Protein AF-A0A938R0W6-F1 (afdb_monomer)

Secondary structure (DSSP, 8-state):
--------PPPS-S-SS--HHHHHHHHHH---HHHHHHHHHHHHHHHHTT----HHHHHHHHHH---HHHHHHHHHHHHHTT----------TT---PPPHHHHHHHHHHHHHHHHHHHTTTTSTTTTTTTEEEEEEEEEETTEEEEEEEETTTTEEEEEEEE-HHHH--HHHHHHHHHHHHHHHHHHTT---TTBPPEEEEEEETTEEEEEEE--SSEEHHHHHTT-PPPHHHHHHHHHHHHHHHHHHHHTTEE----SGGGEEEES-GGG-EEEE---TT-EETT---PPPPPPPTTTGGG--HHHHH-GGG--HHHHHHHHHHHHHHHHHSSPPPTTSPPPPP--SSHHHHHHHHHHHHHHT-SSGGGS-SSHHHHHHHHHT--

Solvent-accessible surface area (backbone atoms only — not comparable to full-atom values): 22266 Å² total; per-residue (Å²): 142,85,87,79,88,76,85,80,79,82,79,94,82,72,78,96,84,68,67,60,68,60,40,51,49,44,58,71,61,55,85,51,65,70,61,28,34,52,37,28,48,50,53,29,52,41,48,75,73,68,48,90,72,67,63,68,59,49,49,53,53,40,75,72,51,83,52,70,66,36,33,50,30,35,50,53,35,44,55,73,71,63,60,90,69,89,76,81,87,85,90,67,95,79,76,90,75,84,80,52,75,65,58,51,49,52,50,52,50,54,49,52,53,51,46,52,46,53,66,48,27,77,84,58,83,61,66,57,68,72,38,40,45,81,64,46,80,73,48,82,53,100,68,25,42,30,26,38,25,38,33,58,88,80,71,39,70,28,26,37,40,34,47,49,67,88,85,69,48,63,80,86,48,46,62,57,52,52,53,29,52,51,48,26,33,60,52,27,52,73,53,87,52,92,31,37,54,41,34,74,47,62,53,72,55,29,83,36,42,38,34,35,28,64,54,76,80,62,49,36,40,40,66,52,36,75,77,46,45,45,56,71,66,59,45,49,57,43,51,44,47,51,22,53,38,50,32,53,34,45,76,68,43,34,34,51,74,57,52,41,39,76,32,27,36,38,30,72,70,78,91,66,46,38,51,27,43,44,74,43,62,60,44,42,52,76,86,60,84,89,71,78,91,79,82,81,57,92,82,57,61,49,37,54,31,69,57,38,70,74,38,62,82,74,53,51,66,46,38,41,40,19,6,44,23,42,36,52,47,21,43,61,65,49,45,81,59,47,82,91,52,81,91,75,86,58,86,46,100,48,67,71,51,17,56,52,50,42,54,52,39,52,27,24,55,37,80,53,67,86,62,25,50,82,44,32,63,58,46,32,56,56,58,68,70,59,126

Mean predicted aligned error: 16.2 Å

Radius of gyration: 27.04 Å; Cα contacts (8 Å, |Δi|>4): 530; chains: 1; bounding box: 63×45×78 Å

Foldseek 3Di:
DDDDDDDDDDDPPDDDLQPLVVLLCQLVQDPDPVSLLVSLQSLLVCLVVVRDDDLVSLVVSLVPDDDPSSNVSSVSSNVSVPPPDDDDDDPPPDDPDDDDPVRVVVVVVVVVVVVLLVVLQPVDPDPPVLFKAFRAWDDDDPFFTKTWIQGPPVRDIKIKTKGDQVVHDDPVCSVVLVVLLVVQLVVQCPDDDQQAWHWDDWDAGSNITMTITHDADFAFQLVVLVVHADALQVLLLALLSVLVVLLSCVVVQKAQQQDARRQWTWHDDDNNIGIHGHDSSLMDRPVDPDDDFDDDDPPSQQLFAPVCVVGVSPDDSLRSLQSSLQRSLCNQHSDRDGPPHDDDFRDDPDPVLSVQNRVQSCQSNPNDSVSHDVGSVSSSVSSVPRD

pLDDT: mean 76.11, std 20.62, range [27.23, 98.56]

Sequence (387 aa):
MSDHRKTNFIDITVPITSDIVALYEILRSSIDPGVRIKASAHLLKLIENGVDVDREVILDLFGSEKDIKVATELKRALNKLKVIETYPKDPTSKYDKKLSPEEEASIVTEIEKLKRLYDKSSKEDGAFEKKYRIIERIADGGMGRIYKAFKLEDRQVVAIKFLLLEELAKQNDRERIIARFRREGEILKRLSHPNIIRGFEYGEAGGEYFLVMEHVEGETLEDRLKRSPLDFQTFKTMALQLCDAVEYLHKHQIIHRDIKPGNILIFEAEKDMRIKLCDFGLAKDKKDKKLSRFAFSAGTDDYISPQQARDARDADERDDIYSMGKTFYEMLTGRTLRNDEPYVEIELGKSAVSSRINEVMRKCISPDRKDRWQTGDELRNVLRSLG

Structure (mmCIF, N/CA/C/O backbone):
data_AF-A0A938R0W6-F1
#
_entry.id   AF-A0A938R0W6-F1
#
loop_
_atom_site.group_PDB
_atom_site.id
_atom_site.type_symbol
_atom_site.label_atom_id
_atom_site.label_alt_id
_atom_site.label_comp_id
_atom_site.label_asym_id
_atom_site.label_entity_id
_atom_site.label_seq_id
_atom_site.pdbx_PDB_ins_code
_atom_site.Cartn_x
_atom_site.Cartn_y
_atom_site.Cartn_z
_atom_site.occupancy
_atom_site.B_iso_or_equiv
_atom_site.auth_seq_id
_atom_site.auth_comp_id
_atom_site.auth_asym_id
_atom_site.auth_atom_id
_atom_site.pdbx_PDB_model_num
ATOM 1 N N . MET A 1 1 ? -38.953 -21.799 50.618 1.00 35.34 1 MET A N 1
ATOM 2 C CA . MET A 1 1 ? -38.776 -22.043 49.172 1.00 35.34 1 MET A CA 1
ATOM 3 C C . MET A 1 1 ? -38.604 -20.696 48.505 1.00 35.34 1 MET A C 1
ATOM 5 O O . MET A 1 1 ? -39.573 -19.976 48.317 1.00 35.34 1 MET A O 1
ATOM 9 N N . SER A 1 2 ? -37.353 -20.315 48.295 1.00 29.41 2 SER A N 1
ATOM 10 C CA . SER A 1 2 ? -36.934 -19.075 47.652 1.00 29.41 2 SER A CA 1
ATOM 11 C C . SER A 1 2 ? -36.411 -19.414 46.267 1.00 29.41 2 SER A C 1
ATOM 13 O O . SER A 1 2 ? -35.487 -20.216 46.177 1.00 29.41 2 SER A O 1
ATOM 15 N N . ASP A 1 3 ? -36.936 -18.780 45.226 1.00 33.03 3 ASP A N 1
ATOM 16 C CA . ASP A 1 3 ? -36.114 -18.442 44.065 1.00 33.03 3 ASP A CA 1
ATOM 17 C C . ASP A 1 3 ? -36.783 -17.311 43.290 1.00 33.03 3 ASP A C 1
ATOM 19 O O . ASP A 1 3 ? -37.804 -17.541 42.658 1.00 33.03 3 ASP A O 1
ATOM 23 N N . HIS A 1 4 ? -36.244 -16.096 43.389 1.00 32.44 4 HIS A N 1
ATOM 24 C CA . HIS A 1 4 ? -36.425 -15.010 42.424 1.00 32.44 4 HIS A CA 1
ATOM 25 C C . HIS A 1 4 ? -35.104 -14.233 42.405 1.00 32.44 4 HIS A C 1
ATOM 27 O O . HIS A 1 4 ? -34.844 -13.388 43.265 1.00 32.44 4 HIS A O 1
ATOM 33 N N . ARG A 1 5 ? -34.248 -14.551 41.429 1.00 33.91 5 ARG A N 1
ATOM 34 C CA . ARG A 1 5 ? -33.047 -13.774 41.103 1.00 33.91 5 ARG A CA 1
ATOM 35 C C . ARG A 1 5 ? -33.465 -12.363 40.691 1.00 33.91 5 ARG A C 1
ATOM 37 O O . ARG A 1 5 ? -34.108 -12.186 39.660 1.00 33.91 5 ARG A O 1
ATOM 44 N N . LYS A 1 6 ? -33.085 -11.365 41.487 1.00 33.88 6 LYS A N 1
ATOM 45 C CA . LYS A 1 6 ? -33.081 -9.961 41.073 1.00 33.88 6 LYS A CA 1
ATOM 46 C C . LYS A 1 6 ? -31.728 -9.641 40.443 1.00 33.88 6 LYS A C 1
ATOM 48 O O . LYS A 1 6 ? -30.682 -9.870 41.039 1.00 33.88 6 LYS A O 1
ATOM 53 N N . THR A 1 7 ? -31.791 -9.130 39.225 1.00 33.44 7 THR A N 1
ATOM 54 C CA . THR A 1 7 ? -30.731 -8.420 38.509 1.00 33.44 7 THR A CA 1
ATOM 55 C C . THR A 1 7 ? -30.265 -7.211 39.321 1.00 33.44 7 THR A C 1
ATOM 57 O O . THR A 1 7 ? -31.069 -6.322 39.603 1.00 33.44 7 THR A O 1
ATOM 60 N N . ASN A 1 8 ? -28.981 -7.168 39.681 1.00 30.69 8 ASN A N 1
ATOM 61 C CA . ASN A 1 8 ? -28.360 -5.987 40.276 1.00 30.69 8 ASN A CA 1
ATOM 62 C C . ASN A 1 8 ? -27.941 -5.023 39.160 1.00 30.69 8 ASN A C 1
ATOM 64 O O . ASN A 1 8 ? -27.047 -5.324 38.373 1.00 30.69 8 ASN A O 1
ATOM 68 N N . PHE A 1 9 ? -28.605 -3.871 39.107 1.00 28.66 9 PHE A N 1
ATOM 69 C CA . PHE A 1 9 ? -28.105 -2.685 38.421 1.00 28.66 9 PHE A CA 1
ATOM 70 C C . PHE A 1 9 ? -26.923 -2.123 39.219 1.00 28.66 9 PHE A C 1
ATOM 72 O O . PHE A 1 9 ? -26.988 -2.043 40.445 1.00 28.66 9 PHE A O 1
ATOM 79 N N . ILE A 1 10 ? -25.847 -1.763 38.523 1.00 32.31 10 ILE A N 1
ATOM 80 C CA . ILE A 1 10 ? -24.671 -1.115 39.108 1.00 32.31 10 ILE A CA 1
ATOM 81 C C . ILE A 1 10 ? -25.004 0.370 39.307 1.00 32.31 10 ILE A C 1
ATOM 83 O O . ILE A 1 10 ? -25.421 1.050 38.370 1.00 32.31 10 ILE A O 1
ATOM 87 N N . ASP A 1 11 ? -24.861 0.841 40.543 1.00 29.12 11 ASP A N 1
ATOM 88 C CA . ASP A 1 11 ? -25.088 2.224 40.968 1.00 29.12 11 ASP A CA 1
ATOM 89 C C . ASP A 1 11 ? -23.937 3.129 40.477 1.00 29.12 11 ASP A C 1
ATOM 91 O O . ASP A 1 11 ? -22.768 2.890 40.783 1.00 29.12 11 ASP A O 1
ATOM 95 N N . ILE A 1 12 ? -24.256 4.149 39.674 1.00 27.36 12 ILE A N 1
ATOM 96 C CA . ILE A 1 12 ? -23.310 4.950 38.866 1.00 27.36 12 ILE A CA 1
ATOM 97 C C . ILE A 1 12 ? -22.804 6.189 39.637 1.00 27.36 12 ILE A C 1
ATOM 99 O O . ILE A 1 12 ? -22.575 7.254 39.068 1.00 27.36 12 ILE A O 1
ATOM 103 N N . THR A 1 13 ? -22.659 6.091 40.957 1.00 28.61 13 THR A N 1
ATOM 104 C CA . THR A 1 13 ? -22.335 7.245 41.820 1.00 28.61 13 THR A CA 1
ATOM 105 C C . THR A 1 13 ? -20.960 7.181 42.496 1.00 28.61 13 THR A C 1
ATOM 107 O O . THR A 1 13 ? -20.642 8.046 43.312 1.00 28.61 13 THR A O 1
ATOM 110 N N . VAL A 1 14 ? -20.091 6.228 42.131 1.00 27.23 14 VAL A N 1
ATOM 111 C CA . VAL A 1 14 ? -18.758 6.070 42.752 1.00 27.23 14 VAL A CA 1
ATOM 112 C C . VAL A 1 14 ? -17.629 6.622 41.847 1.00 27.23 14 VAL A C 1
ATOM 114 O O . VAL A 1 14 ? -17.604 6.302 40.659 1.00 27.23 14 VAL A O 1
ATOM 117 N N . PRO A 1 15 ? -16.680 7.441 42.357 1.00 29.25 15 PRO A N 1
ATOM 118 C CA . PRO A 1 15 ? -15.613 8.058 41.554 1.00 29.25 15 PRO A CA 1
ATOM 119 C C . PRO A 1 15 ? -14.628 7.058 40.914 1.00 29.25 15 PRO A C 1
ATOM 121 O O . PRO A 1 15 ? -14.238 6.063 41.518 1.00 29.25 15 PRO A O 1
ATOM 124 N N . ILE A 1 16 ? -14.165 7.398 39.704 1.00 38.22 16 ILE A N 1
ATOM 125 C CA . ILE A 1 16 ? -13.435 6.585 38.703 1.00 38.22 16 ILE A CA 1
ATOM 126 C C . ILE A 1 16 ? -11.941 6.360 39.064 1.00 38.22 16 ILE A C 1
ATOM 128 O O . ILE A 1 16 ? -11.036 6.639 38.282 1.00 38.22 16 ILE A O 1
ATOM 132 N N . THR A 1 17 ? -11.644 5.881 40.273 1.00 39.59 17 THR A N 1
ATOM 133 C CA . THR A 1 17 ? -10.284 5.477 40.716 1.00 39.59 17 THR A CA 1
ATOM 134 C C . THR A 1 17 ? -10.222 4.015 41.171 1.00 39.59 17 THR A C 1
ATOM 136 O O . THR A 1 17 ? -9.306 3.625 41.888 1.00 39.59 17 THR A O 1
ATOM 139 N N . SER A 1 18 ? -11.208 3.205 40.781 1.00 46.09 18 SER A N 1
ATOM 140 C CA . SER A 1 18 ? -11.475 1.873 41.339 1.00 46.09 18 SER A CA 1
ATOM 141 C C . SER A 1 18 ? -11.628 0.758 40.297 1.00 46.09 18 SER A C 1
ATOM 143 O O . SER A 1 18 ? -12.002 -0.350 40.672 1.00 46.09 18 SER A O 1
ATOM 145 N N . ASP A 1 19 ? -11.354 1.001 39.010 1.00 64.25 19 ASP A N 1
ATOM 146 C CA . ASP A 1 19 ? -11.671 0.012 37.972 1.00 64.25 19 ASP A CA 1
ATOM 147 C C . ASP A 1 19 ? -10.586 -1.069 37.837 1.00 64.25 19 ASP A C 1
ATOM 149 O O . ASP A 1 19 ? -9.717 -1.063 36.962 1.00 64.25 19 ASP A O 1
ATOM 153 N N . ILE A 1 20 ? -10.621 -1.998 38.786 1.00 67.81 20 ILE A N 1
ATOM 154 C CA . ILE A 1 20 ? -9.733 -3.157 38.911 1.00 67.81 20 ILE A CA 1
ATOM 155 C C . ILE A 1 20 ? -9.717 -4.006 37.634 1.00 67.81 20 ILE A C 1
ATOM 157 O O . ILE A 1 20 ? -8.684 -4.578 37.284 1.00 67.81 20 ILE A O 1
ATOM 161 N N . VAL A 1 21 ? -10.833 -4.035 36.903 1.00 59.16 21 VAL A N 1
ATOM 162 C CA . VAL A 1 21 ? -10.961 -4.771 35.641 1.00 59.16 21 VAL A CA 1
ATOM 163 C C . VAL A 1 21 ? -9.978 -4.233 34.602 1.00 59.16 21 VAL A C 1
ATOM 165 O O . VAL A 1 21 ? -9.292 -5.012 33.941 1.00 59.16 21 VAL A O 1
ATOM 168 N N . ALA A 1 22 ? -9.825 -2.910 34.513 1.00 54.25 22 ALA A N 1
ATOM 169 C CA . ALA A 1 22 ? -8.881 -2.286 33.591 1.00 54.25 22 ALA A CA 1
ATOM 170 C C . ALA A 1 22 ? -7.423 -2.632 33.935 1.00 54.25 22 ALA A C 1
ATOM 172 O O . ALA A 1 22 ? -6.607 -2.857 33.041 1.00 54.25 22 ALA A O 1
ATOM 173 N N . LEU A 1 23 ? -7.087 -2.727 35.226 1.00 71.94 23 LEU A N 1
ATOM 174 C CA . LEU A 1 23 ? -5.743 -3.123 35.655 1.00 71.94 23 LEU A CA 1
ATOM 175 C C . LEU A 1 23 ? -5.435 -4.574 35.295 1.00 71.94 23 LEU A C 1
ATOM 177 O O . LEU A 1 23 ? -4.330 -4.857 34.833 1.00 71.94 23 LEU A O 1
ATOM 181 N N . TYR A 1 24 ? -6.399 -5.480 35.464 1.00 78.31 24 TYR A N 1
ATOM 182 C CA . TYR A 1 24 ? -6.231 -6.876 35.064 1.00 78.31 24 TYR A CA 1
ATOM 183 C C . TYR A 1 24 ? -5.993 -7.019 33.569 1.00 78.31 24 TYR A C 1
ATOM 185 O O . TYR A 1 24 ? -5.084 -7.744 33.169 1.00 78.31 24 TYR A O 1
ATOM 193 N N . GLU A 1 25 ? -6.742 -6.291 32.748 1.00 58.41 25 GLU A N 1
ATOM 194 C CA . GLU A 1 25 ? -6.552 -6.342 31.301 1.00 58.41 25 GLU A CA 1
ATOM 195 C C . GLU A 1 25 ? -5.186 -5.789 30.885 1.00 58.41 25 GLU A C 1
ATOM 197 O O . GLU A 1 25 ? -4.485 -6.441 30.114 1.00 58.41 25 GLU A O 1
ATOM 202 N N . ILE A 1 26 ? -4.723 -4.680 31.478 1.00 62.38 26 ILE A N 1
ATOM 203 C CA . ILE A 1 26 ? -3.364 -4.169 31.223 1.00 62.38 26 ILE A CA 1
ATOM 204 C C . ILE A 1 26 ? -2.303 -5.221 31.571 1.00 62.38 26 ILE A C 1
ATOM 206 O O . ILE A 1 26 ? -1.341 -5.409 30.821 1.00 62.38 26 ILE A O 1
ATOM 210 N N . LEU A 1 27 ? -2.470 -5.916 32.695 1.00 76.12 27 LEU A N 1
ATOM 211 C CA . LEU A 1 27 ? -1.533 -6.944 33.143 1.00 76.12 27 LEU A CA 1
ATOM 212 C C . LEU A 1 27 ? -1.539 -8.182 32.234 1.00 76.12 27 LEU A C 1
ATOM 214 O O . LEU A 1 27 ? -0.471 -8.762 32.019 1.00 76.12 27 LEU A O 1
ATOM 218 N N . ARG A 1 28 ? -2.692 -8.544 31.655 1.00 74.56 28 ARG A N 1
ATOM 219 C CA . ARG A 1 28 ? -2.839 -9.677 30.723 1.00 74.56 28 ARG A CA 1
ATOM 220 C C . ARG A 1 28 ? -2.344 -9.384 29.311 1.00 74.56 28 ARG A C 1
ATOM 222 O O . ARG A 1 28 ? -1.729 -10.254 28.701 1.00 74.56 28 ARG A O 1
ATOM 229 N N . SER A 1 29 ? -2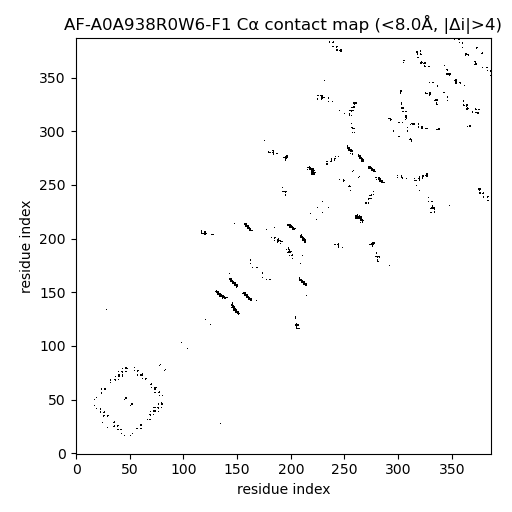.679 -8.220 28.758 1.00 58.38 29 SER A N 1
ATOM 230 C CA . SER A 1 29 ? -2.614 -7.993 27.308 1.00 58.38 29 SER A CA 1
ATOM 231 C C . SER A 1 29 ? -1.467 -7.093 26.863 1.00 58.38 29 SER A C 1
ATOM 233 O O . SER A 1 29 ? -1.093 -7.125 25.692 1.00 58.38 29 SER A O 1
ATOM 235 N N . SER A 1 30 ? -0.912 -6.271 27.757 1.00 63.84 30 SER A N 1
ATOM 236 C CA . SER A 1 30 ? 0.227 -5.426 27.406 1.00 63.84 30 SER A CA 1
ATOM 237 C C . SER A 1 30 ? 1.484 -6.278 27.224 1.00 63.84 30 SER A C 1
ATOM 239 O O . SER A 1 30 ? 1.738 -7.193 28.002 1.00 63.84 30 SER A O 1
ATOM 241 N N . ILE A 1 31 ? 2.297 -5.953 26.217 1.00 62.59 31 ILE A N 1
ATOM 242 C CA . ILE A 1 31 ? 3.633 -6.537 26.006 1.00 62.59 31 ILE A CA 1
ATOM 243 C C . ILE A 1 31 ? 4.757 -5.627 26.513 1.00 62.59 31 ILE A C 1
ATOM 245 O O . ILE A 1 31 ? 5.907 -6.052 26.552 1.00 62.59 31 ILE A O 1
ATOM 249 N N . ASP A 1 32 ? 4.436 -4.390 26.910 1.00 66.31 32 ASP A N 1
ATOM 250 C CA . ASP A 1 32 ? 5.399 -3.439 27.465 1.00 66.31 32 ASP A CA 1
ATOM 251 C C . ASP A 1 32 ? 5.589 -3.712 28.968 1.00 66.31 32 ASP A C 1
ATOM 253 O O . ASP A 1 32 ? 4.666 -3.470 29.761 1.00 66.31 32 ASP A O 1
ATOM 257 N N . PRO A 1 33 ? 6.780 -4.171 29.400 1.00 60.00 33 PRO A N 1
ATOM 258 C CA . PRO A 1 33 ? 7.046 -4.432 30.807 1.00 60.00 33 PRO A CA 1
ATOM 259 C C . PRO A 1 33 ? 6.880 -3.191 31.688 1.00 60.00 33 PRO A C 1
ATOM 261 O O . PRO A 1 33 ? 6.392 -3.300 32.807 1.00 60.00 33 PRO A O 1
ATOM 264 N N . GLY A 1 34 ? 7.227 -1.996 31.203 1.00 62.16 34 GLY A N 1
ATOM 265 C CA . GLY A 1 34 ? 7.113 -0.748 31.958 1.00 62.16 34 GLY A CA 1
ATOM 266 C C . GLY A 1 34 ? 5.665 -0.381 32.277 1.00 62.16 34 GLY A C 1
ATOM 267 O O . GLY A 1 34 ? 5.362 0.024 33.402 1.00 62.16 34 GLY A O 1
ATOM 268 N N . VAL A 1 35 ? 4.759 -0.572 31.317 1.00 62.59 35 VAL A N 1
ATOM 269 C CA . VAL A 1 35 ? 3.313 -0.362 31.510 1.00 62.59 35 VAL A CA 1
ATOM 270 C C . VAL A 1 35 ? 2.751 -1.371 32.508 1.00 62.59 35 VAL A C 1
ATOM 272 O O . VAL A 1 35 ? 2.009 -1.002 33.420 1.00 62.59 35 VAL A O 1
ATOM 275 N N . ARG A 1 36 ? 3.151 -2.637 32.384 1.00 78.88 36 ARG A N 1
ATOM 276 C CA . ARG A 1 36 ? 2.688 -3.714 33.267 1.00 78.88 36 ARG A CA 1
ATOM 277 C C . ARG A 1 36 ? 3.200 -3.548 34.694 1.00 78.88 36 ARG A C 1
ATOM 279 O O . ARG A 1 36 ? 2.418 -3.719 35.618 1.00 78.88 36 ARG A O 1
ATOM 286 N N . ILE A 1 37 ? 4.451 -3.112 34.877 1.00 77.62 37 ILE A N 1
ATOM 287 C CA . ILE A 1 37 ? 5.031 -2.795 36.194 1.00 77.62 37 ILE A CA 1
ATOM 288 C C . ILE A 1 37 ? 4.215 -1.697 36.885 1.00 77.62 37 ILE A C 1
ATOM 290 O O . ILE A 1 37 ? 3.882 -1.809 38.066 1.00 77.62 37 ILE A O 1
ATOM 294 N N . LYS A 1 38 ? 3.865 -0.636 36.147 1.00 72.44 38 LYS A N 1
ATOM 295 C CA . LYS A 1 38 ? 3.039 0.460 36.674 1.00 72.44 38 LYS A CA 1
ATOM 296 C C . LYS A 1 38 ? 1.637 -0.028 37.048 1.00 72.44 38 LYS A C 1
ATOM 298 O O . LYS A 1 38 ? 1.138 0.337 38.111 1.00 72.44 38 LYS A O 1
ATOM 303 N N . ALA A 1 39 ? 1.029 -0.879 36.222 1.00 76.62 39 ALA A N 1
ATOM 304 C CA . ALA A 1 39 ? -0.284 -1.458 36.498 1.00 76.62 39 ALA A CA 1
ATOM 305 C C . ALA A 1 39 ? -0.275 -2.373 37.732 1.00 76.62 39 ALA A C 1
ATOM 307 O O . ALA A 1 39 ? -1.145 -2.241 38.592 1.00 76.62 39 ALA A O 1
ATOM 308 N N . SER A 1 40 ? 0.733 -3.239 37.881 1.00 80.12 40 SER A N 1
ATOM 309 C CA . SER A 1 40 ? 0.861 -4.124 39.046 1.00 80.12 40 SER A CA 1
ATOM 310 C C . SER A 1 40 ? 1.106 -3.341 40.337 1.00 80.12 40 SER A C 1
ATOM 312 O O . SER A 1 40 ? 0.516 -3.663 41.365 1.00 80.12 40 SER A O 1
ATOM 314 N N . ALA A 1 41 ? 1.904 -2.269 40.281 1.00 79.62 41 ALA A N 1
ATOM 315 C CA . ALA A 1 41 ? 2.131 -1.392 41.430 1.00 79.62 41 ALA A CA 1
ATOM 316 C C . ALA A 1 41 ? 0.858 -0.620 41.827 1.00 79.62 41 ALA A C 1
ATOM 318 O O . ALA A 1 41 ? 0.579 -0.421 43.011 1.00 79.62 41 ALA A O 1
ATOM 319 N N . HIS A 1 42 ? 0.052 -0.200 40.848 1.00 79.94 42 HIS A N 1
ATOM 320 C CA . HIS A 1 42 ? -1.223 0.461 41.120 1.00 79.94 42 HIS A CA 1
ATOM 321 C C . HIS A 1 42 ? -2.248 -0.503 41.729 1.00 79.94 42 HIS A C 1
ATOM 323 O O . HIS A 1 42 ? -2.913 -0.154 42.703 1.00 79.94 42 HIS A O 1
ATOM 329 N N . LEU A 1 43 ? -2.316 -1.736 41.220 1.00 83.50 43 LEU A N 1
ATOM 330 C CA . LEU A 1 43 ? -3.139 -2.804 41.785 1.00 83.50 43 LEU A CA 1
ATOM 331 C C . LEU A 1 43 ? -2.766 -3.091 43.248 1.00 83.50 43 LEU A C 1
ATOM 333 O O . LEU A 1 43 ? -3.647 -3.151 44.103 1.00 83.50 43 LEU A O 1
ATOM 337 N N . LEU A 1 44 ? -1.468 -3.188 43.558 1.00 81.50 44 LEU A N 1
ATOM 338 C CA . LEU A 1 44 ? -0.983 -3.316 44.934 1.00 81.50 44 LEU A CA 1
ATOM 339 C C . LEU A 1 44 ? -1.460 -2.152 45.815 1.00 81.50 44 LEU A C 1
ATOM 341 O O . LEU A 1 44 ? -1.965 -2.380 46.912 1.00 81.50 44 LEU A O 1
ATOM 345 N N . LYS A 1 45 ? -1.357 -0.912 45.331 1.00 78.62 45 LYS A N 1
ATOM 346 C CA . LYS A 1 45 ? -1.799 0.274 46.077 1.00 78.62 45 LYS A CA 1
ATOM 347 C C . LYS A 1 45 ? -3.308 0.265 46.353 1.00 78.62 45 LYS A C 1
ATOM 349 O O . LYS A 1 45 ? -3.726 0.685 47.428 1.00 78.62 45 LYS A O 1
ATOM 354 N N . LEU A 1 46 ? -4.131 -0.214 45.417 1.00 78.31 46 LEU A N 1
ATOM 355 C CA . LEU A 1 46 ? -5.574 -0.374 45.642 1.00 78.31 46 LEU A CA 1
ATOM 356 C C . LEU A 1 46 ? -5.857 -1.388 46.755 1.00 78.31 46 LEU A C 1
ATOM 358 O O . LEU A 1 46 ? -6.648 -1.101 47.652 1.00 78.31 46 LEU A O 1
ATOM 362 N N . ILE A 1 47 ? -5.144 -2.514 46.758 1.00 79.38 47 ILE A N 1
ATOM 363 C CA . ILE A 1 47 ? -5.234 -3.522 47.823 1.00 79.38 47 ILE A CA 1
ATOM 364 C C . ILE A 1 47 ? -4.823 -2.928 49.175 1.00 79.38 47 ILE A C 1
ATOM 366 O O . ILE A 1 47 ? -5.494 -3.146 50.181 1.00 79.38 47 ILE A O 1
ATOM 370 N N . GLU A 1 48 ? -3.736 -2.154 49.221 1.00 78.31 48 GLU A N 1
ATOM 371 C CA . GLU A 1 48 ? -3.283 -1.485 50.449 1.00 78.31 48 GLU A CA 1
ATOM 372 C C . GLU A 1 48 ? -4.290 -0.462 50.977 1.00 78.31 48 GLU A C 1
ATOM 374 O O . GLU A 1 48 ? -4.410 -0.288 52.189 1.00 78.31 48 GLU A O 1
ATOM 379 N N . ASN A 1 49 ? -5.051 0.161 50.079 1.00 77.38 49 ASN A N 1
ATOM 380 C CA . ASN A 1 49 ? -6.142 1.070 50.417 1.00 77.38 49 ASN A CA 1
ATOM 381 C C . ASN A 1 49 ? -7.456 0.339 50.755 1.00 77.38 49 ASN A C 1
ATOM 383 O O . ASN A 1 49 ? -8.480 0.994 50.945 1.00 77.38 49 ASN A O 1
ATOM 387 N N . GLY A 1 50 ? -7.440 -0.995 50.845 1.00 72.50 50 GLY A N 1
ATOM 388 C CA . GLY A 1 50 ? -8.589 -1.805 51.247 1.00 72.50 50 GLY A CA 1
ATOM 389 C C . GLY A 1 50 ? -9.636 -2.010 50.153 1.00 72.50 50 GLY A C 1
ATOM 390 O O . GLY A 1 50 ? -10.769 -2.362 50.473 1.00 72.50 50 GLY A O 1
ATOM 391 N N . VAL A 1 51 ? -9.287 -1.782 48.884 1.00 75.75 51 VAL A N 1
ATOM 392 C CA . VAL A 1 51 ? -10.180 -2.079 47.759 1.00 75.75 51 VAL A CA 1
ATOM 393 C C . VAL A 1 51 ? -10.229 -3.592 47.549 1.00 75.75 51 VAL A C 1
ATOM 395 O O . VAL A 1 51 ? -9.188 -4.248 47.475 1.00 75.75 51 VAL A O 1
ATOM 398 N N . ASP A 1 52 ? -11.443 -4.134 47.464 1.00 72.50 52 ASP A N 1
ATOM 399 C CA . ASP A 1 52 ? -11.674 -5.557 47.225 1.00 72.50 52 ASP A CA 1
ATOM 400 C C . ASP A 1 52 ? -11.308 -5.928 45.786 1.00 72.50 52 ASP A C 1
ATOM 402 O O . ASP A 1 52 ? -11.741 -5.270 44.841 1.00 72.50 52 ASP A O 1
ATOM 406 N N . VAL A 1 53 ? -10.491 -6.964 45.623 1.00 78.75 53 VAL A N 1
ATOM 407 C CA . VAL A 1 53 ? -9.952 -7.416 44.336 1.00 78.75 53 VAL A CA 1
ATOM 408 C C . VAL A 1 53 ? -10.078 -8.931 44.238 1.00 78.75 53 VAL A C 1
ATOM 410 O O . VAL A 1 53 ? -10.001 -9.646 45.238 1.00 78.75 53 VAL A O 1
ATOM 413 N N . ASP A 1 54 ? -10.198 -9.445 43.019 1.00 77.81 54 ASP A N 1
ATOM 414 C CA . ASP A 1 54 ? -10.256 -10.881 42.781 1.00 77.81 54 ASP A CA 1
ATOM 415 C C . ASP A 1 54 ? -8.864 -11.518 42.939 1.00 77.81 54 ASP A C 1
ATOM 417 O O . ASP A 1 54 ? -7.959 -11.358 42.113 1.00 77.81 54 ASP A O 1
ATOM 421 N N . ARG A 1 55 ? -8.689 -12.255 44.036 1.00 75.69 55 ARG A N 1
ATOM 422 C CA . ARG A 1 55 ? -7.455 -12.977 44.359 1.00 75.69 55 ARG A CA 1
ATOM 423 C C . ARG A 1 55 ? -7.102 -14.044 43.319 1.00 75.69 55 ARG A C 1
ATOM 425 O O . ARG A 1 55 ? -5.915 -14.213 43.042 1.00 75.69 55 ARG A O 1
ATOM 432 N N . GLU A 1 56 ? -8.081 -14.756 42.765 1.00 73.25 56 GLU A N 1
ATOM 433 C CA . GLU A 1 56 ? -7.835 -15.830 41.792 1.00 73.25 56 GLU A CA 1
ATOM 434 C C . GLU A 1 56 ? -7.309 -15.253 40.476 1.00 73.25 56 GLU A C 1
ATOM 436 O O . GLU A 1 56 ? -6.375 -15.792 39.884 1.00 73.25 56 GLU A O 1
ATOM 441 N N . VAL A 1 57 ? -7.813 -14.084 40.072 1.00 75.69 57 VAL A N 1
ATOM 442 C CA . VAL A 1 57 ? -7.286 -13.363 38.905 1.00 75.69 57 VAL A CA 1
ATOM 443 C C . VAL A 1 57 ? -5.828 -12.948 39.107 1.00 75.69 57 VAL A C 1
ATOM 445 O O . VAL A 1 57 ? -5.018 -13.064 38.190 1.00 75.69 57 VAL A O 1
ATOM 448 N N . ILE A 1 58 ? -5.465 -12.487 40.304 1.00 79.69 58 ILE A N 1
ATOM 449 C CA . ILE A 1 58 ? -4.082 -12.086 40.605 1.00 79.69 58 ILE A CA 1
ATOM 450 C C . ILE A 1 58 ? -3.157 -13.312 40.660 1.00 79.69 58 ILE A C 1
ATOM 452 O O . ILE A 1 58 ? -2.006 -13.223 40.231 1.00 79.69 58 ILE A O 1
ATOM 456 N N . LEU A 1 59 ? -3.652 -14.460 41.138 1.00 72.88 59 LEU A N 1
ATOM 457 C CA . LEU A 1 59 ? -2.921 -15.732 41.107 1.00 72.88 59 LEU A CA 1
ATOM 458 C C . LEU A 1 59 ? -2.647 -16.195 39.668 1.00 72.88 59 LEU A C 1
ATOM 460 O O . LEU A 1 59 ? -1.513 -16.567 39.367 1.00 72.88 59 LEU A O 1
ATOM 464 N N . ASP A 1 60 ? -3.640 -16.121 38.780 1.00 73.31 60 ASP A N 1
ATOM 465 C CA . ASP A 1 60 ? -3.508 -16.463 37.354 1.00 73.31 60 ASP A CA 1
ATOM 466 C C . ASP A 1 60 ? -2.522 -15.532 36.623 1.00 73.31 60 ASP A C 1
ATOM 468 O O . ASP A 1 60 ? -1.608 -15.978 35.919 1.00 73.31 60 ASP A O 1
ATOM 472 N N . LEU A 1 61 ? -2.639 -14.225 36.872 1.00 80.00 61 LEU A N 1
ATOM 473 C CA . LEU A 1 61 ? -1.710 -13.212 36.370 1.00 80.00 61 LEU A CA 1
ATOM 474 C C . LEU A 1 61 ? -0.274 -13.479 36.826 1.00 80.00 61 LEU A C 1
ATOM 476 O O . LEU A 1 61 ? 0.651 -13.403 36.025 1.00 80.00 61 LEU A O 1
ATOM 480 N N . PHE A 1 62 ? -0.078 -13.817 38.101 1.00 77.75 62 PHE A N 1
ATOM 481 C CA . PHE A 1 62 ? 1.243 -14.138 38.633 1.00 77.75 62 PHE A CA 1
ATOM 482 C C . PHE A 1 62 ? 1.808 -15.435 38.034 1.00 77.75 62 PHE A C 1
ATOM 484 O O . PHE A 1 62 ? 2.979 -15.473 37.665 1.00 77.75 62 PHE A O 1
ATOM 491 N N . GLY A 1 63 ? 0.992 -16.487 37.906 1.00 62.53 63 GLY A N 1
ATOM 492 C CA . GLY A 1 63 ? 1.425 -17.791 37.392 1.00 62.53 63 GLY A CA 1
ATOM 493 C C . GLY A 1 63 ? 1.803 -17.791 35.907 1.00 62.53 63 GLY A C 1
ATOM 494 O O . GLY A 1 63 ? 2.605 -18.621 35.479 1.00 62.53 63 GLY A O 1
ATOM 495 N N . SER A 1 64 ? 1.257 -16.856 35.127 1.00 72.81 64 SER A N 1
ATOM 496 C CA . SER A 1 64 ? 1.543 -16.696 33.695 1.00 72.81 64 SER A CA 1
ATOM 497 C C . SER A 1 64 ? 2.620 -15.645 33.385 1.00 72.81 64 SER A C 1
ATOM 499 O O . SER A 1 64 ? 3.042 -15.518 32.230 1.00 72.81 64 SER A O 1
ATOM 501 N N . GLU A 1 65 ? 3.104 -14.918 34.397 1.00 78.38 65 GLU A N 1
ATOM 502 C CA . GLU A 1 65 ? 4.031 -13.803 34.225 1.00 78.38 65 GLU A CA 1
ATOM 503 C C . GLU A 1 65 ? 5.470 -14.253 33.927 1.00 78.38 65 GLU A C 1
ATOM 505 O O . GLU A 1 65 ? 6.052 -15.083 34.625 1.00 78.38 65 GLU A O 1
ATOM 510 N N . LYS A 1 66 ? 6.080 -13.641 32.906 1.00 70.06 66 LYS A N 1
ATOM 511 C CA . LYS A 1 66 ? 7.470 -13.887 32.487 1.00 70.06 66 LYS A CA 1
ATOM 512 C C . LYS A 1 66 ? 8.415 -12.744 32.856 1.00 70.06 66 LYS A C 1
ATOM 514 O O . LYS A 1 66 ? 9.624 -12.961 32.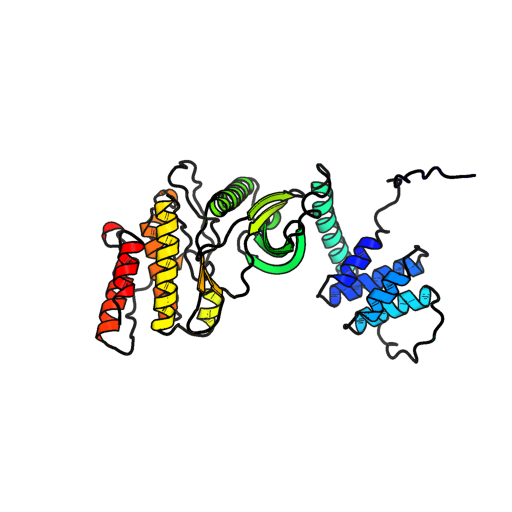921 1.00 70.06 66 LYS A O 1
ATOM 519 N N . ASP A 1 67 ? 7.893 -11.539 33.090 1.00 76.31 67 ASP A N 1
ATOM 520 C CA . ASP A 1 67 ? 8.693 -10.398 33.525 1.00 76.31 67 ASP A CA 1
ATOM 521 C C . ASP A 1 67 ? 8.887 -10.401 35.047 1.00 76.31 67 ASP A C 1
ATOM 523 O O . ASP A 1 67 ? 7.938 -10.317 35.829 1.00 76.31 67 ASP A O 1
ATOM 527 N N . ILE A 1 68 ? 10.148 -10.453 35.480 1.00 56.16 68 ILE A N 1
ATOM 528 C CA . ILE A 1 68 ? 10.510 -10.579 36.896 1.00 56.16 68 ILE A CA 1
ATOM 529 C C . ILE A 1 68 ? 10.034 -9.396 37.754 1.00 56.16 68 ILE A C 1
ATOM 531 O O . ILE A 1 68 ? 9.762 -9.572 38.944 1.00 56.16 68 ILE A O 1
ATOM 535 N N . LYS A 1 69 ? 9.916 -8.192 37.182 1.00 65.81 69 LYS A N 1
ATOM 536 C CA . LYS A 1 69 ? 9.510 -6.986 37.918 1.00 65.81 69 LYS A CA 1
ATOM 537 C C . LYS A 1 69 ? 7.995 -6.941 38.091 1.00 65.81 69 LYS A C 1
ATOM 539 O O . LYS A 1 69 ? 7.533 -6.648 39.190 1.00 65.81 69 LYS A O 1
ATOM 544 N N . VAL A 1 70 ? 7.235 -7.301 37.056 1.00 74.25 70 VAL A N 1
ATOM 545 C CA . VAL A 1 70 ? 5.769 -7.426 37.154 1.00 74.25 70 VAL A CA 1
ATOM 546 C C . VAL A 1 70 ? 5.394 -8.552 38.121 1.00 74.25 70 VAL A C 1
ATOM 548 O O . VAL A 1 70 ? 4.580 -8.352 39.024 1.00 74.25 70 VAL A O 1
ATOM 551 N N . ALA A 1 71 ? 6.065 -9.706 38.017 1.00 66.12 71 ALA A N 1
ATOM 552 C CA . ALA A 1 71 ? 5.847 -10.843 38.912 1.00 66.12 71 ALA A CA 1
ATOM 553 C C . ALA A 1 71 ? 6.108 -10.477 40.382 1.00 66.12 71 ALA A C 1
ATOM 555 O O . ALA A 1 71 ? 5.395 -10.927 41.278 1.00 66.12 71 ALA A O 1
ATOM 556 N N . THR A 1 72 ? 7.104 -9.624 40.642 1.00 66.94 72 THR A N 1
ATOM 557 C CA . THR A 1 72 ? 7.428 -9.146 41.995 1.00 66.94 72 THR A CA 1
ATOM 558 C C . THR A 1 72 ? 6.287 -8.318 42.596 1.00 66.94 72 THR A C 1
ATOM 560 O O . THR A 1 72 ? 5.904 -8.544 43.746 1.00 66.94 72 THR A O 1
ATOM 563 N N . GLU A 1 73 ? 5.696 -7.404 41.829 1.00 78.38 73 GLU A N 1
ATOM 564 C CA . GLU A 1 73 ? 4.583 -6.568 42.297 1.00 78.38 73 GLU A CA 1
ATOM 565 C C . GLU A 1 73 ? 3.282 -7.373 42.466 1.00 78.38 73 GLU A C 1
ATOM 567 O O . GLU A 1 73 ? 2.586 -7.224 43.472 1.00 78.38 73 GLU A O 1
ATOM 572 N N . LEU A 1 74 ? 2.997 -8.319 41.565 1.00 78.25 74 LEU A N 1
ATOM 573 C CA . LEU A 1 74 ? 1.869 -9.249 41.721 1.00 78.25 74 LEU A CA 1
ATOM 574 C C . LEU A 1 74 ? 2.035 -10.158 42.949 1.00 78.25 74 LEU A C 1
ATOM 576 O O . LEU A 1 74 ? 1.082 -10.376 43.697 1.00 78.25 74 LEU A O 1
ATOM 580 N N . LYS A 1 75 ? 3.258 -10.622 43.237 1.00 70.88 75 LYS A N 1
ATOM 581 C CA . LYS A 1 75 ? 3.568 -11.363 44.470 1.00 70.88 75 LYS A CA 1
ATOM 582 C C . LYS A 1 75 ? 3.316 -10.519 45.723 1.00 70.88 75 LYS A C 1
ATOM 584 O O . LYS A 1 75 ? 2.774 -11.026 46.705 1.00 70.88 75 LYS A O 1
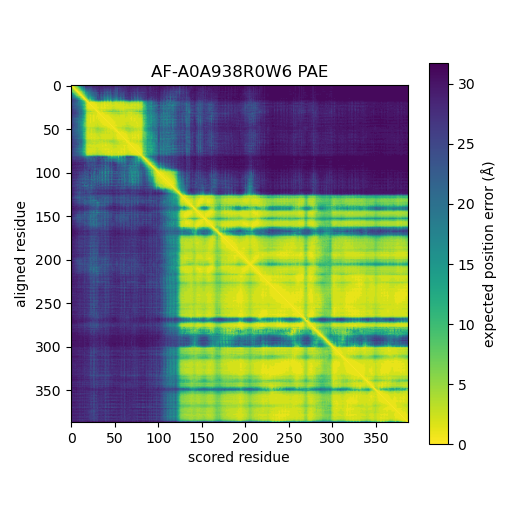ATOM 589 N N . ARG A 1 76 ? 3.682 -9.231 45.713 1.00 74.81 76 ARG A N 1
ATOM 590 C CA . ARG A 1 76 ? 3.382 -8.297 46.816 1.00 74.81 76 ARG A CA 1
ATOM 591 C C . ARG A 1 76 ? 1.873 -8.125 47.006 1.00 74.81 76 ARG A C 1
ATOM 593 O O . ARG A 1 76 ? 1.412 -8.171 48.147 1.00 74.81 76 ARG A O 1
ATOM 600 N N . ALA A 1 77 ? 1.115 -8.006 45.914 1.00 81.25 77 ALA A N 1
ATOM 601 C CA . ALA A 1 77 ? -0.346 -7.944 45.943 1.00 81.25 77 ALA A CA 1
ATOM 602 C C . ALA A 1 77 ? -0.953 -9.205 46.587 1.00 81.25 77 ALA A C 1
ATOM 604 O O . ALA A 1 77 ? -1.741 -9.100 47.528 1.00 81.25 77 ALA A O 1
ATOM 605 N N . LEU A 1 78 ? -0.505 -10.399 46.184 1.00 73.06 78 LEU A N 1
ATOM 606 C CA . LEU A 1 78 ? -0.937 -11.678 46.769 1.00 73.06 78 LEU A CA 1
ATOM 607 C C . LEU A 1 78 ? -0.599 -11.808 48.262 1.00 73.06 78 LEU A C 1
ATOM 609 O O . LEU A 1 78 ? -1.426 -12.273 49.050 1.00 73.06 78 LEU A O 1
ATOM 613 N N . ASN A 1 79 ? 0.589 -11.355 48.672 1.00 72.38 79 ASN A N 1
ATOM 614 C CA . ASN A 1 79 ? 0.995 -11.351 50.080 1.00 72.38 79 ASN A CA 1
ATOM 615 C C . ASN A 1 79 ? 0.094 -10.441 50.932 1.00 72.38 79 ASN A C 1
ATOM 617 O O . ASN A 1 79 ? -0.260 -10.800 52.057 1.00 72.38 79 ASN A O 1
ATOM 621 N N . LYS A 1 80 ? -0.305 -9.274 50.406 1.00 79.00 80 LYS A N 1
ATOM 622 C CA . LYS A 1 80 ? -1.237 -8.359 51.089 1.00 79.00 80 LYS A CA 1
ATOM 623 C C . LYS A 1 80 ? -2.642 -8.941 51.216 1.00 79.00 80 LYS A C 1
ATOM 625 O O . LYS A 1 80 ? -3.273 -8.755 52.253 1.00 79.00 80 LYS A O 1
ATOM 630 N N . LEU A 1 81 ? -3.078 -9.720 50.229 1.00 73.00 81 LEU A N 1
ATOM 631 C CA . LEU A 1 81 ? -4.346 -10.458 50.244 1.00 73.00 81 LEU A CA 1
ATOM 632 C C . LEU A 1 81 ? -4.318 -11.722 51.133 1.00 73.00 81 LEU A C 1
ATOM 634 O O . LEU A 1 81 ? -5.287 -12.480 51.155 1.00 73.00 81 LEU A O 1
ATOM 638 N N . LYS A 1 82 ? -3.233 -11.942 51.897 1.00 68.31 82 LYS A N 1
ATOM 639 C CA . LYS A 1 82 ? -3.034 -13.058 52.842 1.00 68.31 82 LYS A CA 1
ATOM 640 C C . LYS A 1 82 ? -3.256 -14.442 52.216 1.00 68.31 82 LYS A C 1
ATOM 642 O O . LYS A 1 82 ? -3.915 -15.309 52.793 1.00 68.31 82 LYS A O 1
ATOM 647 N N . VAL A 1 83 ? -2.653 -14.685 51.053 1.00 55.34 83 VAL A N 1
ATOM 648 C CA . VAL A 1 83 ? -2.423 -16.052 50.560 1.00 55.34 83 VAL A CA 1
ATOM 649 C C . VAL A 1 83 ? -1.362 -16.708 51.447 1.00 55.34 83 VAL A C 1
ATOM 651 O O . VAL A 1 83 ? -0.185 -16.364 51.386 1.00 55.34 83 VAL A O 1
ATOM 654 N N . ILE A 1 84 ? -1.783 -17.633 52.310 1.00 40.47 84 ILE A N 1
ATOM 655 C CA . ILE A 1 84 ? -0.880 -18.508 53.061 1.00 40.47 84 ILE A CA 1
ATOM 656 C C . ILE A 1 84 ? -0.322 -19.546 52.083 1.00 40.47 84 ILE A C 1
ATOM 658 O O . ILE A 1 84 ? -1.001 -20.510 51.764 1.00 40.47 84 ILE A O 1
ATOM 662 N N . GLU A 1 85 ? 0.891 -19.304 51.594 1.00 44.56 85 GLU A N 1
ATOM 663 C CA . GLU A 1 85 ? 2.007 -20.257 51.595 1.00 44.56 85 GLU A CA 1
ATOM 664 C C . GLU A 1 85 ? 3.288 -19.494 51.225 1.00 44.56 85 GLU A C 1
ATOM 666 O O . GLU A 1 85 ? 3.377 -18.783 50.224 1.00 44.56 85 GLU A O 1
ATOM 671 N N . THR A 1 86 ? 4.275 -19.556 52.113 1.00 39.84 86 THR A N 1
ATOM 672 C CA . THR A 1 86 ? 5.549 -18.841 52.013 1.00 39.84 86 THR A CA 1
ATOM 673 C C . THR A 1 86 ? 6.335 -19.252 50.768 1.00 39.84 86 THR A C 1
ATOM 675 O O . THR A 1 86 ? 6.917 -20.333 50.735 1.00 39.84 86 THR A O 1
ATOM 678 N N . TYR A 1 87 ? 6.459 -18.354 49.790 1.00 42.94 87 TYR A N 1
ATOM 679 C CA . TYR A 1 87 ? 7.506 -18.453 48.771 1.00 42.94 87 TYR A CA 1
ATOM 680 C C . TYR A 1 87 ? 8.854 -18.028 49.387 1.00 42.94 87 TYR A C 1
ATOM 682 O O . TYR A 1 87 ? 8.926 -16.930 49.951 1.00 42.94 87 TYR A O 1
ATOM 690 N N . PRO A 1 88 ? 9.928 -18.838 49.299 1.00 39.94 88 PRO A N 1
ATOM 691 C CA . PRO A 1 88 ? 11.204 -18.532 49.944 1.00 39.94 88 PRO A CA 1
ATOM 692 C C . PRO A 1 88 ? 11.859 -17.226 49.440 1.00 39.94 88 PRO A C 1
ATOM 694 O O . PRO A 1 88 ? 11.525 -16.704 48.375 1.00 39.94 88 PRO A O 1
ATOM 697 N N . LYS A 1 89 ? 12.749 -16.697 50.298 1.00 39.19 89 LYS A N 1
ATOM 698 C CA . LYS A 1 89 ? 13.264 -15.315 50.431 1.00 39.19 89 LYS A CA 1
ATOM 699 C C . LYS A 1 89 ? 13.400 -14.458 49.155 1.00 39.19 89 LYS A C 1
ATOM 701 O O . LYS A 1 89 ? 13.992 -14.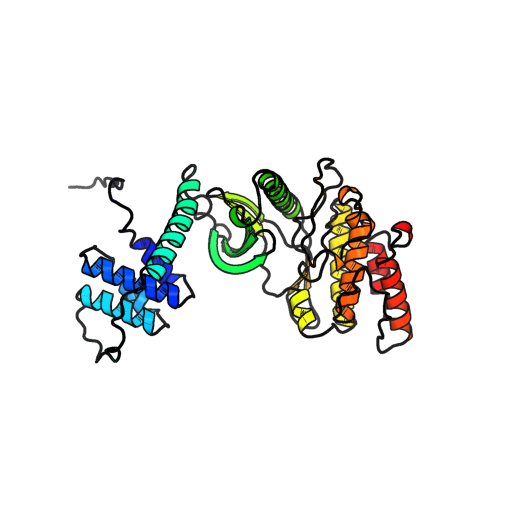850 48.158 1.00 39.19 89 LYS A O 1
ATOM 706 N N . ASP A 1 90 ? 12.910 -13.228 49.309 1.00 39.94 90 ASP A N 1
ATOM 707 C CA . ASP A 1 90 ? 12.889 -12.074 48.403 1.00 39.94 90 ASP A CA 1
ATOM 708 C C . ASP A 1 90 ? 14.290 -11.446 48.160 1.00 39.94 90 ASP A C 1
ATOM 710 O O . ASP A 1 90 ? 14.955 -11.088 49.136 1.00 39.94 90 ASP A O 1
ATOM 714 N N . PRO A 1 91 ? 14.754 -11.283 46.900 1.00 39.34 91 PRO A N 1
ATOM 715 C CA . PRO A 1 91 ? 16.011 -10.605 46.571 1.00 39.34 91 PRO A CA 1
ATOM 716 C C . PRO A 1 91 ? 15.889 -9.083 46.328 1.00 39.34 91 PRO A C 1
ATOM 718 O O . PRO A 1 91 ? 16.865 -8.458 45.912 1.00 39.34 91 PRO A O 1
ATOM 721 N N . THR A 1 92 ? 14.734 -8.447 46.555 1.00 42.47 92 THR A N 1
ATOM 722 C CA . THR A 1 92 ? 14.439 -7.107 46.002 1.00 42.47 92 THR A CA 1
ATOM 723 C C . THR A 1 92 ? 14.437 -5.942 46.997 1.00 42.47 92 THR A C 1
ATOM 725 O O . THR A 1 92 ? 13.796 -4.923 46.753 1.00 42.47 92 THR A O 1
ATOM 728 N N . SER A 1 93 ? 15.265 -5.978 48.050 1.00 37.69 93 SER A N 1
ATOM 729 C CA . SER A 1 93 ? 15.431 -4.866 49.016 1.00 37.69 93 SER A CA 1
ATOM 730 C C . SER A 1 93 ? 15.981 -3.536 48.434 1.00 37.69 93 SER A C 1
ATOM 732 O O . SER A 1 93 ? 16.530 -2.721 49.176 1.00 37.69 93 SER A O 1
ATOM 734 N N . LYS A 1 94 ? 15.924 -3.313 47.115 1.00 37.91 94 LYS A N 1
ATOM 735 C CA . LYS A 1 94 ? 16.573 -2.196 46.411 1.00 37.91 94 LYS A CA 1
ATOM 736 C C . LYS A 1 94 ? 15.649 -1.242 45.649 1.00 37.91 94 LYS A C 1
ATOM 738 O O . LYS A 1 94 ? 16.170 -0.283 45.086 1.00 37.91 94 LYS A O 1
ATOM 743 N N . TYR A 1 95 ? 14.329 -1.431 45.634 1.00 40.50 95 TYR A N 1
ATOM 744 C CA . TYR A 1 95 ? 13.445 -0.588 44.812 1.00 40.50 95 TYR A CA 1
ATOM 745 C C . TYR A 1 95 ? 12.213 -0.058 45.563 1.00 40.50 95 TYR A C 1
ATOM 747 O O . TYR A 1 95 ? 11.081 -0.346 45.200 1.00 40.50 95 TYR A O 1
ATOM 755 N N . ASP A 1 96 ? 12.456 0.786 46.569 1.00 37.06 96 ASP A N 1
ATOM 756 C CA . ASP A 1 96 ? 11.485 1.753 47.105 1.00 37.06 96 ASP A CA 1
ATOM 757 C C . ASP A 1 96 ? 11.799 3.147 46.532 1.00 37.06 96 ASP A C 1
ATOM 759 O O . ASP A 1 96 ? 12.500 3.946 47.158 1.00 37.06 96 ASP A O 1
ATOM 763 N N . LYS A 1 97 ? 11.323 3.473 45.323 1.00 41.00 97 LYS A N 1
ATOM 764 C CA . LYS A 1 97 ? 11.416 4.854 44.816 1.00 41.00 97 LYS A CA 1
ATOM 765 C C . LYS A 1 97 ? 10.054 5.363 44.348 1.00 41.00 97 LYS A C 1
ATOM 767 O O . LYS A 1 97 ? 9.437 4.768 43.472 1.00 41.00 97 LYS A O 1
ATOM 772 N N . LYS A 1 98 ? 9.596 6.464 44.959 1.00 43.75 98 LYS A N 1
ATOM 773 C CA . LYS A 1 98 ? 8.403 7.228 44.554 1.00 43.75 98 LYS A CA 1
ATOM 774 C C . LYS A 1 98 ? 8.603 7.831 43.158 1.00 43.75 98 LYS A C 1
ATOM 776 O O . LYS A 1 98 ? 9.697 8.314 42.866 1.00 43.75 98 LYS A O 1
ATOM 781 N N . LEU A 1 99 ? 7.536 7.819 42.356 1.00 40.47 99 LEU A N 1
ATOM 782 C CA . LEU A 1 99 ? 7.456 8.484 41.051 1.00 40.47 99 LEU A CA 1
ATOM 783 C C . LEU A 1 99 ? 7.598 10.004 41.205 1.00 40.47 99 LEU A C 1
ATOM 785 O O . LEU A 1 99 ? 7.196 10.572 42.226 1.00 40.47 99 LEU A O 1
ATOM 789 N N . SER A 1 100 ? 8.185 10.652 40.203 1.00 47.53 100 SER A N 1
ATOM 790 C CA . SER A 1 100 ? 8.283 12.108 40.142 1.00 47.53 100 SER A CA 1
ATOM 791 C C . SER A 1 100 ? 6.937 12.739 39.739 1.00 47.53 100 SER A C 1
ATOM 793 O O . SER A 1 100 ? 6.122 12.094 39.074 1.00 47.53 100 SER A O 1
ATOM 795 N N . PRO A 1 101 ? 6.698 14.021 40.070 1.00 44.62 101 PRO A N 1
ATOM 796 C CA . PRO A 1 101 ? 5.501 14.746 39.629 1.00 44.62 101 PRO A CA 1
ATOM 797 C C . PRO A 1 101 ? 5.316 14.783 38.100 1.00 44.62 101 PRO A C 1
ATOM 799 O O . PRO A 1 101 ? 4.194 14.864 37.612 1.00 44.62 101 PRO A O 1
ATOM 802 N N . GLU A 1 102 ? 6.407 14.702 37.333 1.00 44.88 102 GLU A N 1
ATOM 803 C CA . GLU A 1 102 ? 6.388 14.666 35.863 1.00 44.88 102 GLU A CA 1
ATOM 804 C C . GLU A 1 102 ? 5.915 13.304 35.340 1.00 44.88 102 GLU A C 1
ATOM 806 O O . GLU A 1 102 ? 5.143 13.228 34.382 1.00 44.88 102 GLU A O 1
ATOM 811 N N . GLU A 1 103 ? 6.329 12.222 36.005 1.00 41.16 103 GLU A N 1
ATOM 812 C CA . GLU A 1 103 ? 5.867 10.866 35.706 1.00 41.16 103 GLU A CA 1
ATOM 813 C C . GLU A 1 103 ? 4.384 10.702 36.063 1.00 41.16 103 GLU A C 1
ATOM 815 O O . GLU A 1 103 ? 3.636 10.084 35.304 1.00 41.16 103 GLU A O 1
ATOM 820 N N . GLU A 1 104 ? 3.936 11.306 37.169 1.00 38.88 104 GLU A N 1
ATOM 821 C CA . GLU A 1 104 ? 2.517 11.374 37.535 1.00 38.88 104 GLU A CA 1
ATOM 822 C C . GLU A 1 104 ? 1.706 12.195 36.518 1.00 38.88 104 GLU A C 1
ATOM 824 O O . GLU A 1 104 ? 0.660 11.734 36.061 1.00 38.88 104 GLU A O 1
ATOM 829 N N . ALA A 1 105 ? 2.200 13.359 36.087 1.00 43.41 105 ALA A N 1
ATOM 830 C CA . ALA A 1 105 ? 1.529 14.199 35.091 1.00 43.41 105 ALA A CA 1
ATOM 831 C C . ALA A 1 105 ? 1.410 13.514 33.715 1.00 43.41 105 ALA A C 1
ATOM 833 O O . ALA A 1 105 ? 0.374 13.621 33.052 1.00 43.41 105 ALA A O 1
ATOM 834 N N . SER A 1 106 ? 2.436 12.765 33.298 1.00 40.75 106 SER A N 1
ATOM 835 C CA . SER A 1 106 ? 2.405 11.964 32.067 1.00 40.75 106 SER A CA 1
ATOM 836 C C . SER A 1 106 ? 1.339 10.866 32.127 1.00 40.75 106 SER A C 1
ATOM 838 O O . SER A 1 106 ? 0.613 10.661 31.155 1.00 40.75 106 SER A O 1
ATOM 840 N N . ILE A 1 107 ? 1.189 10.209 33.281 1.00 38.06 107 ILE A N 1
ATOM 841 C CA . ILE A 1 107 ? 0.159 9.186 33.501 1.00 38.06 107 ILE A CA 1
ATOM 842 C C . ILE A 1 107 ? -1.241 9.811 33.498 1.00 38.06 107 ILE A C 1
ATOM 844 O O . ILE A 1 107 ? -2.139 9.277 32.853 1.00 38.06 107 ILE A O 1
ATOM 848 N N . VAL A 1 108 ? -1.431 10.955 34.161 1.00 42.31 108 VAL A N 1
ATOM 849 C CA . VAL A 1 108 ? -2.713 11.684 34.162 1.00 42.31 108 VAL A CA 1
ATOM 850 C C . VAL A 1 108 ? -3.108 12.100 32.745 1.00 42.31 108 VAL A C 1
ATOM 852 O O . VAL A 1 108 ? -4.257 11.910 32.355 1.00 42.31 108 VAL A O 1
ATOM 855 N N . THR A 1 109 ? -2.151 12.576 31.948 1.00 44.19 109 THR A N 1
ATOM 856 C CA . THR A 1 109 ? -2.383 12.961 30.547 1.00 44.19 109 THR A CA 1
ATOM 857 C C . THR A 1 109 ? -2.831 11.767 29.701 1.00 44.19 109 THR A C 1
ATOM 859 O O . THR A 1 109 ? -3.793 11.869 28.939 1.00 44.19 109 THR A O 1
ATOM 862 N N . GLU A 1 110 ? -2.183 10.611 29.860 1.00 40.69 110 GLU A N 1
ATOM 863 C CA . GLU A 1 110 ? -2.544 9.405 29.108 1.00 40.69 110 GLU A CA 1
ATOM 864 C C . GLU A 1 110 ? -3.897 8.832 29.571 1.00 40.69 110 GLU A C 1
ATOM 866 O O . GLU A 1 110 ? -4.690 8.367 28.753 1.00 40.69 110 GLU A O 1
ATOM 871 N N . ILE A 1 111 ? -4.229 8.956 30.862 1.00 39.25 111 ILE A N 1
ATOM 872 C CA . ILE A 1 111 ? -5.551 8.609 31.408 1.00 39.25 111 ILE A CA 1
ATOM 873 C C . ILE A 1 111 ? -6.638 9.538 30.859 1.00 39.25 111 ILE A C 1
ATOM 875 O O . ILE A 1 111 ? -7.710 9.066 30.493 1.00 39.25 111 ILE A O 1
ATOM 879 N N . GLU A 1 112 ? -6.398 10.846 30.771 1.00 42.62 112 GLU A N 1
ATOM 880 C CA . GLU A 1 112 ? -7.358 11.796 30.194 1.00 42.62 112 GLU A CA 1
ATOM 881 C C . GLU A 1 112 ? -7.568 11.569 28.693 1.00 42.62 112 GLU A C 1
ATOM 883 O O . GLU A 1 112 ? -8.688 11.698 28.191 1.00 42.62 112 GLU A O 1
ATOM 888 N N . LYS A 1 113 ? -6.517 11.160 27.979 1.00 45.81 113 LYS A N 1
ATOM 889 C CA . LYS A 1 113 ? -6.580 10.752 26.572 1.00 45.81 113 LYS A CA 1
ATOM 890 C C . LYS A 1 113 ? -7.417 9.485 26.389 1.00 45.81 113 LYS A C 1
ATOM 892 O O . LYS A 1 113 ? -8.295 9.454 25.529 1.00 45.81 113 LYS A O 1
ATOM 897 N N . LEU A 1 114 ? -7.220 8.481 27.243 1.00 40.00 114 LEU A N 1
ATOM 898 C CA . LEU A 1 114 ? -8.048 7.272 27.273 1.00 40.00 114 LEU A CA 1
ATOM 899 C C . LEU A 1 114 ? -9.499 7.588 27.667 1.00 40.00 114 LEU A C 1
ATOM 901 O O . LEU A 1 114 ? -10.421 7.083 27.036 1.00 40.00 114 LEU A O 1
ATOM 905 N N . LYS A 1 115 ? -9.732 8.497 28.621 1.00 36.75 115 LYS A N 1
ATOM 906 C CA . LYS A 1 115 ? -11.082 8.967 28.982 1.00 36.75 115 LYS A CA 1
ATOM 907 C C . LYS A 1 115 ? -11.795 9.639 27.817 1.00 36.75 115 LYS A C 1
ATOM 909 O O . LYS A 1 115 ? -12.969 9.378 27.614 1.00 36.75 115 LYS A O 1
ATOM 914 N N . ARG A 1 116 ? -11.106 10.442 27.001 1.00 45.25 116 ARG A N 1
ATOM 915 C CA . ARG A 1 116 ? -11.705 11.022 25.784 1.00 45.25 116 ARG A CA 1
ATOM 916 C C . ARG A 1 116 ? -12.066 9.967 24.740 1.00 45.25 116 ARG A C 1
ATOM 918 O O . ARG A 1 116 ? -13.058 10.155 24.038 1.00 45.25 116 ARG A O 1
ATOM 925 N N . LEU A 1 117 ? -11.289 8.886 24.654 1.00 39.94 117 LEU A N 1
ATOM 926 C CA . LEU A 1 117 ? -11.595 7.736 23.797 1.00 39.94 117 LEU A CA 1
ATOM 927 C C . LEU A 1 117 ? -12.836 6.971 24.301 1.00 39.94 117 LEU A C 1
ATOM 929 O O . LEU A 1 117 ? -13.653 6.544 23.489 1.00 39.94 117 LEU A O 1
ATOM 933 N N . TYR A 1 118 ? -13.028 6.879 25.621 1.00 33.44 118 TYR A N 1
ATOM 934 C CA . TYR A 1 118 ? -14.209 6.265 26.245 1.00 33.44 118 TYR A CA 1
ATOM 935 C C . TYR A 1 118 ? -15.461 7.172 26.236 1.00 33.44 118 TYR A C 1
ATOM 937 O O . TYR A 1 118 ? -16.550 6.715 25.909 1.00 33.44 118 TYR A O 1
ATOM 945 N N . ASP A 1 119 ? -15.342 8.470 26.524 1.00 34.25 119 ASP A N 1
ATOM 946 C CA . ASP A 1 119 ? -16.488 9.390 26.659 1.00 34.25 119 ASP A CA 1
ATOM 947 C C . ASP A 1 119 ? -17.093 9.831 25.318 1.00 34.25 119 ASP A C 1
ATOM 949 O O . ASP A 1 119 ? -18.234 10.288 25.265 1.00 34.25 119 ASP A O 1
ATOM 953 N N . LYS A 1 120 ? -16.370 9.694 24.202 1.00 37.53 120 LYS A N 1
ATOM 954 C CA . LYS A 1 120 ? -16.943 9.916 22.863 1.00 37.53 120 LYS A CA 1
ATOM 955 C C . LYS A 1 120 ? -17.645 8.675 22.295 1.00 37.53 120 LYS A C 1
ATOM 957 O O . LYS A 1 120 ? -18.253 8.783 21.230 1.00 37.53 120 LYS A O 1
ATOM 962 N N . SER A 1 121 ? -17.575 7.513 22.957 1.00 36.69 121 SER A N 1
ATOM 963 C CA . SER A 1 121 ? -18.233 6.273 22.501 1.00 36.69 121 SER A CA 1
ATOM 964 C C . SER A 1 121 ? -19.624 6.077 23.115 1.00 36.69 121 SER A C 1
ATOM 966 O O . SER A 1 121 ? -20.438 5.322 22.589 1.00 36.69 121 SER A O 1
ATOM 968 N N . SER A 1 122 ? -19.962 6.834 24.160 1.00 33.47 122 SER A N 1
ATOM 969 C CA . SER A 1 122 ? -21.189 6.696 24.952 1.00 33.47 122 SER A CA 1
ATOM 970 C C . SER A 1 122 ? -22.432 7.360 24.338 1.00 33.47 122 SER A C 1
ATOM 972 O O . SER A 1 122 ? -23.302 7.869 25.047 1.00 33.47 122 SER A O 1
ATOM 974 N N . LYS A 1 123 ? -22.566 7.308 23.006 1.00 37.47 123 LYS A N 1
ATOM 975 C CA . LYS A 1 123 ? -23.882 7.455 22.359 1.00 37.47 123 LYS A CA 1
ATOM 976 C C . LYS A 1 123 ? -24.445 6.169 21.762 1.00 37.47 123 LYS A C 1
ATOM 978 O O . LYS A 1 123 ? -25.651 6.148 21.555 1.00 37.47 123 LYS A O 1
ATOM 983 N N . GLU A 1 124 ? -23.661 5.097 21.615 1.00 35.94 124 GLU A N 1
ATOM 984 C CA . GLU A 1 124 ? -24.176 3.743 21.354 1.00 35.94 124 GLU A CA 1
ATOM 985 C C . GLU A 1 124 ? -23.220 2.684 21.947 1.00 35.94 124 GLU A C 1
ATOM 987 O O . GLU A 1 124 ? -22.047 2.623 21.594 1.00 35.94 124 GLU A O 1
ATOM 992 N N . ASP A 1 125 ? -23.720 1.846 22.858 1.00 38.19 125 ASP A N 1
ATOM 993 C CA . ASP A 1 125 ? -22.996 0.787 23.580 1.00 38.19 125 ASP A CA 1
ATOM 994 C C . ASP A 1 125 ? -21.993 -0.045 22.746 1.00 38.19 125 ASP A C 1
ATOM 996 O O . ASP A 1 125 ? -22.393 -0.981 22.042 1.00 38.19 125 ASP A O 1
ATOM 1000 N N . GLY A 1 126 ? -20.685 0.162 22.949 1.00 51.16 126 GLY A N 1
ATOM 1001 C CA . GLY A 1 126 ? -19.627 -0.858 22.806 1.00 51.16 126 GLY A CA 1
ATOM 1002 C C . GLY A 1 126 ? -19.616 -1.675 21.507 1.00 51.16 126 GLY A C 1
ATOM 1003 O O . GLY A 1 126 ? -19.277 -2.860 21.518 1.00 51.16 126 GLY A O 1
ATOM 1004 N N . ALA A 1 127 ? -20.073 -1.104 20.390 1.00 63.34 127 ALA A N 1
ATOM 1005 C CA . ALA A 1 127 ? -20.235 -1.840 19.137 1.00 63.34 127 ALA A CA 1
ATOM 1006 C C . ALA A 1 127 ? -18.891 -2.284 18.539 1.00 63.34 127 ALA A C 1
ATOM 1008 O O . ALA A 1 127 ? -18.832 -3.302 17.847 1.00 63.34 127 ALA A O 1
ATOM 1009 N N . PHE A 1 128 ? -17.817 -1.541 18.815 1.00 72.44 128 PHE A N 1
ATOM 1010 C CA . PHE A 1 128 ? -16.476 -1.864 18.343 1.00 72.44 128 PHE A CA 1
ATOM 1011 C C . PHE A 1 128 ? -15.857 -3.000 19.161 1.00 72.44 128 PHE A C 1
ATOM 1013 O O . PHE A 1 128 ? -15.433 -4.002 18.590 1.00 72.44 128 PHE A O 1
ATOM 1020 N N . GLU A 1 129 ? -15.885 -2.902 20.488 1.00 71.31 129 GLU A N 1
ATOM 1021 C CA . GLU A 1 129 ? -15.301 -3.872 21.422 1.00 71.31 129 GLU A CA 1
ATOM 1022 C C . GLU A 1 129 ? -16.032 -5.222 21.384 1.00 71.31 129 GLU A C 1
ATOM 1024 O O . GLU A 1 129 ? -15.425 -6.272 21.587 1.00 71.31 129 GLU A O 1
ATOM 1029 N N . LYS A 1 130 ? -17.329 -5.221 21.043 1.00 79.19 130 LYS A N 1
ATOM 1030 C CA . LYS A 1 130 ? -18.101 -6.447 20.767 1.00 79.19 130 LYS A CA 1
ATOM 1031 C C . LYS A 1 130 ? -17.670 -7.158 19.480 1.00 79.19 130 LYS A C 1
ATOM 1033 O O . LYS A 1 130 ? -17.941 -8.348 19.331 1.00 79.19 130 LYS A O 1
ATOM 1038 N N . LYS A 1 131 ? -17.036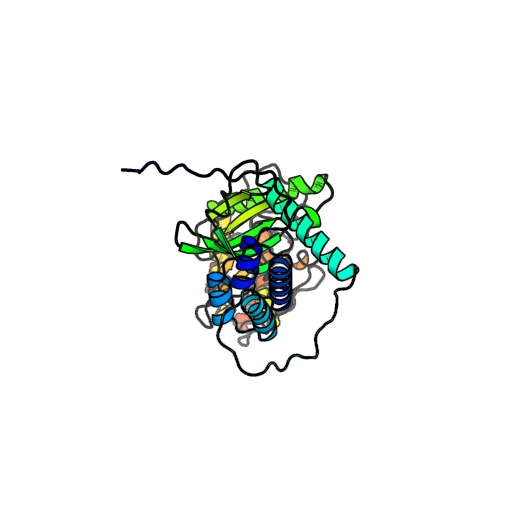 -6.451 18.538 1.00 81.06 131 LYS A N 1
ATOM 1039 C CA . LYS A 1 131 ? -16.624 -6.984 17.229 1.00 81.06 131 LYS A CA 1
ATOM 1040 C C . LYS A 1 131 ? -15.125 -7.255 17.135 1.00 81.06 131 LYS A C 1
ATOM 1042 O O . LYS A 1 131 ? -14.732 -8.191 16.442 1.00 81.06 131 LYS A O 1
ATOM 1047 N N . TYR A 1 132 ? -14.297 -6.458 17.803 1.00 83.88 132 TYR A N 1
ATOM 1048 C CA . TYR A 1 132 ? -12.852 -6.430 17.610 1.00 83.88 132 TYR A CA 1
ATOM 1049 C C . TYR A 1 132 ? -12.111 -6.398 18.942 1.00 83.88 132 TYR A C 1
ATOM 1051 O O . TYR A 1 132 ? -12.375 -5.558 19.798 1.00 83.88 132 TYR A O 1
ATOM 1059 N N . ARG A 1 133 ? -11.112 -7.271 19.079 1.00 81.81 133 ARG A N 1
ATOM 1060 C CA . ARG A 1 133 ? -10.143 -7.240 20.177 1.00 81.81 133 ARG A CA 1
ATOM 1061 C C . ARG A 1 133 ? -8.773 -6.854 19.637 1.00 81.81 133 ARG A C 1
ATOM 1063 O O . ARG A 1 133 ? -8.182 -7.622 18.881 1.00 81.81 133 ARG A O 1
ATOM 1070 N N . ILE A 1 134 ? -8.267 -5.685 20.018 1.00 83.25 134 ILE A N 1
ATOM 1071 C CA . ILE A 1 134 ? -6.919 -5.241 19.638 1.00 83.25 134 ILE A CA 1
ATOM 1072 C C . ILE A 1 134 ? -5.872 -6.182 20.253 1.00 83.25 134 ILE A C 1
ATOM 1074 O O . ILE A 1 134 ? -5.992 -6.565 21.414 1.00 83.25 134 ILE A O 1
ATOM 1078 N N . ILE A 1 135 ? -4.874 -6.573 19.460 1.00 79.06 135 ILE A N 1
ATOM 1079 C CA . ILE A 1 135 ? -3.758 -7.431 19.878 1.00 79.06 135 ILE A CA 1
ATOM 1080 C C . ILE A 1 135 ? -2.516 -6.570 20.102 1.00 79.06 135 ILE A C 1
ATOM 1082 O O . ILE A 1 135 ? -1.990 -6.514 21.206 1.00 79.06 135 ILE A O 1
ATOM 1086 N N . GLU A 1 136 ? -2.057 -5.876 19.061 1.00 75.44 136 GLU A N 1
ATOM 1087 C CA . GLU A 1 136 ? -0.831 -5.075 19.098 1.00 75.44 136 GLU A CA 1
ATOM 1088 C C . GLU A 1 136 ? -0.861 -3.980 18.026 1.00 75.44 136 GLU A C 1
ATOM 1090 O O . GLU A 1 136 ? -1.598 -4.071 17.042 1.00 75.44 136 GLU A O 1
ATOM 1095 N N . ARG A 1 137 ? -0.053 -2.933 18.201 1.00 81.31 137 ARG A N 1
ATOM 1096 C CA . ARG A 1 137 ? 0.194 -1.920 17.166 1.00 81.31 137 ARG A CA 1
ATOM 1097 C C . ARG A 1 137 ? 1.271 -2.450 16.225 1.00 81.31 137 ARG A C 1
ATOM 1099 O O . ARG A 1 137 ? 2.326 -2.851 16.700 1.00 81.31 137 ARG A O 1
ATOM 1106 N N . ILE A 1 138 ? 1.012 -2.429 14.919 1.00 79.81 138 ILE A N 1
ATOM 1107 C CA . ILE A 1 138 ? 1.929 -2.984 13.910 1.00 79.81 138 ILE A CA 1
ATOM 1108 C C . ILE A 1 138 ? 2.637 -1.916 13.079 1.00 79.81 138 ILE A C 1
ATOM 1110 O O . ILE A 1 138 ? 3.735 -2.167 12.600 1.00 79.81 138 ILE A O 1
ATOM 1114 N N . ALA A 1 139 ? 2.040 -0.734 12.900 1.00 75.75 139 ALA A N 1
ATOM 1115 C CA . ALA A 1 139 ? 2.657 0.334 12.119 1.00 75.75 139 ALA A CA 1
ATOM 1116 C C . ALA A 1 139 ? 2.079 1.716 12.438 1.00 75.75 139 ALA A C 1
ATOM 1118 O O . ALA A 1 139 ? 0.929 1.849 12.871 1.00 75.75 139 ALA A O 1
ATOM 1119 N N . ASP A 1 140 ? 2.876 2.735 12.125 1.00 69.88 140 ASP A N 1
ATOM 1120 C CA . ASP A 1 140 ? 2.482 4.137 12.102 1.00 69.88 140 ASP A CA 1
ATOM 1121 C C . ASP A 1 140 ? 2.518 4.653 10.674 1.00 69.88 140 ASP A C 1
ATOM 1123 O O . ASP A 1 140 ? 3.573 4.725 10.052 1.00 69.88 140 ASP A O 1
ATOM 1127 N N . GLY A 1 141 ? 1.345 4.971 10.137 1.00 62.41 141 GLY A N 1
ATOM 1128 C CA . GLY A 1 141 ? 1.188 5.550 8.812 1.00 62.41 141 GLY A CA 1
ATOM 1129 C C . GLY A 1 141 ? 0.993 7.062 8.875 1.00 62.41 141 GLY A C 1
ATOM 1130 O O . GLY A 1 141 ? 0.587 7.623 9.891 1.00 62.41 141 GLY A O 1
ATOM 1131 N N . GLY A 1 142 ? 1.194 7.732 7.739 1.00 60.78 142 GLY A N 1
ATOM 1132 C CA . GLY A 1 142 ? 1.076 9.193 7.643 1.00 60.78 142 GLY A CA 1
ATOM 1133 C C . GLY A 1 142 ? -0.317 9.761 7.953 1.00 60.78 142 GLY A C 1
ATOM 1134 O O . GLY A 1 142 ? -0.432 10.944 8.250 1.00 60.78 142 GLY A O 1
ATOM 1135 N N . MET A 1 143 ? -1.376 8.944 7.893 1.00 64.94 143 MET A N 1
ATOM 1136 C CA . MET A 1 143 ? -2.750 9.356 8.227 1.00 64.94 143 MET A CA 1
ATOM 1137 C C . MET A 1 143 ? -3.323 8.637 9.459 1.00 64.94 143 MET A C 1
ATOM 1139 O O . MET A 1 143 ? -4.477 8.875 9.817 1.00 64.94 143 MET A O 1
ATOM 1143 N N . GLY A 1 144 ? -2.574 7.740 10.108 1.00 72.44 144 GLY A N 1
ATOM 1144 C CA . GLY A 1 144 ? -3.165 6.898 11.141 1.00 72.44 144 GLY A CA 1
ATOM 1145 C C . GLY A 1 144 ? -2.264 5.824 11.732 1.00 72.44 144 GLY A C 1
ATOM 1146 O O . GLY A 1 144 ? -1.157 5.587 11.263 1.00 72.44 144 GLY A O 1
ATOM 1147 N N . ARG A 1 145 ? -2.775 5.128 12.747 1.00 81.06 145 ARG A N 1
ATOM 1148 C CA . ARG A 1 145 ? -2.111 3.982 13.392 1.00 81.06 145 ARG A CA 1
ATOM 1149 C C . ARG A 1 145 ? -2.739 2.689 12.920 1.00 81.06 145 ARG A C 1
ATOM 1151 O O . ARG A 1 145 ? -3.962 2.611 12.831 1.00 81.06 145 ARG A O 1
ATOM 1158 N N . ILE A 1 146 ? -1.927 1.675 12.659 1.00 85.06 146 ILE A N 1
ATOM 1159 C CA . ILE A 1 146 ? -2.406 0.356 12.254 1.00 85.06 146 ILE A CA 1
ATOM 1160 C C . ILE A 1 146 ? -2.185 -0.625 13.402 1.00 85.06 146 ILE A C 1
ATOM 1162 O O . ILE A 1 146 ? -1.081 -0.740 13.937 1.00 85.06 146 ILE A O 1
ATOM 1166 N N . TYR A 1 147 ? -3.238 -1.355 13.756 1.00 84.88 147 TYR A N 1
ATOM 1167 C CA . TYR A 1 147 ? -3.234 -2.371 14.801 1.00 84.88 147 TYR A CA 1
ATOM 1168 C C . TYR A 1 147 ? -3.596 -3.735 14.230 1.00 84.88 147 TYR A C 1
ATOM 1170 O O . TYR A 1 147 ? -4.499 -3.845 13.404 1.00 84.88 147 TYR A O 1
ATOM 1178 N N . LYS A 1 148 ? -2.937 -4.785 14.712 1.00 86.31 148 LYS A N 1
ATOM 1179 C CA . LYS A 1 148 ? -3.408 -6.162 14.575 1.00 86.31 148 LYS A CA 1
ATOM 1180 C C . LYS A 1 148 ? -4.540 -6.370 15.574 1.00 86.31 148 LYS A C 1
ATOM 1182 O O . LYS A 1 148 ? -4.420 -6.003 16.744 1.00 86.31 148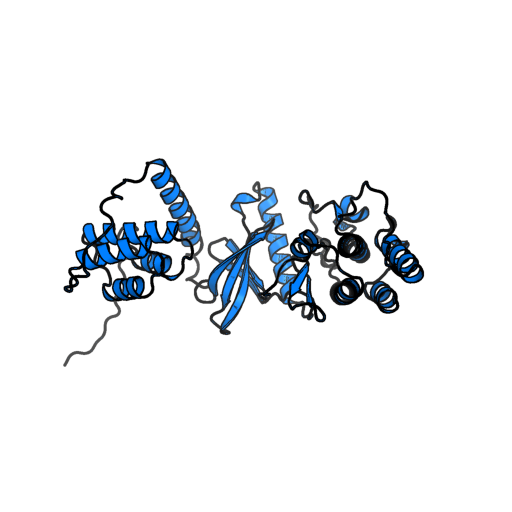 LYS A O 1
ATOM 1187 N N . ALA A 1 149 ? -5.638 -6.957 15.127 1.00 84.75 149 ALA A N 1
ATOM 1188 C CA . ALA A 1 149 ? -6.803 -7.226 15.951 1.00 84.75 149 ALA A CA 1
ATOM 1189 C C . ALA A 1 149 ? -7.395 -8.597 15.624 1.00 84.75 149 ALA A C 1
ATOM 1191 O O . ALA A 1 149 ? -7.205 -9.143 14.539 1.00 84.75 149 ALA A O 1
ATOM 1192 N N . PHE A 1 150 ? -8.138 -9.151 16.570 1.00 82.69 150 PHE A N 1
ATOM 1193 C CA . PHE A 1 150 ? -8.946 -10.341 16.383 1.00 82.69 150 PHE A CA 1
ATOM 1194 C C . PHE A 1 150 ? -10.402 -9.924 16.186 1.00 82.69 150 PHE A C 1
ATOM 1196 O O . PHE A 1 150 ? -11.002 -9.332 17.087 1.00 82.69 150 PHE A O 1
ATOM 1203 N N . LYS A 1 151 ? -10.969 -10.216 15.017 1.00 88.12 151 LYS A N 1
ATOM 1204 C CA . LYS A 1 151 ? -12.390 -10.034 14.734 1.00 88.12 151 LYS A CA 1
ATOM 1205 C C . LYS A 1 151 ? -13.164 -11.213 15.330 1.00 88.12 151 LYS A C 1
ATOM 1207 O O . LYS A 1 151 ? -12.889 -12.373 15.031 1.00 88.12 151 LYS A O 1
ATOM 1212 N N . LEU A 1 152 ? -14.081 -10.911 16.244 1.00 81.94 152 LEU A N 1
ATOM 1213 C CA . LEU A 1 152 ? -14.738 -11.890 17.114 1.00 81.94 152 LEU A CA 1
ATOM 1214 C C . LEU A 1 152 ? -15.793 -12.722 16.376 1.00 81.94 152 LEU A C 1
ATOM 1216 O O . LEU A 1 152 ? -15.914 -13.915 16.638 1.00 81.94 152 LEU A O 1
ATOM 1220 N N . GLU A 1 153 ? -16.521 -12.102 15.446 1.00 83.44 153 GLU A N 1
ATOM 1221 C CA . GLU A 1 153 ? -17.636 -12.716 14.711 1.00 83.44 153 GLU A CA 1
ATOM 1222 C C . GLU A 1 153 ? -17.198 -13.911 13.849 1.00 83.44 153 GLU A C 1
ATOM 1224 O O . GLU A 1 153 ? -17.810 -14.975 13.887 1.00 83.44 153 GLU A O 1
ATOM 1229 N N . ASP A 1 154 ? -16.113 -13.748 13.097 1.00 82.94 154 ASP A N 1
ATOM 1230 C CA . ASP A 1 154 ? -15.569 -14.714 12.135 1.00 82.94 154 ASP A CA 1
ATOM 1231 C C . ASP A 1 154 ? -14.230 -15.318 12.586 1.00 82.94 154 ASP A C 1
ATOM 1233 O O . ASP A 1 154 ? -13.628 -16.113 11.864 1.00 82.94 154 ASP A O 1
ATOM 1237 N N . ARG A 1 155 ? -13.788 -15.000 13.811 1.00 85.38 155 ARG A N 1
ATOM 1238 C CA . ARG A 1 155 ? -12.568 -15.531 14.444 1.00 85.38 155 ARG A CA 1
ATOM 1239 C C . ARG A 1 155 ? -11.314 -15.326 13.589 1.00 85.38 155 ARG A C 1
ATOM 1241 O O . ARG A 1 155 ? -10.415 -16.169 13.581 1.00 85.38 155 ARG A O 1
ATOM 1248 N N . GLN A 1 156 ? -11.259 -14.202 12.881 1.00 88.19 156 GLN A N 1
ATOM 1249 C CA . GLN A 1 156 ? -10.196 -13.873 11.940 1.00 88.19 156 GLN A CA 1
ATOM 1250 C C . GLN A 1 156 ? -9.248 -12.811 12.511 1.00 88.19 156 GLN A C 1
ATOM 1252 O O . GLN A 1 156 ? -9.666 -11.860 13.168 1.00 88.19 156 GLN A O 1
ATOM 1257 N N . VAL A 1 157 ? -7.953 -12.938 12.215 1.00 89.81 157 VAL A N 1
ATOM 1258 C CA . VAL A 1 157 ? -6.978 -11.866 12.454 1.00 89.81 157 VAL A CA 1
ATOM 1259 C C . VAL A 1 157 ? -7.080 -10.819 11.342 1.00 89.81 157 VAL A C 1
ATOM 1261 O O . VAL A 1 157 ? -7.016 -11.145 10.157 1.00 89.81 157 VAL A O 1
ATOM 1264 N N . VAL A 1 158 ? -7.227 -9.557 11.733 1.00 92.75 158 VAL A N 1
ATOM 1265 C CA . VAL A 1 158 ? -7.421 -8.405 10.844 1.00 92.75 158 VAL A CA 1
ATOM 1266 C C . VAL A 1 158 ? -6.464 -7.274 11.211 1.00 92.75 158 VAL A C 1
ATOM 1268 O O . VAL A 1 158 ? -5.933 -7.228 12.322 1.00 92.75 158 VAL A O 1
ATOM 1271 N N . ALA A 1 159 ? -6.238 -6.357 10.276 1.00 92.31 159 ALA A N 1
ATOM 1272 C CA . ALA A 1 159 ? -5.566 -5.094 10.542 1.00 92.31 159 ALA A CA 1
ATOM 1273 C C . ALA A 1 159 ? -6.611 -3.973 10.634 1.00 92.31 159 ALA A C 1
ATOM 1275 O O . ALA A 1 159 ? -7.542 -3.920 9.832 1.00 92.31 159 ALA A O 1
ATOM 1276 N N . ILE A 1 160 ? -6.476 -3.079 11.610 1.00 91.75 160 ILE A N 1
ATOM 1277 C CA . ILE A 1 160 ? -7.371 -1.938 11.819 1.00 91.75 160 ILE A CA 1
ATOM 1278 C C . ILE A 1 160 ? -6.545 -0.658 11.769 1.00 91.75 160 ILE A C 1
ATOM 1280 O O . ILE A 1 160 ? -5.690 -0.433 12.626 1.00 91.75 160 ILE A O 1
ATOM 1284 N N . LYS A 1 161 ? -6.796 0.175 10.758 1.00 90.25 161 LYS A N 1
ATOM 1285 C CA . LYS A 1 161 ? -6.223 1.521 10.626 1.00 90.25 161 LYS A CA 1
ATOM 1286 C C . LYS A 1 161 ? -7.148 2.501 11.344 1.00 90.25 161 LYS A C 1
ATOM 1288 O O . LYS A 1 161 ? -8.319 2.580 10.986 1.00 90.25 161 LYS A O 1
ATOM 1293 N N . PHE A 1 162 ? -6.641 3.231 12.331 1.00 87.31 162 PHE A N 1
ATOM 1294 C CA . PHE A 1 162 ? -7.338 4.326 13.011 1.00 87.31 162 PHE A CA 1
ATOM 1295 C C . PHE A 1 162 ? -6.812 5.670 12.525 1.00 87.31 162 PHE A C 1
ATOM 1297 O O . PHE A 1 162 ? -5.598 5.869 12.449 1.00 87.31 162 PHE A O 1
ATOM 1304 N N . LEU A 1 163 ? -7.718 6.592 12.218 1.00 82.62 163 LEU A N 1
ATOM 1305 C CA . LEU A 1 163 ? -7.397 7.927 11.722 1.00 82.62 163 LEU A CA 1
ATOM 1306 C C . LEU A 1 163 ? -7.037 8.876 12.873 1.00 82.62 163 LEU A C 1
ATOM 1308 O O . LEU A 1 163 ? -7.881 9.176 13.706 1.00 82.62 163 LEU A O 1
ATOM 1312 N N . LEU A 1 164 ? -5.821 9.423 12.881 1.00 73.62 164 LEU A 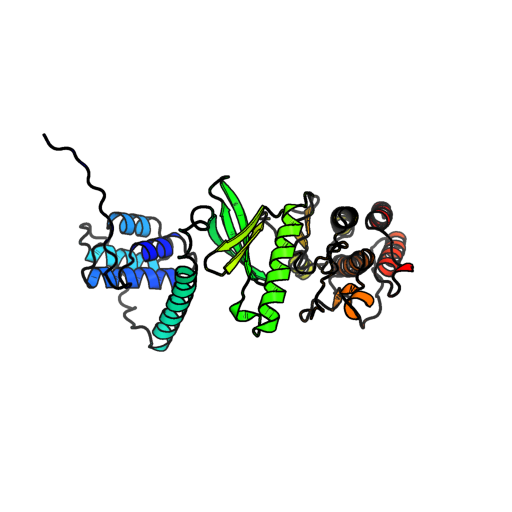N 1
ATOM 1313 C CA . LEU A 1 164 ? -5.360 10.313 13.954 1.00 73.62 164 LEU A CA 1
ATOM 1314 C C . LEU A 1 164 ? -5.777 11.771 13.717 1.00 73.62 164 LEU A C 1
ATOM 1316 O O . LEU A 1 164 ? -5.032 12.562 13.147 1.00 73.62 164 LEU A O 1
ATOM 1320 N N . LEU A 1 165 ? -6.967 12.167 14.164 1.00 69.00 165 LEU A N 1
ATOM 1321 C CA . LEU A 1 165 ? -7.483 13.516 13.887 1.00 69.00 165 LEU A CA 1
ATOM 1322 C C . LEU A 1 165 ? -6.791 14.641 14.672 1.00 69.00 165 LEU A C 1
ATOM 1324 O O . LEU A 1 165 ? -6.739 15.768 14.180 1.00 69.00 165 LEU A O 1
ATOM 1328 N N . GLU A 1 166 ? -6.280 14.357 15.872 1.00 60.06 166 GLU A N 1
ATOM 1329 C CA . GLU A 1 166 ? -5.688 15.369 16.763 1.00 60.06 166 GLU A CA 1
ATOM 1330 C C . GLU A 1 166 ? -4.269 15.788 16.340 1.00 60.06 166 GLU A C 1
ATOM 1332 O O . GLU A 1 166 ? -3.873 16.929 16.566 1.00 60.06 166 GLU A O 1
ATOM 1337 N N . GLU A 1 167 ? -3.527 14.900 15.671 1.00 54.75 167 GLU A N 1
ATOM 1338 C CA . GLU A 1 167 ? -2.141 15.138 15.236 1.00 54.75 167 GLU A CA 1
ATOM 1339 C C . GLU A 1 167 ? -2.056 15.777 13.831 1.00 54.75 167 GLU A C 1
ATOM 1341 O O . GLU A 1 167 ? -1.008 16.300 13.456 1.00 54.75 167 GLU A O 1
ATOM 1346 N N . LEU A 1 168 ? -3.149 15.766 13.049 1.00 54.28 168 LEU A N 1
ATOM 1347 C CA . LEU A 1 168 ? -3.089 15.983 11.595 1.00 54.28 168 LEU A CA 1
ATOM 1348 C C . LEU A 1 168 ? -3.657 17.311 11.056 1.00 54.28 168 LEU A C 1
ATOM 1350 O O . LEU A 1 168 ? -3.454 17.575 9.870 1.00 54.28 168 LEU A O 1
ATOM 1354 N N . ALA A 1 169 ? -4.377 18.155 11.817 1.00 51.62 169 ALA A N 1
ATOM 1355 C CA . ALA A 1 169 ? -5.087 19.272 11.164 1.00 51.62 169 ALA A CA 1
ATOM 1356 C C . ALA A 1 169 ? -5.560 20.460 12.030 1.00 51.62 169 ALA A C 1
ATOM 1358 O O . ALA A 1 169 ? -6.162 20.300 13.090 1.00 51.62 169 ALA A O 1
ATOM 1359 N N . LYS A 1 170 ? -5.454 21.674 11.456 1.00 58.12 170 LYS A N 1
ATOM 1360 C CA . LYS A 1 170 ? -6.349 22.817 11.752 1.00 58.12 170 LYS A CA 1
ATOM 1361 C C . LYS A 1 170 ? -7.775 22.468 11.283 1.00 58.12 170 LYS A C 1
ATOM 1363 O O . LYS A 1 170 ? -7.928 21.702 10.337 1.00 58.12 170 LYS A O 1
ATOM 1368 N N . GLN A 1 171 ? -8.825 23.052 11.873 1.00 54.81 171 GLN A N 1
ATOM 1369 C CA . GLN A 1 171 ? -10.235 22.655 11.643 1.00 54.81 171 GLN A CA 1
ATOM 1370 C C . GLN A 1 171 ? -10.633 22.411 10.165 1.00 54.81 171 GLN A C 1
ATOM 1372 O O . GLN A 1 171 ? -11.322 21.435 9.885 1.00 54.81 171 GLN A O 1
ATOM 1377 N N . ASN A 1 172 ? -10.148 23.223 9.216 1.00 57.28 172 ASN A N 1
ATOM 1378 C CA . ASN A 1 172 ? -10.490 23.112 7.787 1.00 57.28 172 ASN A CA 1
ATOM 1379 C C . ASN A 1 172 ? -9.879 21.894 7.056 1.00 57.28 172 ASN A C 1
ATOM 1381 O O . ASN A 1 172 ? -10.377 21.511 5.995 1.00 57.28 172 ASN A O 1
ATOM 1385 N N . ASP A 1 173 ? -8.821 21.276 7.589 1.00 67.81 173 ASP A N 1
ATOM 1386 C CA . ASP A 1 173 ? -8.194 20.087 6.988 1.00 67.81 173 ASP A CA 1
ATOM 1387 C C . ASP A 1 173 ? -8.804 18.780 7.519 1.00 67.81 173 ASP A C 1
ATOM 1389 O O . ASP A 1 173 ? -8.760 17.749 6.844 1.00 67.81 173 ASP A O 1
ATOM 1393 N N . ARG A 1 174 ? -9.481 18.838 8.673 1.00 75.12 174 ARG A N 1
ATOM 1394 C CA . ARG A 1 174 ? -10.084 17.680 9.343 1.00 75.12 174 ARG A CA 1
ATOM 1395 C C . ARG A 1 174 ? -11.139 16.988 8.478 1.00 75.12 174 ARG A C 1
ATOM 1397 O O . ARG A 1 174 ? -11.046 15.788 8.234 1.00 75.12 174 ARG A O 1
ATOM 1404 N N . GLU A 1 175 ? -12.114 17.738 7.966 1.00 77.81 175 GLU A N 1
ATOM 1405 C CA . GLU A 1 175 ? -13.186 17.183 7.123 1.00 77.81 175 GLU A CA 1
ATOM 1406 C C . GLU A 1 175 ? -12.640 16.555 5.836 1.00 77.81 175 GLU A C 1
ATOM 1408 O O . GLU A 1 175 ? -13.133 15.526 5.374 1.00 77.81 175 GLU A O 1
ATOM 1413 N N . ARG A 1 176 ? -11.579 17.144 5.269 1.00 75.12 176 ARG A N 1
ATOM 1414 C CA . ARG A 1 176 ? -10.928 16.627 4.060 1.00 75.12 176 ARG A CA 1
ATOM 1415 C C . ARG A 1 176 ? -10.240 15.292 4.323 1.00 75.12 176 ARG A C 1
ATOM 1417 O O . ARG A 1 176 ? -10.331 14.407 3.476 1.00 75.12 176 ARG A O 1
ATOM 1424 N N . ILE A 1 177 ? -9.569 15.148 5.465 1.00 77.56 177 ILE A N 1
ATOM 1425 C CA . ILE A 1 177 ? -8.900 13.904 5.868 1.00 77.56 177 ILE A CA 1
ATOM 1426 C C . ILE A 1 177 ? -9.939 12.811 6.148 1.00 77.56 177 ILE A C 1
ATOM 1428 O O . ILE A 1 177 ? -9.817 11.711 5.612 1.00 77.56 177 ILE A O 1
ATOM 1432 N N . ILE A 1 178 ? -11.014 13.128 6.879 1.00 83.00 178 ILE A N 1
ATOM 1433 C CA . ILE A 1 178 ? -12.117 12.185 7.136 1.00 83.00 178 ILE A CA 1
ATOM 1434 C C . ILE A 1 178 ? -12.751 11.721 5.820 1.00 83.00 178 ILE A C 1
ATOM 1436 O O . ILE A 1 178 ? -12.959 10.525 5.622 1.00 83.00 178 ILE A O 1
ATOM 1440 N N . ALA A 1 179 ? -13.025 12.642 4.892 1.00 81.69 179 ALA A N 1
ATOM 1441 C CA . ALA A 1 179 ? -13.604 12.300 3.595 1.00 81.69 179 ALA A CA 1
ATOM 1442 C C . ALA A 1 179 ? -12.691 11.380 2.764 1.00 81.69 179 ALA A C 1
ATOM 1444 O O . ALA A 1 179 ? -13.190 10.483 2.084 1.00 81.69 179 ALA A O 1
ATOM 1445 N N . ARG A 1 180 ? -11.364 11.566 2.828 1.00 78.81 180 ARG A N 1
ATOM 1446 C CA . ARG A 1 180 ? -10.391 10.672 2.174 1.00 78.81 180 ARG A CA 1
ATOM 1447 C C . ARG A 1 180 ? -10.406 9.286 2.794 1.00 78.81 180 ARG A C 1
ATOM 1449 O O . ARG A 1 180 ? -10.506 8.307 2.069 1.00 78.81 180 ARG A O 1
ATOM 1456 N N . PHE A 1 181 ? -10.373 9.220 4.117 1.00 84.62 181 PHE A N 1
ATOM 1457 C CA . PHE A 1 181 ? -10.361 7.959 4.841 1.00 84.62 181 PHE A CA 1
ATOM 1458 C C . PHE A 1 181 ? -11.663 7.162 4.643 1.00 84.62 181 PHE A C 1
ATOM 1460 O O . PHE A 1 181 ? -11.639 5.956 4.403 1.00 84.62 181 PHE A O 1
ATOM 1467 N N . ARG A 1 182 ? -12.815 7.848 4.617 1.00 86.12 182 ARG A N 1
ATOM 1468 C CA . ARG A 1 182 ? -14.098 7.242 4.228 1.00 86.12 182 ARG A CA 1
ATOM 1469 C C . ARG A 1 182 ? -14.053 6.694 2.804 1.00 86.12 182 ARG A C 1
ATOM 1471 O O . ARG A 1 182 ? -14.471 5.563 2.576 1.00 86.12 182 ARG A O 1
ATOM 1478 N N . ARG A 1 183 ? -13.537 7.479 1.854 1.00 84.38 183 ARG A N 1
ATOM 1479 C CA . ARG A 1 183 ? -13.408 7.063 0.451 1.00 84.38 183 ARG A CA 1
ATOM 1480 C C . ARG A 1 183 ? -12.487 5.849 0.303 1.00 84.38 183 ARG A C 1
ATOM 1482 O O . ARG A 1 183 ? -12.832 4.938 -0.439 1.00 84.38 183 ARG A O 1
ATOM 1489 N N . GLU A 1 184 ? -11.363 5.819 1.017 1.00 88.25 184 GLU A N 1
ATOM 1490 C CA . GLU A 1 184 ? -10.453 4.668 1.081 1.00 88.25 184 GLU A CA 1
ATOM 1491 C C . GLU A 1 184 ? -11.220 3.403 1.501 1.00 88.25 184 GLU A C 1
ATOM 1493 O O . GLU A 1 184 ? -11.196 2.399 0.787 1.00 88.25 184 GLU A O 1
ATOM 1498 N N . GLY A 1 185 ? -11.989 3.480 2.591 1.00 89.38 185 GLY A N 1
ATOM 1499 C CA . GLY A 1 185 ? -12.825 2.370 3.049 1.00 89.38 185 GLY A CA 1
ATOM 1500 C C . GLY A 1 185 ? -13.909 1.953 2.048 1.00 89.38 185 GLY A C 1
ATOM 1501 O O . GLY A 1 185 ? -14.099 0.762 1.800 1.00 89.38 185 GLY A O 1
ATOM 1502 N N . GLU A 1 186 ? -14.607 2.910 1.432 1.00 89.62 186 GLU A N 1
ATOM 1503 C CA . GLU A 1 186 ? -15.638 2.632 0.421 1.00 89.62 186 GLU A CA 1
ATOM 1504 C C . GLU A 1 186 ? -15.077 1.963 -0.838 1.00 89.62 186 GLU A C 1
ATOM 1506 O O . GLU A 1 186 ? -15.727 1.068 -1.387 1.00 89.62 186 GLU A O 1
ATOM 1511 N N . ILE A 1 187 ? -13.889 2.378 -1.286 1.00 90.31 187 ILE A N 1
ATOM 1512 C CA . ILE A 1 187 ? -13.184 1.772 -2.417 1.00 90.31 187 ILE A CA 1
ATOM 1513 C C . ILE A 1 187 ? -12.787 0.342 -2.056 1.00 90.31 187 ILE A C 1
ATOM 1515 O O . ILE A 1 187 ? -13.208 -0.597 -2.730 1.00 90.31 187 ILE A O 1
ATOM 1519 N N . LEU A 1 188 ? -12.047 0.156 -0.962 1.00 91.75 188 LEU A N 1
ATOM 1520 C CA . LEU A 1 188 ? -11.489 -1.144 -0.584 1.00 91.75 188 LEU A CA 1
ATOM 1521 C C . LEU A 1 188 ? -12.553 -2.218 -0.334 1.00 91.75 188 LEU A C 1
ATOM 1523 O O . LEU A 1 188 ? -12.329 -3.381 -0.661 1.00 91.75 188 LEU A O 1
ATOM 1527 N N . LYS A 1 189 ? -13.733 -1.846 0.176 1.00 91.75 189 LYS A N 1
ATOM 1528 C CA . LYS A 1 189 ? -14.858 -2.782 0.367 1.00 91.75 189 LYS A CA 1
ATOM 1529 C C . LYS A 1 189 ? -15.415 -3.361 -0.938 1.00 91.75 189 LYS A C 1
ATOM 1531 O O . LYS A 1 189 ? -16.081 -4.393 -0.903 1.00 91.75 189 LYS A O 1
ATOM 1536 N N . ARG A 1 190 ? -15.213 -2.685 -2.073 1.00 91.44 190 ARG A N 1
ATOM 1537 C CA . ARG A 1 190 ? -15.750 -3.085 -3.387 1.00 91.44 190 ARG A CA 1
ATOM 1538 C C . ARG A 1 190 ? -14.739 -3.858 -4.231 1.00 91.44 190 ARG A C 1
ATOM 1540 O O . ARG A 1 190 ? -15.113 -4.400 -5.267 1.00 91.44 190 ARG A O 1
ATOM 1547 N N . LEU A 1 191 ? -13.473 -3.890 -3.822 1.00 93.94 191 LEU A N 1
ATOM 1548 C CA . LEU A 1 191 ? -12.405 -4.537 -4.574 1.00 93.94 191 LEU A CA 1
ATOM 1549 C C . LEU A 1 191 ? -12.199 -5.972 -4.092 1.00 93.94 191 LEU A C 1
ATOM 1551 O O . LEU A 1 191 ? -12.205 -6.260 -2.896 1.00 93.94 191 LEU A O 1
ATOM 1555 N N . SER A 1 192 ? -11.989 -6.879 -5.042 1.00 94.25 192 SER A N 1
ATOM 1556 C CA . SER A 1 192 ? -11.634 -8.266 -4.769 1.00 94.25 192 SER A CA 1
ATOM 1557 C C . SER A 1 192 ? -10.592 -8.713 -5.784 1.00 94.25 192 SER A C 1
ATOM 1559 O O . SER A 1 192 ? -10.906 -9.037 -6.926 1.00 94.25 192 SER A O 1
ATOM 1561 N N . HIS A 1 193 ? -9.328 -8.677 -5.372 1.00 96.88 193 HIS A N 1
ATOM 1562 C CA . HIS A 1 193 ? -8.201 -9.067 -6.208 1.00 96.88 193 HIS A CA 1
ATOM 1563 C C . HIS A 1 193 ? -7.101 -9.667 -5.323 1.00 96.88 193 HIS A C 1
ATOM 1565 O O . HIS A 1 193 ? -6.841 -9.119 -4.251 1.00 96.88 193 HIS A O 1
ATOM 1571 N N . PRO A 1 194 ? -6.423 -10.758 -5.730 1.00 95.25 194 PRO A N 1
ATOM 1572 C CA . PRO A 1 194 ? -5.395 -11.401 -4.905 1.00 95.25 194 PRO A CA 1
ATOM 1573 C C . PRO A 1 194 ? -4.252 -10.456 -4.504 1.00 95.25 194 PRO A C 1
ATOM 1575 O O . PRO A 1 194 ? -3.707 -10.595 -3.411 1.00 95.25 194 PRO A O 1
ATOM 1578 N N . ASN A 1 195 ? -3.932 -9.482 -5.364 1.00 96.88 195 ASN A N 1
ATOM 1579 C CA . ASN A 1 195 ? -2.839 -8.524 -5.174 1.00 96.88 195 ASN A CA 1
ATOM 1580 C C . ASN A 1 195 ? -3.268 -7.138 -4.672 1.00 96.88 195 ASN A C 1
ATOM 1582 O O . ASN A 1 195 ? -2.496 -6.188 -4.771 1.00 96.88 195 ASN A O 1
ATOM 1586 N N . ILE A 1 196 ? -4.487 -6.999 -4.151 1.00 97.31 196 ILE A N 1
ATOM 1587 C CA . ILE A 1 196 ? -4.966 -5.769 -3.507 1.00 97.31 196 ILE A CA 1
ATOM 1588 C C . ILE A 1 196 ? -5.397 -6.128 -2.089 1.00 97.31 196 ILE A C 1
ATOM 1590 O O . ILE A 1 196 ? -6.022 -7.170 -1.880 1.00 97.31 196 ILE A O 1
ATOM 1594 N N . ILE A 1 197 ? -5.050 -5.289 -1.114 1.00 95.38 197 ILE A N 1
ATOM 1595 C CA . ILE A 1 197 ? -5.485 -5.487 0.269 1.00 95.38 197 ILE A CA 1
ATOM 1596 C C . ILE A 1 197 ? -7.015 -5.478 0.341 1.00 95.38 197 ILE A C 1
ATOM 1598 O O . ILE A 1 197 ? -7.671 -4.610 -0.235 1.00 95.38 197 ILE A O 1
ATOM 1602 N N . ARG A 1 198 ? -7.617 -6.450 1.026 1.00 93.88 198 ARG A N 1
ATOM 1603 C CA . ARG A 1 198 ? -9.078 -6.493 1.142 1.00 93.88 198 ARG A CA 1
ATOM 1604 C C . ARG A 1 198 ? -9.563 -5.582 2.268 1.00 93.88 198 ARG A C 1
ATOM 1606 O O . ARG A 1 198 ? -9.114 -5.721 3.402 1.00 93.88 198 ARG A O 1
ATOM 1613 N N . GLY A 1 199 ? -10.523 -4.705 1.977 1.00 93.75 199 GLY A N 1
ATOM 1614 C CA . GLY A 1 199 ? -11.277 -3.972 2.997 1.00 93.75 199 GLY A CA 1
ATOM 1615 C C . GLY A 1 199 ? -12.504 -4.756 3.458 1.00 93.75 199 GLY A C 1
ATOM 1616 O O . GLY A 1 199 ? -13.225 -5.327 2.638 1.00 93.75 199 GLY A O 1
ATOM 1617 N N . PHE A 1 200 ? -12.765 -4.767 4.762 1.00 91.06 200 PHE A N 1
ATOM 1618 C CA . PHE A 1 200 ? -13.935 -5.420 5.353 1.00 91.06 200 PHE A CA 1
ATOM 1619 C C . PHE A 1 200 ? -14.981 -4.402 5.808 1.00 91.06 200 PHE A C 1
ATOM 1621 O O . PHE A 1 200 ? -16.140 -4.456 5.391 1.00 91.06 200 PHE A O 1
ATOM 1628 N N . GLU A 1 201 ? -14.574 -3.447 6.641 1.00 88.94 201 GLU A N 1
ATOM 1629 C CA . GLU A 1 201 ? -15.483 -2.506 7.293 1.00 88.94 201 GLU A CA 1
ATOM 1630 C C . GLU A 1 201 ? -14.821 -1.140 7.444 1.00 88.94 201 GLU A C 1
ATOM 1632 O O . GLU A 1 201 ? -13.641 -1.045 7.747 1.00 88.94 201 GLU A O 1
ATOM 1637 N N . TYR A 1 202 ? -15.603 -0.083 7.258 1.00 88.75 202 TYR A N 1
ATOM 1638 C CA . TYR A 1 202 ? -15.255 1.268 7.675 1.00 88.75 202 TYR A CA 1
ATOM 1639 C C . TYR A 1 202 ? -16.320 1.714 8.670 1.00 88.75 202 TYR A C 1
ATOM 1641 O O . TYR A 1 202 ? -17.507 1.471 8.425 1.00 88.75 202 TYR A O 1
ATOM 1649 N N . GLY A 1 203 ? -15.904 2.356 9.755 1.00 87.81 203 GLY A N 1
ATOM 1650 C CA . GLY A 1 203 ? -16.807 2.795 10.808 1.00 87.81 203 GLY A CA 1
ATOM 1651 C C . GLY A 1 203 ? -16.260 3.956 11.626 1.00 87.81 203 GLY A C 1
ATOM 1652 O O . GLY A 1 203 ? -15.148 4.443 11.412 1.00 87.81 203 GLY A O 1
ATOM 1653 N N . GLU A 1 204 ? -17.087 4.398 12.563 1.00 84.81 204 GLU A N 1
ATOM 1654 C CA . GLU A 1 204 ? -16.761 5.397 13.571 1.00 84.81 204 GLU A CA 1
ATOM 1655 C C . GLU A 1 204 ? -17.109 4.802 14.938 1.00 84.81 204 GLU A C 1
ATOM 1657 O O . GLU A 1 204 ? -18.197 4.254 15.113 1.00 84.81 204 GLU A O 1
ATOM 1662 N N . ALA A 1 205 ? -16.178 4.862 15.885 1.00 73.69 205 ALA A N 1
ATOM 1663 C CA . ALA A 1 205 ? -16.382 4.419 17.260 1.00 73.69 205 ALA A CA 1
ATOM 1664 C C . ALA A 1 205 ? -15.597 5.340 18.189 1.00 73.69 205 ALA A C 1
ATOM 1666 O O . ALA A 1 205 ? -14.443 5.656 17.915 1.00 73.69 205 ALA A O 1
ATOM 1667 N N . GLY A 1 206 ? -16.217 5.823 19.266 1.00 67.19 206 GLY A N 1
ATOM 1668 C CA . GLY A 1 206 ? -15.514 6.735 20.176 1.00 67.19 206 GLY A CA 1
ATOM 1669 C C . GLY A 1 206 ? -15.121 8.074 19.548 1.00 67.19 206 GLY A C 1
ATOM 1670 O O . GLY A 1 206 ? -14.179 8.712 20.004 1.00 67.19 206 GLY A O 1
ATOM 1671 N N . GLY A 1 207 ? -15.796 8.500 18.473 1.00 73.06 207 GLY A N 1
ATOM 1672 C CA . GLY A 1 207 ? -15.405 9.676 17.686 1.00 73.06 207 GLY A CA 1
ATOM 1673 C C . GLY A 1 207 ? -14.091 9.516 16.906 1.00 73.06 207 GLY A C 1
ATOM 1674 O O . GLY A 1 207 ? -13.597 10.501 16.349 1.00 73.06 207 GLY A O 1
ATOM 1675 N N . GLU A 1 208 ? -13.546 8.300 16.859 1.00 78.75 208 GLU A N 1
ATOM 1676 C CA . GLU A 1 208 ? -12.416 7.895 16.031 1.00 78.75 208 GLU A CA 1
ATOM 1677 C C . GLU A 1 208 ? -12.930 7.147 14.799 1.00 78.75 208 GLU A C 1
ATOM 1679 O O . GLU A 1 208 ? -13.867 6.346 14.871 1.00 78.75 208 GLU A O 1
ATOM 1684 N N . TYR A 1 209 ? -12.299 7.387 13.653 1.00 85.62 209 TYR A N 1
ATOM 1685 C CA . TYR A 1 209 ? -12.615 6.661 12.427 1.00 85.62 209 TYR A CA 1
ATOM 1686 C C . TYR A 1 209 ? -11.680 5.474 12.272 1.00 85.62 209 TYR A C 1
ATOM 1688 O O . TYR A 1 209 ? -10.465 5.620 12.429 1.00 85.62 209 TYR A O 1
ATOM 1696 N N . PHE A 1 210 ? -12.230 4.325 11.887 1.00 90.00 210 PHE A N 1
ATOM 1697 C CA . PHE A 1 210 ? -11.447 3.118 11.655 1.00 90.00 210 PHE A CA 1
ATOM 1698 C C . PHE A 1 210 ? -11.787 2.434 10.328 1.00 90.00 210 PHE A C 1
ATOM 1700 O O . PHE A 1 210 ? -12.901 2.531 9.808 1.00 90.00 210 PHE A O 1
ATOM 1707 N N . LEU A 1 211 ? -10.801 1.719 9.794 1.00 91.19 211 LEU A N 1
ATOM 1708 C CA . LEU A 1 211 ? -10.905 0.868 8.615 1.00 91.19 211 LEU A CA 1
ATOM 1709 C C . LEU A 1 211 ? -10.323 -0.503 8.952 1.00 91.19 211 LEU A C 1
ATOM 1711 O O . LEU A 1 211 ? -9.142 -0.622 9.277 1.00 91.19 211 LEU A O 1
ATOM 1715 N N . VAL A 1 212 ? -11.163 -1.525 8.860 1.00 93.06 212 VAL A N 1
ATOM 1716 C CA . VAL A 1 212 ? -10.818 -2.930 9.059 1.00 93.06 212 VAL A CA 1
ATOM 1717 C C . VAL A 1 212 ? -10.469 -3.538 7.712 1.00 93.06 212 VAL A C 1
ATOM 1719 O O . VAL A 1 212 ? -11.263 -3.489 6.768 1.00 93.06 212 VAL A O 1
ATOM 1722 N N . MET A 1 213 ? -9.291 -4.134 7.634 1.00 94.50 213 MET A N 1
ATOM 1723 C CA . MET A 1 213 ? -8.722 -4.715 6.429 1.00 94.50 213 MET A CA 1
ATOM 1724 C C . MET A 1 213 ? -8.048 -6.053 6.730 1.00 94.50 213 MET A C 1
ATOM 1726 O O . MET A 1 213 ? -7.841 -6.440 7.882 1.00 94.50 213 MET A O 1
ATOM 1730 N N . GLU A 1 214 ? -7.737 -6.786 5.672 1.00 93.62 214 GLU A N 1
ATOM 1731 C CA . GLU A 1 214 ? -6.936 -8.002 5.731 1.00 93.62 214 GLU A CA 1
ATOM 1732 C C . GLU A 1 214 ? -5.618 -7.752 6.477 1.00 93.62 214 GLU A C 1
ATOM 1734 O O . GLU A 1 214 ? -4.931 -6.760 6.237 1.00 93.62 214 GLU A O 1
ATOM 1739 N N . HIS A 1 215 ? -5.269 -8.652 7.397 1.00 92.94 215 HIS A N 1
ATOM 1740 C CA . HIS A 1 215 ? -3.930 -8.680 7.970 1.00 92.94 215 HIS A CA 1
ATOM 1741 C C . HIS A 1 215 ? -3.024 -9.517 7.071 1.00 92.94 215 HIS A C 1
ATOM 1743 O O . HIS A 1 215 ? -3.355 -10.657 6.752 1.00 92.94 215 HIS A O 1
ATOM 1749 N N . VAL A 1 216 ? -1.886 -8.949 6.684 1.00 91.25 216 VAL A N 1
ATOM 1750 C CA . VAL A 1 216 ? -0.850 -9.635 5.912 1.00 91.25 216 VAL A CA 1
ATOM 1751 C C . VAL A 1 216 ? 0.369 -9.779 6.807 1.00 91.25 216 VAL A C 1
ATOM 1753 O O . VAL A 1 216 ? 0.901 -8.778 7.286 1.00 91.25 216 VAL A O 1
ATOM 1756 N N . GLU A 1 217 ? 0.799 -11.017 7.038 1.00 89.38 217 GLU A N 1
ATOM 1757 C CA . GLU A 1 217 ? 2.052 -11.300 7.735 1.00 89.38 217 GLU A CA 1
ATOM 1758 C C . GLU A 1 217 ? 3.206 -11.178 6.738 1.00 89.38 217 GLU A C 1
ATOM 1760 O O . GLU A 1 217 ? 3.397 -12.023 5.863 1.00 89.38 217 GLU A O 1
ATOM 1765 N N . GLY A 1 218 ? 3.935 -10.071 6.834 1.00 90.25 218 GLY A N 1
ATOM 1766 C CA . GLY A 1 218 ? 4.954 -9.691 5.871 1.00 90.25 218 GLY A CA 1
ATOM 1767 C C . GLY A 1 218 ? 5.548 -8.327 6.200 1.00 90.25 218 GLY A C 1
ATOM 1768 O O . GLY A 1 218 ? 5.416 -7.832 7.319 1.00 90.25 218 GLY A O 1
ATOM 1769 N N . GLU A 1 219 ? 6.190 -7.710 5.220 1.00 91.12 219 GLU A N 1
ATOM 1770 C CA . GLU A 1 219 ? 6.810 -6.388 5.354 1.00 91.12 219 GLU A CA 1
ATOM 1771 C C . GLU A 1 219 ? 6.512 -5.519 4.130 1.00 91.12 219 GLU A C 1
ATOM 1773 O O . GLU A 1 219 ? 5.939 -5.989 3.145 1.00 91.12 219 GLU A O 1
ATOM 1778 N N . THR A 1 220 ? 6.881 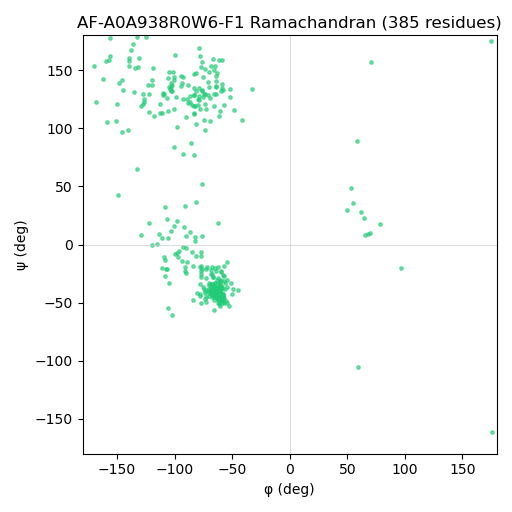-4.242 4.174 1.00 93.75 220 THR A N 1
ATOM 1779 C CA . THR A 1 220 ? 6.765 -3.370 3.002 1.00 93.75 220 THR A CA 1
ATOM 1780 C C . THR A 1 220 ? 7.890 -3.650 2.005 1.00 93.75 220 THR A C 1
ATOM 1782 O O . THR A 1 220 ? 8.997 -4.060 2.367 1.00 93.75 220 THR A O 1
ATOM 1785 N N . LEU A 1 221 ? 7.639 -3.385 0.724 1.00 95.56 221 LEU A N 1
ATOM 1786 C CA . LEU A 1 221 ? 8.684 -3.412 -0.293 1.00 95.56 221 LEU A CA 1
ATOM 1787 C C . LEU A 1 221 ? 9.765 -2.363 0.008 1.00 95.56 221 LEU A C 1
ATOM 1789 O O . LEU A 1 221 ? 10.936 -2.624 -0.237 1.00 95.56 221 LEU A O 1
ATOM 1793 N N . GLU A 1 222 ? 9.407 -1.219 0.593 1.00 94.44 222 GLU A N 1
ATOM 1794 C CA . GLU A 1 222 ? 10.381 -0.216 1.046 1.00 94.44 222 GLU A CA 1
ATOM 1795 C C . GLU A 1 222 ? 11.384 -0.813 2.046 1.00 94.44 222 GLU A C 1
ATOM 1797 O O . GLU A 1 222 ? 12.598 -0.714 1.850 1.00 94.44 222 GLU A O 1
ATOM 1802 N N . ASP A 1 223 ? 10.899 -1.503 3.080 1.00 93.00 223 ASP A N 1
ATOM 1803 C CA . ASP A 1 223 ? 11.761 -2.153 4.073 1.00 93.00 223 ASP A CA 1
ATOM 1804 C C . ASP A 1 223 ? 12.605 -3.278 3.464 1.00 93.00 223 ASP A C 1
ATOM 1806 O O . ASP A 1 223 ? 13.774 -3.461 3.826 1.00 93.00 223 ASP A O 1
ATOM 1810 N N . ARG A 1 224 ? 12.062 -3.983 2.466 1.00 93.56 224 ARG A N 1
ATOM 1811 C CA . ARG A 1 224 ? 12.808 -4.983 1.698 1.00 93.56 224 ARG A CA 1
ATOM 1812 C C . ARG A 1 224 ? 13.946 -4.390 0.881 1.00 93.56 224 ARG A C 1
ATOM 1814 O O . ARG A 1 224 ? 15.014 -5.011 0.817 1.00 93.56 224 ARG A O 1
ATOM 1821 N N . LEU A 1 225 ? 13.743 -3.233 0.263 1.00 94.81 225 LEU A N 1
ATOM 1822 C CA . LEU A 1 225 ? 14.741 -2.597 -0.599 1.00 94.81 225 LEU A CA 1
ATOM 1823 C C . LEU A 1 225 ? 15.863 -1.921 0.196 1.00 94.81 225 LEU A C 1
ATOM 1825 O O . LEU A 1 225 ? 16.980 -1.840 -0.311 1.00 94.81 225 LEU A O 1
ATOM 1829 N N . LYS A 1 226 ? 15.640 -1.582 1.476 1.00 94.50 226 LYS A N 1
ATOM 1830 C CA . LYS A 1 226 ? 16.712 -1.145 2.398 1.00 94.50 226 LYS A CA 1
ATOM 1831 C C . LYS A 1 226 ? 17.826 -2.185 2.564 1.00 94.50 226 LYS A C 1
ATOM 1833 O O . LYS A 1 226 ? 18.951 -1.821 2.894 1.00 94.50 226 LYS A O 1
ATOM 1838 N N . ARG A 1 227 ? 17.528 -3.478 2.370 1.00 93.50 227 ARG A N 1
ATOM 1839 C CA . ARG A 1 227 ? 18.516 -4.565 2.491 1.00 93.50 227 ARG A CA 1
ATOM 1840 C C . ARG A 1 227 ? 19.318 -4.768 1.211 1.00 93.50 227 ARG A C 1
ATOM 1842 O O . ARG A 1 227 ? 20.537 -4.902 1.269 1.00 93.50 227 ARG A O 1
ATOM 1849 N N . SER A 1 228 ? 18.637 -4.840 0.072 1.00 93.75 228 SER A N 1
ATOM 1850 C CA . SER A 1 228 ? 19.261 -5.013 -1.241 1.00 93.75 228 SER A CA 1
ATOM 1851 C C . SER A 1 228 ? 18.248 -4.814 -2.371 1.00 93.75 228 SER A C 1
ATOM 1853 O O . SER A 1 228 ? 17.063 -5.112 -2.169 1.00 93.75 228 SER A O 1
ATOM 1855 N N . PRO A 1 229 ? 18.699 -4.411 -3.577 1.00 94.88 229 PRO A N 1
ATOM 1856 C CA . PRO A 1 229 ? 17.881 -4.526 -4.779 1.00 94.88 229 PRO A CA 1
ATOM 1857 C C . PRO A 1 229 ? 17.479 -5.984 -5.037 1.00 94.88 229 PRO A C 1
ATOM 1859 O O . PRO A 1 229 ? 18.110 -6.933 -4.557 1.00 94.88 229 PRO A O 1
ATOM 1862 N N . LEU A 1 230 ? 16.411 -6.163 -5.804 1.00 93.75 230 LEU A N 1
ATOM 1863 C CA . LEU A 1 230 ? 15.907 -7.473 -6.189 1.00 93.75 230 LEU A CA 1
ATOM 1864 C C . LEU A 1 230 ? 16.674 -8.016 -7.394 1.00 93.75 230 LEU A C 1
ATOM 1866 O O . LEU A 1 230 ? 17.046 -7.275 -8.305 1.00 93.75 230 LEU A O 1
ATOM 1870 N N . ASP A 1 231 ? 16.839 -9.337 -7.445 1.00 92.94 231 ASP A N 1
ATOM 1871 C CA . ASP A 1 231 ? 17.230 -9.987 -8.688 1.00 92.94 231 ASP A CA 1
ATOM 1872 C C . ASP A 1 231 ? 16.108 -9.871 -9.732 1.00 92.94 231 ASP A C 1
ATOM 1874 O O . ASP A 1 231 ? 14.929 -9.669 -9.421 1.00 92.94 231 ASP A O 1
ATOM 1878 N N . PHE A 1 232 ? 16.479 -10.028 -11.000 1.00 93.12 232 PHE A N 1
ATOM 1879 C CA . PHE A 1 232 ? 15.563 -9.805 -12.110 1.00 93.12 232 PHE A CA 1
ATOM 1880 C C . PHE A 1 232 ? 14.332 -10.726 -12.101 1.00 93.12 232 PHE A C 1
ATOM 1882 O O . PHE A 1 232 ? 13.255 -10.291 -12.511 1.00 93.12 232 PHE A O 1
ATOM 1889 N N . GLN A 1 233 ? 14.457 -11.982 -11.653 1.00 91.81 233 GLN A N 1
ATOM 1890 C CA . GLN A 1 233 ? 13.324 -12.915 -11.657 1.00 91.81 233 GLN A CA 1
ATOM 1891 C C . GLN A 1 233 ? 12.321 -12.545 -10.572 1.00 91.81 233 GLN A C 1
ATOM 1893 O O . GLN A 1 233 ? 11.127 -12.441 -10.848 1.00 91.81 233 GLN A O 1
ATOM 1898 N N . THR A 1 234 ? 12.818 -12.253 -9.374 1.00 93.25 234 THR A N 1
ATOM 1899 C CA . THR A 1 234 ? 12.005 -11.762 -8.262 1.00 93.25 234 THR A CA 1
ATOM 1900 C C . THR A 1 234 ? 11.297 -10.455 -8.623 1.00 93.25 234 THR A C 1
ATOM 1902 O O . THR A 1 234 ? 10.078 -10.343 -8.467 1.00 93.25 234 THR A O 1
ATOM 1905 N N . PHE A 1 235 ? 12.032 -9.493 -9.196 1.00 95.31 235 PHE A N 1
ATOM 1906 C CA . PHE A 1 235 ? 11.460 -8.260 -9.735 1.00 95.31 235 PHE A CA 1
ATOM 1907 C C . PHE A 1 235 ? 10.326 -8.555 -10.721 1.00 95.31 235 PHE A C 1
ATOM 1909 O O . PHE A 1 235 ? 9.223 -8.035 -10.561 1.00 95.31 235 PHE A O 1
ATOM 1916 N N . LYS A 1 236 ? 10.576 -9.403 -11.727 1.00 95.31 236 LYS A N 1
ATOM 1917 C CA . LYS A 1 236 ? 9.606 -9.711 -12.782 1.00 95.31 236 LYS A CA 1
ATOM 1918 C C . LYS A 1 236 ? 8.336 -10.332 -12.197 1.00 95.31 236 LYS A C 1
ATOM 1920 O O . LYS A 1 236 ? 7.241 -9.905 -12.558 1.00 95.31 236 LYS A O 1
ATOM 1925 N N . THR A 1 237 ? 8.460 -11.280 -11.270 1.00 94.50 237 THR A N 1
ATOM 1926 C CA . THR A 1 237 ? 7.320 -11.915 -10.587 1.00 94.50 237 THR A CA 1
ATOM 1927 C C . THR A 1 237 ? 6.441 -10.895 -9.864 1.00 94.50 237 THR A C 1
ATOM 1929 O O . THR A 1 237 ? 5.214 -10.930 -9.991 1.00 94.50 237 THR A O 1
ATOM 1932 N N . MET A 1 238 ? 7.043 -9.952 -9.141 1.00 96.12 238 MET A N 1
ATOM 1933 C CA . MET A 1 238 ? 6.305 -8.914 -8.416 1.00 96.12 238 MET A CA 1
ATOM 1934 C C . MET A 1 238 ? 5.729 -7.847 -9.353 1.00 96.12 238 MET A C 1
ATOM 1936 O O . MET A 1 238 ? 4.584 -7.427 -9.190 1.00 96.12 238 MET A O 1
ATOM 1940 N N . ALA A 1 239 ? 6.487 -7.438 -10.371 1.00 97.56 239 ALA A N 1
ATOM 1941 C CA . ALA A 1 239 ? 6.068 -6.428 -11.334 1.00 97.56 239 ALA A CA 1
ATOM 1942 C C . ALA A 1 239 ? 4.832 -6.878 -12.125 1.00 97.56 239 ALA A C 1
ATOM 1944 O O . ALA A 1 239 ? 3.910 -6.087 -12.327 1.00 97.56 239 ALA A O 1
ATOM 1945 N N . LEU A 1 240 ? 4.766 -8.157 -12.515 1.00 97.62 240 LEU A N 1
ATOM 1946 C CA . LEU A 1 240 ? 3.592 -8.724 -13.184 1.00 97.62 240 LEU A CA 1
ATOM 1947 C C . LEU A 1 240 ? 2.347 -8.692 -12.286 1.00 97.62 240 LEU A C 1
ATOM 1949 O O . LEU A 1 240 ? 1.277 -8.318 -12.763 1.00 97.62 240 LEU A O 1
ATOM 1953 N N . GLN A 1 241 ? 2.492 -9.019 -10.998 1.00 97.62 241 GLN A N 1
ATOM 1954 C CA . GLN A 1 241 ? 1.399 -8.940 -10.023 1.00 97.62 241 GLN A CA 1
ATOM 1955 C C . GLN A 1 241 ? 0.921 -7.498 -9.802 1.00 97.62 241 GLN A C 1
ATOM 1957 O O . GLN A 1 241 ? -0.281 -7.262 -9.676 1.00 97.62 241 GLN A O 1
ATOM 1962 N N . LEU A 1 242 ? 1.840 -6.524 -9.785 1.00 98.31 242 LEU A N 1
ATOM 1963 C CA . LEU A 1 242 ? 1.473 -5.113 -9.646 1.00 98.31 242 LEU A CA 1
ATOM 1964 C C . LEU A 1 242 ? 0.731 -4.609 -10.885 1.00 98.31 242 LEU A C 1
ATOM 1966 O O . LEU A 1 242 ? -0.266 -3.906 -10.745 1.00 98.31 242 LEU A O 1
ATOM 1970 N N . CYS A 1 243 ? 1.160 -5.012 -12.086 1.00 98.56 243 CYS A N 1
ATOM 1971 C CA . CYS A 1 243 ? 0.429 -4.696 -13.313 1.00 98.56 243 CYS A CA 1
ATOM 1972 C C . CYS A 1 243 ? -0.992 -5.273 -1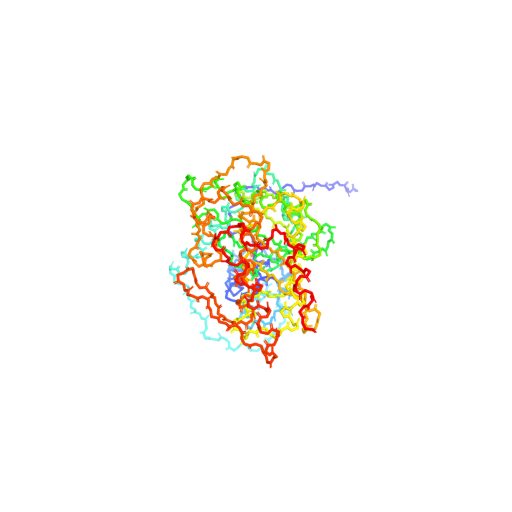3.290 1.00 98.56 243 CYS A C 1
ATOM 1974 O O . CYS A 1 243 ? -1.928 -4.561 -13.639 1.00 98.56 243 CYS A O 1
ATOM 1976 N N . ASP A 1 244 ? -1.160 -6.524 -12.843 1.00 98.12 244 ASP A N 1
ATOM 1977 C CA . ASP A 1 244 ? -2.479 -7.159 -12.708 1.00 98.12 244 ASP A CA 1
ATOM 1978 C C . ASP A 1 244 ? -3.381 -6.398 -11.717 1.00 98.12 244 ASP A C 1
ATOM 1980 O O . ASP A 1 244 ? -4.544 -6.119 -12.016 1.00 98.12 244 ASP A O 1
ATOM 1984 N N . ALA A 1 245 ? -2.837 -5.992 -10.564 1.00 98.06 245 ALA A N 1
ATOM 1985 C CA . ALA A 1 245 ? -3.564 -5.195 -9.576 1.00 98.06 245 ALA A CA 1
ATOM 1986 C C . ALA A 1 245 ? -4.000 -3.829 -10.131 1.00 98.06 245 ALA A C 1
ATOM 1988 O O . ALA A 1 245 ? -5.153 -3.430 -9.971 1.00 98.06 245 ALA A O 1
ATOM 1989 N N . VAL A 1 246 ? -3.093 -3.111 -10.793 1.00 98.19 246 VAL A N 1
ATOM 1990 C CA . VAL A 1 246 ? -3.354 -1.763 -11.317 1.00 98.19 246 VAL A CA 1
ATOM 1991 C C . VAL A 1 246 ? -4.332 -1.801 -12.487 1.00 98.19 246 VAL A C 1
ATOM 1993 O O . VAL A 1 246 ? -5.279 -1.019 -12.517 1.00 98.19 246 VAL A O 1
ATOM 1996 N N . GLU A 1 247 ? -4.193 -2.768 -13.391 1.00 98.12 247 GLU A N 1
ATOM 1997 C CA . GLU A 1 247 ? -5.160 -2.982 -14.467 1.00 98.12 247 GLU A CA 1
ATOM 1998 C C . GLU A 1 247 ? -6.563 -3.279 -13.912 1.00 98.12 247 GLU A C 1
ATOM 2000 O O . GLU A 1 247 ? -7.563 -2.745 -14.401 1.00 98.12 247 GLU A O 1
ATOM 2005 N N . TYR A 1 248 ? -6.656 -4.103 -12.862 1.00 98.25 248 TYR A N 1
ATOM 2006 C CA . TYR A 1 248 ? -7.921 -4.360 -12.180 1.00 98.25 248 TYR A CA 1
ATOM 2007 C C . TYR A 1 248 ? -8.540 -3.061 -11.640 1.00 98.25 248 TYR A C 1
ATOM 2009 O O . TYR A 1 248 ? -9.733 -2.827 -11.853 1.00 98.25 248 TYR A O 1
ATOM 2017 N N . LEU A 1 249 ? -7.755 -2.192 -10.993 1.00 96.94 249 LEU A N 1
ATOM 2018 C CA . LEU A 1 249 ? -8.229 -0.887 -10.511 1.00 96.94 249 LEU A CA 1
ATOM 2019 C C . LEU A 1 249 ? -8.745 -0.005 -11.651 1.00 96.94 249 LEU A C 1
ATOM 2021 O O . LEU A 1 249 ? -9.851 0.536 -11.566 1.00 96.94 249 LEU A O 1
ATOM 2025 N N . HIS A 1 250 ? -7.985 0.086 -12.741 1.00 97.06 250 HIS A N 1
ATOM 2026 C CA . HIS A 1 250 ? -8.319 0.904 -13.907 1.00 97.06 250 HIS A CA 1
ATOM 2027 C C . HIS A 1 250 ? -9.615 0.436 -14.579 1.00 97.06 250 HIS A C 1
ATOM 2029 O O . HIS A 1 250 ? -10.495 1.253 -14.871 1.00 97.06 250 HIS A O 1
ATOM 2035 N N . LYS A 1 251 ? -9.819 -0.882 -14.709 1.00 96.50 251 LYS A N 1
ATOM 2036 C CA . LYS A 1 251 ? -11.089 -1.474 -15.178 1.00 96.50 251 LYS A CA 1
ATOM 2037 C C . LYS A 1 251 ? -12.270 -1.124 -14.265 1.00 96.50 251 LYS A C 1
ATOM 2039 O O . LYS A 1 251 ? -13.382 -0.928 -14.753 1.00 96.50 251 LYS A O 1
ATOM 2044 N N . HIS A 1 252 ? -12.025 -0.947 -12.967 1.00 95.19 252 HIS A N 1
ATOM 2045 C CA . HIS A 1 252 ? -13.010 -0.469 -11.990 1.00 95.19 252 HIS A CA 1
ATOM 2046 C C . HIS A 1 252 ? -13.093 1.064 -11.890 1.00 95.19 252 HIS A C 1
ATOM 2048 O O . HIS A 1 252 ? -13.781 1.579 -11.010 1.00 95.19 252 HIS A O 1
ATOM 2054 N N . GLN A 1 253 ? -12.459 1.798 -12.813 1.00 94.19 253 GLN A N 1
ATOM 2055 C CA . GLN A 1 253 ? -12.457 3.265 -12.875 1.00 94.19 253 GLN A CA 1
ATOM 2056 C C . GLN A 1 253 ? -11.828 3.937 -11.643 1.00 94.19 253 GLN A C 1
ATOM 2058 O O . GLN A 1 253 ? -12.176 5.071 -11.300 1.00 94.19 253 GLN A O 1
ATOM 2063 N N . ILE A 1 254 ? -10.889 3.244 -10.995 1.00 93.31 254 ILE A N 1
ATOM 2064 C CA . ILE A 1 254 ? -10.137 3.720 -9.836 1.00 93.31 254 ILE A CA 1
ATOM 2065 C C . ILE A 1 254 ? -8.690 3.963 -10.251 1.00 93.31 254 ILE A C 1
ATOM 2067 O O . ILE A 1 254 ? -8.064 3.092 -10.842 1.00 93.31 254 ILE A O 1
ATOM 2071 N N . ILE A 1 255 ? -8.160 5.135 -9.907 1.00 93.38 255 ILE A N 1
ATOM 2072 C CA . ILE A 1 255 ? -6.741 5.486 -10.065 1.00 93.38 255 ILE A CA 1
ATOM 2073 C C . ILE A 1 255 ? -6.134 5.552 -8.663 1.00 93.38 255 ILE A C 1
ATOM 2075 O O . ILE A 1 255 ? -6.704 6.230 -7.800 1.00 93.38 255 ILE A O 1
ATOM 2079 N N . HIS A 1 256 ? -5.017 4.865 -8.419 1.00 93.75 256 HIS A N 1
ATOM 2080 C CA . HIS A 1 256 ? -4.427 4.743 -7.081 1.00 93.75 256 HIS A CA 1
ATOM 2081 C C . HIS A 1 256 ? -3.745 6.038 -6.623 1.00 93.75 256 HIS A C 1
ATOM 2083 O O . HIS A 1 256 ? -3.986 6.499 -5.507 1.00 93.75 256 HIS A O 1
ATOM 2089 N N . ARG A 1 257 ? -2.933 6.650 -7.496 1.00 91.31 257 ARG A N 1
ATOM 2090 C CA . ARG A 1 257 ? -2.211 7.927 -7.313 1.00 91.31 257 ARG A CA 1
ATOM 2091 C C . ARG A 1 257 ? -1.130 7.952 -6.229 1.00 91.31 257 ARG A C 1
ATOM 2093 O O . ARG A 1 257 ? -0.604 9.023 -5.936 1.00 91.31 257 ARG A O 1
ATOM 2100 N N . ASP A 1 258 ? -0.799 6.809 -5.638 1.00 91.31 258 ASP A N 1
ATOM 2101 C CA . ASP A 1 258 ? 0.215 6.706 -4.573 1.00 91.31 258 ASP A CA 1
ATOM 2102 C C . ASP A 1 258 ? 0.935 5.354 -4.608 1.00 91.31 258 ASP A C 1
ATOM 2104 O O . ASP A 1 258 ? 1.107 4.686 -3.593 1.00 91.31 258 ASP A O 1
ATOM 2108 N N . ILE A 1 259 ? 1.286 4.888 -5.806 1.00 95.94 259 ILE A N 1
ATOM 2109 C CA . ILE A 1 259 ? 2.034 3.638 -5.948 1.00 95.94 259 ILE A CA 1
ATOM 2110 C C . ILE A 1 259 ? 3.498 3.917 -5.613 1.00 95.94 259 ILE A C 1
ATOM 2112 O O . ILE A 1 259 ? 4.164 4.686 -6.301 1.00 95.94 259 ILE A O 1
ATOM 2116 N N . LYS A 1 260 ? 3.992 3.277 -4.556 1.00 95.06 260 LYS A N 1
ATOM 2117 C CA . LYS A 1 260 ? 5.382 3.354 -4.097 1.00 95.06 260 LYS A CA 1
ATOM 2118 C C . LYS A 1 260 ? 5.730 2.108 -3.275 1.00 95.06 260 LYS A C 1
ATOM 2120 O O . LYS A 1 260 ? 4.806 1.453 -2.784 1.00 95.06 260 LYS A O 1
ATOM 2125 N N . PRO A 1 261 ? 7.020 1.791 -3.061 1.00 96.19 261 PRO A N 1
ATOM 2126 C CA . PRO A 1 261 ? 7.452 0.663 -2.238 1.00 96.19 261 PRO A CA 1
ATOM 2127 C C . PRO A 1 261 ? 6.785 0.592 -0.853 1.00 96.19 261 PRO A C 1
ATOM 2129 O O . PRO A 1 261 ? 6.405 -0.492 -0.417 1.00 96.19 261 PRO A O 1
ATOM 2132 N N . GLY A 1 262 ? 6.558 1.729 -0.186 1.00 92.62 262 GLY A N 1
ATOM 2133 C CA . GLY A 1 262 ? 5.902 1.764 1.132 1.00 92.62 262 GLY A CA 1
ATOM 2134 C C . GLY A 1 262 ? 4.437 1.301 1.134 1.00 92.62 262 GLY A C 1
ATOM 2135 O O . GLY A 1 262 ? 3.933 0.875 2.168 1.00 92.62 262 GLY A O 1
ATOM 2136 N N . ASN A 1 263 ? 3.773 1.319 -0.026 1.00 94.62 263 ASN A N 1
ATOM 2137 C CA . ASN A 1 263 ? 2.371 0.921 -0.200 1.00 94.62 263 ASN A CA 1
ATOM 2138 C C . ASN A 1 263 ? 2.226 -0.472 -0.844 1.00 94.62 263 ASN A C 1
ATOM 2140 O O . ASN A 1 263 ? 1.140 -0.866 -1.271 1.00 94.62 263 ASN A O 1
ATOM 2144 N N . ILE A 1 264 ? 3.319 -1.231 -0.951 1.00 96.69 264 ILE A N 1
ATOM 2145 C CA . ILE A 1 264 ? 3.319 -2.596 -1.479 1.00 96.69 264 ILE A CA 1
ATOM 2146 C C . ILE A 1 264 ? 3.787 -3.518 -0.362 1.00 96.69 264 ILE A C 1
ATOM 2148 O O . ILE A 1 264 ? 4.953 -3.495 0.019 1.00 96.69 264 ILE A O 1
ATOM 2152 N N . LEU A 1 265 ? 2.883 -4.343 0.157 1.00 95.12 265 LEU A N 1
ATOM 2153 C CA . LEU A 1 265 ? 3.219 -5.388 1.117 1.00 95.12 265 LEU A CA 1
ATOM 2154 C C . LEU A 1 265 ? 3.723 -6.615 0.374 1.00 95.12 265 LEU A C 1
ATOM 2156 O O . LEU A 1 265 ? 3.097 -7.039 -0.599 1.00 95.12 265 LEU A O 1
ATOM 2160 N N . ILE A 1 266 ? 4.813 -7.196 0.856 1.00 94.44 266 ILE A N 1
ATOM 2161 C CA . ILE A 1 266 ? 5.325 -8.486 0.411 1.00 94.44 266 ILE A CA 1
ATOM 2162 C C . ILE A 1 266 ? 5.023 -9.542 1.465 1.00 94.44 266 ILE A C 1
ATOM 2164 O O . ILE A 1 266 ? 5.199 -9.310 2.660 1.00 94.44 266 ILE A O 1
ATOM 2168 N N . PHE A 1 267 ? 4.555 -10.697 1.015 1.00 89.19 267 PHE A N 1
ATOM 2169 C CA . PHE A 1 267 ? 4.315 -11.856 1.862 1.00 89.19 267 PHE A CA 1
ATOM 2170 C C . PHE A 1 267 ? 4.757 -13.123 1.128 1.00 89.19 267 PHE A C 1
ATOM 2172 O O . PHE A 1 267 ? 4.780 -13.149 -0.104 1.00 89.19 267 PHE A O 1
ATOM 2179 N N . GLU A 1 268 ? 5.116 -14.153 1.900 1.00 79.06 268 GLU A N 1
ATOM 2180 C CA . GLU A 1 268 ? 5.778 -15.385 1.429 1.00 79.06 268 GLU A CA 1
ATOM 2181 C C . GLU A 1 268 ? 7.246 -15.176 0.982 1.00 79.06 268 GLU A C 1
ATOM 2183 O O . GLU A 1 268 ? 7.682 -14.062 0.691 1.00 79.06 268 GLU A O 1
ATOM 2188 N N . ALA A 1 269 ? 8.052 -16.247 1.000 1.00 61.72 269 ALA A N 1
ATOM 2189 C CA . ALA A 1 269 ? 9.509 -16.175 0.836 1.00 61.72 269 ALA A CA 1
ATOM 2190 C C . ALA A 1 269 ? 10.003 -16.646 -0.547 1.00 61.72 269 ALA A C 1
ATOM 2192 O O . ALA A 1 269 ? 9.462 -17.566 -1.157 1.00 61.72 269 ALA A O 1
ATOM 2193 N N . GLU A 1 270 ? 11.107 -16.039 -0.991 1.00 63.09 270 GLU A N 1
ATOM 2194 C CA . GLU A 1 270 ? 11.912 -16.419 -2.161 1.00 63.09 270 GLU A CA 1
ATOM 2195 C C . GLU A 1 270 ? 11.159 -16.429 -3.505 1.00 63.09 270 GLU A C 1
ATOM 2197 O O . GLU A 1 270 ? 10.933 -15.373 -4.092 1.00 63.09 270 GLU A O 1
ATOM 2202 N N . LYS A 1 271 ? 10.835 -17.610 -4.046 1.00 55.09 271 LYS A N 1
ATOM 2203 C CA . LYS A 1 271 ? 10.421 -17.783 -5.452 1.00 55.09 271 LYS A CA 1
ATOM 2204 C C . LYS A 1 271 ? 8.939 -17.523 -5.706 1.00 55.09 271 LYS A C 1
ATOM 2206 O O . LYS A 1 271 ? 8.575 -17.248 -6.846 1.00 55.09 271 LYS A O 1
ATOM 2211 N N . ASP A 1 272 ? 8.128 -17.553 -4.654 1.00 68.94 272 ASP A N 1
ATOM 2212 C CA . ASP A 1 272 ? 6.684 -17.340 -4.724 1.00 68.94 272 ASP A CA 1
ATOM 2213 C C . ASP A 1 272 ? 6.276 -15.974 -4.159 1.00 68.94 272 ASP A C 1
ATOM 2215 O O . ASP A 1 272 ? 5.122 -15.797 -3.798 1.00 68.94 272 ASP A O 1
ATOM 2219 N N . MET A 1 273 ? 7.194 -14.993 -4.092 1.00 84.19 273 MET A N 1
ATOM 2220 C CA . MET A 1 273 ? 6.907 -13.682 -3.495 1.00 84.19 273 MET A CA 1
ATOM 2221 C C . MET A 1 273 ? 5.597 -13.085 -4.016 1.00 84.19 273 MET A C 1
ATOM 2223 O O . MET A 1 273 ? 5.445 -12.754 -5.201 1.00 84.19 273 MET A O 1
ATOM 2227 N N . ARG A 1 274 ? 4.648 -12.927 -3.095 1.00 92.06 274 ARG A N 1
ATOM 2228 C CA . ARG A 1 274 ? 3.333 -12.360 -3.356 1.00 92.06 274 ARG A CA 1
ATOM 2229 C C . ARG A 1 274 ? 3.304 -10.929 -2.881 1.00 92.06 274 ARG A C 1
ATOM 2231 O O . ARG A 1 274 ? 3.945 -10.571 -1.895 1.00 92.06 274 ARG A O 1
ATOM 2238 N N . ILE A 1 275 ? 2.523 -10.115 -3.580 1.00 96.56 275 ILE A N 1
ATOM 2239 C CA . ILE A 1 275 ? 2.324 -8.724 -3.187 1.00 96.56 275 ILE A CA 1
ATOM 2240 C C . ILE A 1 275 ? 0.868 -8.425 -2.873 1.00 96.56 275 ILE A C 1
ATOM 2242 O O . ILE A 1 275 ? -0.031 -9.005 -3.493 1.00 96.56 275 ILE A O 1
ATOM 2246 N N . LYS A 1 276 ? 0.643 -7.453 -1.989 1.00 97.12 276 LYS A N 1
ATOM 2247 C CA . LYS A 1 276 ? -0.619 -6.715 -1.897 1.00 97.12 276 LYS A CA 1
ATOM 2248 C C . LYS A 1 276 ? -0.364 -5.220 -1.972 1.00 97.12 276 LYS A C 1
ATOM 2250 O O . LYS A 1 276 ? 0.386 -4.677 -1.170 1.00 97.12 276 LYS A O 1
ATOM 2255 N N . LEU A 1 277 ? -1.029 -4.565 -2.913 1.00 97.19 277 LEU A N 1
ATOM 2256 C CA . LEU A 1 277 ? -1.110 -3.112 -2.977 1.00 97.19 277 LEU A CA 1
ATOM 2257 C C . LEU A 1 277 ? -2.074 -2.609 -1.892 1.00 97.19 277 LEU A C 1
ATOM 2259 O O . LEU A 1 277 ? -3.193 -3.124 -1.770 1.00 97.19 277 LEU A O 1
ATOM 2263 N N . CYS A 1 278 ? -1.636 -1.635 -1.100 1.00 92.56 278 CYS A N 1
ATOM 2264 C CA . CYS A 1 278 ? -2.382 -1.049 0.011 1.00 92.56 278 CYS A CA 1
ATOM 2265 C C . CYS A 1 278 ? -2.338 0.491 -0.011 1.00 92.56 278 CYS A C 1
ATOM 2267 O O . CYS A 1 278 ? -1.723 1.089 -0.882 1.00 92.56 278 CYS A O 1
ATOM 2269 N N . ASP A 1 279 ? -3.027 1.110 0.952 1.00 84.56 279 ASP A N 1
ATOM 2270 C CA . ASP A 1 279 ? -3.205 2.562 1.115 1.00 84.56 279 ASP A CA 1
ATOM 2271 C C . ASP A 1 279 ? -3.849 3.286 -0.082 1.00 84.56 279 ASP A C 1
ATOM 2273 O O . ASP A 1 279 ? -3.205 3.846 -0.967 1.00 84.56 279 ASP A O 1
ATOM 2277 N N . PHE A 1 280 ? -5.180 3.344 -0.053 1.00 82.06 280 PHE A N 1
ATOM 2278 C CA . PHE A 1 280 ? -5.987 4.017 -1.073 1.00 82.06 280 PHE A CA 1
ATOM 2279 C C . PHE A 1 280 ? -6.388 5.434 -0.633 1.00 82.06 280 PHE A C 1
ATOM 2281 O O . PHE A 1 280 ? -7.335 6.009 -1.178 1.00 82.06 280 PHE A O 1
ATOM 2288 N N . GLY A 1 281 ? -5.681 6.029 0.337 1.00 71.81 281 GLY A N 1
ATOM 2289 C CA . GLY A 1 281 ? -5.989 7.359 0.880 1.00 71.81 281 GLY A CA 1
ATOM 2290 C C . GLY A 1 281 ? -5.944 8.485 -0.163 1.00 71.81 281 GLY A C 1
ATOM 2291 O O . GLY A 1 281 ? -6.605 9.521 -0.012 1.00 71.81 281 GLY A O 1
ATOM 2292 N N . LEU A 1 282 ? -5.210 8.270 -1.258 1.00 68.38 282 LEU A N 1
ATOM 2293 C CA . LEU A 1 282 ? -5.161 9.157 -2.418 1.00 68.38 282 LEU A CA 1
ATOM 2294 C C . LEU A 1 282 ? -5.920 8.613 -3.631 1.00 68.38 282 LEU A C 1
ATOM 2296 O O . LEU A 1 282 ? -5.917 9.271 -4.666 1.00 68.38 282 LEU A O 1
ATOM 2300 N N . ALA A 1 283 ? -6.638 7.498 -3.540 1.00 69.62 283 ALA A N 1
ATOM 2301 C CA . ALA A 1 283 ? -7.336 6.950 -4.694 1.00 69.62 283 ALA A CA 1
ATOM 2302 C C . ALA A 1 283 ? -8.469 7.869 -5.195 1.00 69.62 283 ALA A C 1
ATOM 2304 O O . ALA A 1 283 ? -9.085 8.639 -4.443 1.00 69.62 283 ALA A O 1
ATOM 2305 N N . LYS A 1 284 ? -8.733 7.811 -6.502 1.00 76.69 284 LYS A N 1
ATOM 2306 C CA . LYS A 1 284 ? -9.756 8.605 -7.197 1.00 76.69 284 LYS A CA 1
ATOM 2307 C C . LYS A 1 284 ? -10.688 7.689 -7.982 1.00 76.69 284 LYS A C 1
ATOM 2309 O O . LYS A 1 284 ? -10.233 6.993 -8.882 1.00 76.69 284 LYS A O 1
ATOM 2314 N N . ASP A 1 285 ? -11.988 7.769 -7.693 1.00 70.38 285 ASP A N 1
ATOM 2315 C CA . ASP A 1 285 ? -13.036 7.266 -8.587 1.00 70.38 285 ASP A CA 1
ATOM 2316 C C . ASP A 1 285 ? -13.263 8.303 -9.694 1.00 70.38 285 ASP A C 1
ATOM 2318 O O . ASP A 1 285 ? -13.524 9.480 -9.418 1.00 70.38 285 ASP A O 1
ATOM 2322 N N . LYS A 1 286 ? -13.161 7.885 -10.956 1.00 69.75 286 LYS A N 1
ATOM 2323 C CA . LYS A 1 286 ? -13.371 8.771 -12.111 1.00 69.75 286 LYS A CA 1
ATOM 2324 C C . LYS A 1 286 ? -14.762 9.405 -12.154 1.00 69.75 286 LYS A C 1
ATOM 2326 O O . LYS A 1 286 ? -14.924 10.456 -12.777 1.00 69.75 286 LYS A O 1
ATOM 2331 N N . LYS A 1 287 ? -15.762 8.795 -11.514 1.00 63.75 287 LYS A N 1
ATOM 2332 C CA . LYS A 1 287 ? -17.141 9.301 -11.465 1.00 63.75 287 LYS A CA 1
ATOM 2333 C C . LYS A 1 287 ? -17.316 10.445 -10.463 1.00 63.75 287 LYS A C 1
ATOM 2335 O O . LYS A 1 287 ? -18.274 11.210 -10.584 1.00 63.75 287 LYS A O 1
ATOM 2340 N N . ASP A 1 288 ? -16.403 10.598 -9.504 1.00 61.47 288 ASP A N 1
ATOM 2341 C CA . ASP A 1 288 ? -16.483 11.634 -8.476 1.00 61.47 288 ASP A CA 1
ATOM 2342 C C . ASP A 1 288 ? -15.772 12.924 -8.926 1.00 61.47 288 ASP A C 1
ATOM 2344 O O . ASP A 1 288 ? -14.547 13.001 -9.021 1.00 61.47 288 ASP A O 1
ATOM 2348 N N . LYS A 1 289 ? -16.555 13.976 -9.201 1.00 53.31 289 LYS A N 1
ATOM 2349 C CA . LYS A 1 289 ? -16.041 15.299 -9.606 1.00 53.31 289 LYS A CA 1
ATOM 2350 C C . LYS A 1 289 ? -15.586 16.160 -8.419 1.00 53.31 289 LYS A C 1
ATOM 2352 O O . LYS A 1 289 ? -14.975 17.210 -8.634 1.00 53.31 289 LYS A O 1
ATOM 2357 N N . LYS A 1 290 ? -15.868 15.760 -7.171 1.00 55.47 290 LYS A N 1
ATOM 2358 C CA . LYS A 1 290 ? -15.504 16.511 -5.959 1.00 55.47 290 LYS A CA 1
ATOM 2359 C C . LYS A 1 290 ? -14.150 16.033 -5.423 1.00 55.47 290 LYS A C 1
ATOM 2361 O O . LYS A 1 290 ? -14.060 15.300 -4.437 1.00 55.47 290 LYS A O 1
ATOM 2366 N N . LEU A 1 291 ? -13.067 16.484 -6.058 1.00 54.72 291 LEU A N 1
ATOM 2367 C CA . LEU A 1 291 ? -11.711 16.314 -5.524 1.00 54.72 291 LEU A CA 1
ATOM 2368 C C . LEU A 1 291 ? -11.180 17.600 -4.892 1.00 54.72 291 LEU A C 1
ATOM 2370 O O . LEU A 1 291 ? -11.223 18.674 -5.493 1.00 54.72 291 LEU A O 1
ATOM 2374 N N . SER A 1 292 ? -10.621 17.468 -3.688 1.00 53.03 292 SER A N 1
ATOM 2375 C CA . SER A 1 292 ? -9.817 18.516 -3.060 1.00 53.03 292 SER A CA 1
ATOM 2376 C C . SER A 1 292 ? -8.444 18.617 -3.735 1.00 53.03 292 SER A C 1
ATOM 2378 O O . SER A 1 292 ? -7.930 17.631 -4.257 1.00 53.03 292 SER A O 1
ATOM 2380 N N . ARG A 1 293 ? -7.834 19.811 -3.737 1.00 51.53 293 ARG A N 1
ATOM 2381 C CA . ARG A 1 293 ? -6.393 19.950 -4.008 1.00 51.53 293 ARG A CA 1
ATOM 2382 C C . ARG A 1 293 ? -5.640 19.276 -2.853 1.00 51.53 293 ARG A C 1
ATOM 2384 O O . ARG A 1 293 ? -5.979 19.512 -1.692 1.00 51.53 293 ARG A O 1
ATOM 2391 N N . PHE A 1 294 ? -4.692 18.398 -3.162 1.00 58.16 294 PHE A N 1
ATOM 2392 C CA . PHE A 1 294 ? -3.905 17.663 -2.167 1.00 58.16 294 PHE A CA 1
ATOM 2393 C C . PHE A 1 294 ? -2.597 18.416 -1.899 1.00 58.16 294 PHE A C 1
ATOM 2395 O O . PHE A 1 294 ? -2.044 19.013 -2.816 1.00 58.16 294 PHE A O 1
ATOM 2402 N N . ALA A 1 295 ? -2.123 18.382 -0.654 1.00 47.34 295 ALA A N 1
ATOM 2403 C CA . ALA A 1 295 ? -0.711 18.560 -0.342 1.00 47.34 295 ALA A CA 1
ATOM 2404 C C . ALA A 1 295 ? -0.147 17.147 -0.159 1.00 47.34 295 ALA A C 1
ATOM 2406 O O . ALA A 1 295 ? -0.750 16.347 0.563 1.00 47.34 295 ALA A O 1
ATOM 2407 N N . PHE A 1 296 ? 0.922 16.824 -0.878 1.00 53.41 296 PHE A N 1
ATOM 2408 C CA . PHE A 1 296 ? 1.638 15.565 -0.719 1.00 53.41 296 PHE A CA 1
ATOM 2409 C C . PHE A 1 296 ? 2.587 15.678 0.481 1.00 53.41 296 PHE A C 1
ATOM 2411 O O . PHE A 1 296 ? 3.053 16.770 0.810 1.00 53.41 296 PHE A O 1
ATOM 2418 N N . SER A 1 297 ? 2.813 14.569 1.185 1.00 46.50 297 SER A N 1
ATOM 2419 C CA . SER A 1 297 ? 3.783 14.519 2.282 1.00 46.50 297 SER A CA 1
ATOM 2420 C C . SER A 1 297 ? 5.202 14.478 1.716 1.00 46.50 297 SER A C 1
ATOM 2422 O O . SER A 1 297 ? 5.442 13.807 0.710 1.00 46.50 297 SER A O 1
ATOM 2424 N N . ALA A 1 298 ? 6.151 15.130 2.394 1.00 33.88 298 ALA A N 1
ATOM 2425 C CA . ALA A 1 298 ? 7.567 15.078 2.032 1.00 33.88 298 ALA A CA 1
ATOM 2426 C C . ALA A 1 298 ? 8.040 13.614 1.886 1.00 33.88 298 ALA A C 1
ATOM 2428 O O . ALA A 1 298 ? 7.807 12.800 2.779 1.00 33.88 298 ALA A O 1
ATOM 2429 N N . GLY A 1 299 ? 8.653 13.274 0.747 1.00 47.16 299 GLY A N 1
ATOM 2430 C CA . GLY A 1 299 ? 9.113 11.915 0.407 1.00 47.16 299 GLY A CA 1
ATOM 2431 C C . GLY A 1 299 ? 8.147 11.091 -0.458 1.00 47.16 299 GLY A C 1
ATOM 2432 O O . GLY A 1 299 ? 8.579 10.180 -1.153 1.00 47.16 299 GLY A O 1
ATOM 2433 N N . THR A 1 300 ? 6.854 11.437 -0.510 1.00 59.75 300 THR A N 1
ATOM 2434 C CA . THR A 1 300 ? 5.933 10.859 -1.515 1.00 59.75 300 THR A CA 1
ATOM 2435 C C . THR A 1 300 ? 6.135 11.494 -2.895 1.00 59.75 300 THR A C 1
ATOM 2437 O O . THR A 1 300 ? 5.849 10.862 -3.908 1.00 59.75 300 THR A O 1
ATOM 2440 N N . ASP A 1 301 ? 6.695 12.707 -2.937 1.00 72.75 301 ASP A N 1
ATOM 2441 C CA . ASP A 1 301 ? 6.879 13.506 -4.152 1.00 72.75 301 ASP A CA 1
ATOM 2442 C C . ASP A 1 301 ? 7.677 12.799 -5.253 1.00 72.75 301 ASP A C 1
ATOM 2444 O O . ASP A 1 301 ? 7.367 12.974 -6.432 1.00 72.75 301 ASP A O 1
ATOM 2448 N N . ASP A 1 302 ? 8.648 11.953 -4.898 1.00 89.12 302 ASP A N 1
ATOM 2449 C CA . ASP A 1 302 ? 9.547 11.322 -5.871 1.00 89.12 302 ASP A CA 1
ATOM 2450 C C . ASP A 1 302 ? 8.847 10.310 -6.792 1.00 89.12 302 ASP A C 1
ATOM 2452 O O . ASP A 1 302 ? 9.340 10.045 -7.886 1.00 89.12 302 ASP A O 1
ATOM 2456 N N . TYR A 1 303 ? 7.672 9.796 -6.416 1.00 93.00 303 TYR A N 1
ATOM 2457 C CA . TYR A 1 303 ? 6.889 8.854 -7.231 1.00 93.00 303 TYR A CA 1
ATOM 2458 C C . TYR A 1 303 ? 5.771 9.527 -8.032 1.00 93.00 303 TYR A C 1
ATOM 2460 O O . TYR A 1 303 ? 5.108 8.876 -8.844 1.00 93.00 303 TYR A O 1
ATOM 2468 N N . ILE A 1 304 ? 5.537 10.820 -7.806 1.00 90.88 304 ILE A N 1
ATOM 2469 C CA . ILE A 1 304 ? 4.418 11.560 -8.389 1.00 90.88 304 ILE A CA 1
ATOM 2470 C C . ILE A 1 304 ? 4.732 11.938 -9.833 1.00 90.88 304 ILE A C 1
ATOM 2472 O O . ILE A 1 304 ? 5.807 12.450 -10.143 1.00 90.88 304 ILE A O 1
ATOM 2476 N N . SER A 1 305 ? 3.763 11.731 -10.724 1.00 92.25 305 SER A N 1
ATOM 2477 C CA . SER A 1 305 ? 3.895 12.154 -12.115 1.00 92.25 305 SER A CA 1
ATOM 2478 C C . SER A 1 305 ? 3.884 13.686 -12.258 1.00 92.25 305 SER A C 1
ATOM 2480 O O . SER A 1 305 ? 3.232 14.384 -11.472 1.00 92.25 305 SER A O 1
ATOM 2482 N N . PRO A 1 306 ? 4.502 14.250 -13.314 1.00 91.38 306 PRO A N 1
ATOM 2483 C CA . PRO A 1 306 ? 4.504 15.698 -13.537 1.00 91.38 306 PRO A CA 1
ATOM 2484 C C . PRO A 1 306 ? 3.103 16.325 -13.569 1.00 91.38 306 PRO A C 1
ATOM 2486 O O . PRO A 1 306 ? 2.886 17.431 -13.072 1.00 91.38 306 PRO A O 1
ATOM 2489 N N . GLN A 1 307 ? 2.123 15.618 -14.134 1.00 89.62 307 GLN A N 1
ATOM 2490 C CA . GLN A 1 307 ? 0.751 16.106 -14.216 1.00 89.62 307 GLN A CA 1
ATOM 2491 C C . GLN A 1 307 ? 0.044 16.058 -12.863 1.00 89.62 307 GLN A C 1
ATOM 2493 O O . GLN A 1 307 ? -0.630 17.021 -12.501 1.00 89.62 307 GLN A O 1
ATOM 2498 N N . GLN A 1 308 ? 0.231 14.983 -12.092 1.00 87.56 308 GLN A N 1
ATOM 2499 C CA . GLN A 1 308 ? -0.335 14.879 -10.751 1.00 87.56 308 GLN A CA 1
ATOM 2500 C C . GLN A 1 308 ? 0.267 15.928 -9.801 1.00 87.56 308 GLN A C 1
ATOM 2502 O O . GLN A 1 308 ? -0.466 16.493 -8.987 1.00 87.56 308 GLN A O 1
ATOM 2507 N N . ALA A 1 309 ? 1.561 16.234 -9.939 1.00 87.00 309 ALA A N 1
ATOM 2508 C CA . ALA A 1 309 ? 2.225 17.302 -9.193 1.00 87.00 309 ALA A CA 1
ATOM 2509 C C . ALA A 1 309 ? 1.665 18.692 -9.550 1.00 87.00 309 ALA A C 1
ATOM 2511 O O . ALA A 1 309 ? 1.502 19.543 -8.675 1.00 87.00 309 ALA A O 1
ATOM 2512 N N . ARG A 1 310 ? 1.322 18.921 -10.827 1.00 85.44 310 ARG A N 1
ATOM 2513 C CA . ARG A 1 310 ? 0.723 20.179 -11.300 1.00 85.44 310 ARG A CA 1
ATOM 2514 C C . ARG A 1 310 ? -0.734 20.343 -10.857 1.00 85.44 310 ARG A C 1
ATOM 2516 O O . ARG A 1 310 ? -1.113 21.405 -10.366 1.00 85.44 310 ARG A O 1
ATOM 2523 N N . ASP A 1 311 ? -1.565 19.326 -11.071 1.00 82.69 311 ASP A N 1
ATOM 2524 C CA . ASP A 1 311 ? -2.944 19.264 -10.584 1.00 82.69 311 ASP A CA 1
ATOM 2525 C C . ASP A 1 311 ? -3.357 17.806 -10.362 1.00 82.69 311 ASP A C 1
ATOM 2527 O O . ASP A 1 311 ? -3.684 17.074 -11.294 1.00 82.69 311 ASP A O 1
ATOM 2531 N N . ALA A 1 312 ? -3.443 17.396 -9.098 1.00 78.19 312 ALA A N 1
ATOM 2532 C CA . ALA A 1 312 ? -3.836 16.041 -8.725 1.00 78.19 312 ALA A CA 1
ATOM 2533 C C . ALA A 1 312 ? -5.214 15.607 -9.272 1.00 78.19 312 ALA A C 1
ATOM 2535 O O . ALA A 1 312 ? -5.521 14.412 -9.299 1.00 78.19 312 ALA A O 1
ATOM 2536 N N . ARG A 1 313 ? -6.074 16.547 -9.690 1.00 78.38 313 ARG A N 1
ATOM 2537 C CA . ARG A 1 313 ? -7.379 16.248 -10.306 1.00 78.38 313 ARG A CA 1
ATOM 2538 C C . ARG A 1 313 ? -7.252 15.815 -11.760 1.00 78.38 313 ARG A C 1
ATOM 2540 O O . ARG A 1 313 ? -8.130 15.091 -12.225 1.00 78.38 313 ARG A O 1
ATOM 2547 N N . ASP A 1 314 ? -6.185 16.222 -12.435 1.00 84.06 314 ASP A N 1
ATOM 2548 C CA . ASP A 1 314 ? -5.879 15.848 -13.815 1.00 84.06 314 ASP A CA 1
ATOM 2549 C C . ASP A 1 314 ? -5.307 14.427 -13.913 1.00 84.06 314 ASP A C 1
ATOM 2551 O O . ASP A 1 314 ? -5.110 13.916 -15.008 1.00 84.06 314 ASP A O 1
ATOM 2555 N N . ALA A 1 315 ? -5.041 13.764 -12.780 1.00 86.94 315 ALA A N 1
ATOM 2556 C CA . ALA A 1 315 ? -4.515 12.406 -12.771 1.00 86.94 315 ALA A CA 1
ATOM 2557 C C . ALA A 1 315 ? -5.437 11.414 -13.515 1.00 86.94 315 ALA A C 1
ATOM 2559 O O . ALA A 1 315 ? -6.659 11.402 -13.276 1.00 86.94 315 ALA A O 1
ATOM 2560 N N . ASP A 1 316 ? -4.826 10.596 -14.375 1.00 92.81 316 ASP A N 1
ATOM 2561 C CA . ASP A 1 316 ? -5.403 9.465 -15.107 1.00 92.81 316 ASP A CA 1
ATOM 2562 C C . ASP A 1 316 ? -4.606 8.168 -14.858 1.00 92.81 316 ASP A C 1
ATOM 2564 O O . ASP A 1 316 ? -3.627 8.155 -14.114 1.00 92.81 316 ASP A O 1
ATOM 2568 N N . GLU A 1 317 ? -5.044 7.055 -15.444 1.00 95.75 317 GLU A N 1
ATOM 2569 C CA . GLU A 1 317 ? -4.427 5.729 -15.299 1.00 95.75 317 GLU A CA 1
ATOM 2570 C C . GLU A 1 317 ? -2.916 5.710 -15.557 1.00 95.75 317 GLU A C 1
ATOM 2572 O O . GLU A 1 317 ? -2.172 4.950 -14.938 1.00 95.75 317 GLU A O 1
ATOM 2577 N N . ARG A 1 318 ? -2.434 6.562 -16.462 1.00 97.56 318 ARG A N 1
ATOM 2578 C CA . ARG A 1 318 ? -1.029 6.584 -16.882 1.00 97.56 318 ARG A CA 1
ATOM 2579 C C . ARG A 1 318 ? -0.135 7.251 -15.847 1.00 97.56 318 ARG A C 1
ATOM 2581 O O . ARG A 1 318 ? 1.089 7.202 -15.973 1.00 97.56 318 ARG A O 1
ATOM 2588 N N . ASP A 1 319 ? -0.713 7.891 -14.837 1.00 95.69 319 ASP A N 1
ATOM 2589 C CA . ASP A 1 319 ? 0.031 8.387 -13.684 1.00 95.69 319 ASP A CA 1
ATOM 2590 C C . ASP A 1 319 ? 0.371 7.252 -12.712 1.00 95.69 319 ASP A C 1
ATOM 2592 O O . ASP A 1 319 ? 1.491 7.225 -12.211 1.00 95.69 319 ASP A O 1
ATOM 2596 N N . ASP A 1 320 ? -0.499 6.246 -12.561 1.00 97.31 320 ASP A N 1
ATOM 2597 C CA . ASP A 1 320 ? -0.150 5.013 -11.838 1.00 97.31 320 ASP A CA 1
ATOM 2598 C C . ASP A 1 320 ? 0.992 4.270 -12.549 1.00 97.31 320 ASP A C 1
ATOM 2600 O O . ASP A 1 320 ? 1.921 3.795 -11.902 1.00 97.31 320 ASP A O 1
ATOM 2604 N N . ILE A 1 321 ? 0.983 4.237 -13.888 1.00 98.38 321 ILE A N 1
ATOM 2605 C CA . ILE A 1 321 ? 2.058 3.637 -14.701 1.00 98.38 321 ILE A CA 1
ATOM 2606 C C . ILE A 1 321 ? 3.395 4.368 -14.500 1.00 98.38 321 ILE A C 1
ATOM 2608 O O . ILE A 1 321 ? 4.445 3.726 -14.420 1.00 98.38 321 ILE A O 1
ATOM 2612 N N . TYR A 1 322 ? 3.372 5.699 -14.381 1.00 97.88 322 TYR A N 1
ATOM 2613 C CA . TYR A 1 322 ? 4.568 6.480 -14.054 1.00 97.88 322 TYR A CA 1
ATOM 2614 C C . TYR A 1 322 ? 5.124 6.076 -12.685 1.00 97.88 322 TYR A C 1
ATOM 2616 O O . TYR A 1 322 ? 6.300 5.723 -12.571 1.00 97.88 322 TYR A O 1
ATOM 2624 N N . SER A 1 323 ? 4.268 6.051 -11.661 1.00 97.25 323 SER A N 1
ATOM 2625 C CA . SER A 1 323 ? 4.647 5.667 -10.299 1.00 97.25 323 SER A CA 1
ATOM 2626 C C . SER A 1 323 ? 5.136 4.213 -10.211 1.00 97.25 323 SER A C 1
ATOM 2628 O O . SER A 1 323 ? 6.118 3.926 -9.519 1.00 97.25 323 SER A O 1
ATOM 2630 N N . MET A 1 324 ? 4.536 3.298 -10.982 1.00 98.19 324 MET A N 1
ATOM 2631 C CA . MET A 1 324 ? 5.035 1.930 -11.156 1.00 98.19 324 MET A CA 1
ATOM 2632 C C . MET A 1 324 ? 6.432 1.914 -11.774 1.00 98.19 324 MET A C 1
ATOM 2634 O O . MET A 1 324 ? 7.291 1.205 -11.271 1.00 98.19 324 MET A O 1
ATOM 2638 N N . GLY A 1 325 ? 6.699 2.710 -12.815 1.00 98.00 325 GLY A N 1
ATOM 2639 C CA . GLY A 1 325 ? 8.031 2.812 -13.422 1.00 98.00 325 GLY A CA 1
ATOM 2640 C C . GLY A 1 325 ? 9.111 3.236 -12.427 1.00 98.00 325 GLY A C 1
ATOM 2641 O O . GLY A 1 325 ? 10.180 2.633 -12.376 1.00 98.00 325 GLY A O 1
ATOM 2642 N N . LYS A 1 326 ? 8.809 4.227 -11.583 1.00 97.69 326 LYS A N 1
ATOM 2643 C CA . LYS A 1 326 ? 9.706 4.693 -10.511 1.00 97.69 326 LYS A CA 1
ATOM 2644 C C . LYS A 1 326 ? 9.923 3.608 -9.448 1.00 97.69 326 LYS A C 1
ATOM 2646 O O . LYS A 1 326 ? 11.058 3.346 -9.063 1.00 97.69 326 LYS A O 1
ATOM 2651 N N . THR A 1 327 ? 8.853 2.920 -9.051 1.00 98.00 327 THR A N 1
ATOM 2652 C CA . THR A 1 327 ? 8.906 1.772 -8.127 1.00 98.00 327 THR A CA 1
ATOM 2653 C C . THR A 1 327 ? 9.754 0.632 -8.698 1.00 98.00 327 THR A C 1
ATOM 2655 O O . THR A 1 327 ? 10.611 0.083 -8.015 1.00 98.00 327 THR A O 1
ATOM 2658 N N . PHE A 1 328 ? 9.561 0.297 -9.971 1.00 98.31 328 PHE A N 1
ATOM 2659 C CA . PHE A 1 328 ? 10.286 -0.760 -10.671 1.00 98.31 328 PHE A CA 1
ATOM 2660 C C . PHE A 1 328 ? 11.774 -0.450 -10.826 1.00 98.31 328 PHE A C 1
ATOM 2662 O O . PHE A 1 328 ? 12.611 -1.342 -10.684 1.00 98.31 328 PHE A O 1
ATOM 2669 N N . TYR A 1 329 ? 12.106 0.814 -11.074 1.00 97.81 329 TYR A N 1
ATOM 2670 C CA . TYR A 1 329 ? 13.483 1.280 -11.080 1.00 97.81 329 TYR A CA 1
ATOM 2671 C C . TYR A 1 329 ? 14.151 1.071 -9.714 1.00 97.81 329 TYR A C 1
ATOM 2673 O O . TYR A 1 329 ? 15.244 0.507 -9.639 1.00 97.81 329 TYR A O 1
ATOM 2681 N N . GLU A 1 330 ? 13.483 1.459 -8.626 1.00 97.38 330 GLU A N 1
ATOM 2682 C CA . GLU A 1 330 ? 14.011 1.266 -7.272 1.00 97.38 330 GLU A CA 1
ATOM 2683 C C . GLU A 1 330 ? 14.148 -0.216 -6.915 1.00 97.38 330 GLU A C 1
ATOM 2685 O O . GLU A 1 330 ? 15.153 -0.616 -6.334 1.00 97.38 330 GLU A O 1
ATOM 2690 N N . MET A 1 331 ? 13.204 -1.060 -7.341 1.00 97.38 331 MET A N 1
ATOM 2691 C CA . MET A 1 331 ? 13.292 -2.510 -7.143 1.00 97.38 331 MET A CA 1
ATOM 2692 C C . MET A 1 331 ? 14.576 -3.110 -7.723 1.00 97.38 331 MET A C 1
ATOM 2694 O O . MET A 1 331 ? 15.150 -4.011 -7.120 1.00 97.38 331 MET A O 1
ATOM 2698 N N . LEU A 1 332 ? 15.024 -2.628 -8.884 1.00 96.88 332 LEU A N 1
ATOM 2699 C CA . LEU A 1 332 ? 16.190 -3.165 -9.592 1.00 96.88 332 LEU A CA 1
ATOM 2700 C C . LEU A 1 332 ? 17.510 -2.494 -9.200 1.00 96.88 332 LEU A C 1
ATOM 2702 O O . LEU A 1 332 ? 18.566 -3.100 -9.358 1.00 96.88 332 LEU A O 1
ATOM 2706 N N . THR A 1 333 ? 17.465 -1.255 -8.714 1.00 95.88 333 THR A N 1
ATOM 2707 C CA . THR A 1 333 ? 18.674 -0.459 -8.436 1.00 95.88 333 THR A CA 1
ATOM 2708 C C . THR A 1 333 ? 18.926 -0.232 -6.949 1.00 95.88 333 THR A C 1
ATOM 2710 O O . THR A 1 333 ? 20.045 0.095 -6.564 1.00 95.88 333 THR A O 1
ATOM 2713 N N . GLY A 1 334 ? 17.899 -0.382 -6.109 1.00 94.75 334 GLY A N 1
ATOM 2714 C CA . GLY A 1 334 ? 17.923 -0.004 -4.697 1.00 94.75 334 GLY A CA 1
ATOM 2715 C C . GLY A 1 334 ? 17.960 1.510 -4.473 1.00 94.75 334 GLY A C 1
ATOM 2716 O O . GLY A 1 334 ? 18.197 1.948 -3.351 1.00 94.75 334 GLY A O 1
ATOM 2717 N N . ARG A 1 335 ? 17.767 2.320 -5.525 1.00 92.81 335 ARG A N 1
ATOM 2718 C CA . ARG A 1 335 ? 17.812 3.783 -5.465 1.00 92.81 335 ARG A CA 1
ATOM 2719 C C . ARG A 1 335 ? 16.501 4.382 -5.954 1.00 92.81 335 ARG A C 1
ATOM 2721 O O . ARG A 1 335 ? 16.078 4.126 -7.081 1.00 92.81 335 ARG A O 1
ATOM 2728 N N . THR A 1 336 ? 15.934 5.280 -5.159 1.00 93.31 336 THR A N 1
ATOM 2729 C CA . THR A 1 336 ? 14.845 6.149 -5.604 1.00 93.31 336 THR A CA 1
ATOM 2730 C C . THR A 1 336 ? 15.358 7.094 -6.685 1.00 93.31 336 THR A C 1
ATOM 2732 O O . THR A 1 336 ? 16.269 7.890 -6.450 1.00 93.31 336 THR A O 1
ATOM 2735 N N . LEU A 1 337 ? 14.782 7.015 -7.883 1.00 93.31 337 LEU A N 1
ATOM 2736 C CA . LEU A 1 337 ? 15.009 8.023 -8.914 1.00 93.31 337 LEU A CA 1
ATOM 2737 C C . LEU A 1 337 ? 14.258 9.283 -8.487 1.00 93.31 337 LEU A C 1
ATOM 2739 O O . LEU A 1 337 ? 13.033 9.249 -8.411 1.00 93.31 337 LEU A O 1
ATOM 2743 N N . ARG A 1 338 ? 14.937 10.394 -8.224 1.00 90.19 338 ARG A N 1
ATOM 2744 C CA . ARG A 1 338 ? 14.241 11.649 -7.891 1.00 90.19 338 ARG A CA 1
ATOM 2745 C C . ARG A 1 338 ? 13.688 12.309 -9.153 1.00 90.19 338 ARG A C 1
ATOM 2747 O O . ARG A 1 338 ? 14.064 11.947 -10.267 1.00 90.19 338 ARG A O 1
ATOM 2754 N N . ASN A 1 339 ? 12.737 13.229 -9.017 1.00 85.00 339 ASN A N 1
ATOM 2755 C CA . ASN A 1 339 ? 12.129 13.891 -10.186 1.00 85.00 339 ASN A CA 1
ATOM 2756 C C . ASN A 1 339 ? 13.058 14.901 -10.879 1.00 85.00 339 ASN A C 1
ATOM 2758 O O . ASN A 1 339 ? 12.849 15.221 -12.047 1.00 85.00 339 ASN A O 1
ATOM 2762 N N . ASP A 1 340 ? 14.068 15.394 -10.169 1.00 84.62 340 ASP A N 1
ATOM 2763 C CA . ASP A 1 340 ? 15.097 16.312 -10.659 1.00 84.62 340 ASP A CA 1
ATOM 2764 C C . ASP A 1 340 ? 16.356 15.596 -11.178 1.00 84.62 340 ASP A C 1
ATOM 2766 O O . ASP A 1 340 ? 17.277 16.244 -11.676 1.00 84.62 340 ASP A O 1
ATOM 2770 N N . GLU A 1 341 ? 16.398 14.265 -11.099 1.00 87.69 341 GLU A N 1
ATOM 2771 C CA . GLU A 1 341 ? 17.552 13.461 -11.494 1.00 87.69 341 GLU A CA 1
ATOM 2772 C C . GLU A 1 341 ? 17.391 12.831 -12.887 1.00 87.69 341 GLU A C 1
ATOM 2774 O O . GLU A 1 341 ? 16.297 12.398 -13.264 1.00 87.69 341 GLU A O 1
ATOM 2779 N N . PRO A 1 342 ? 18.484 12.720 -13.666 1.00 89.75 342 PRO A N 1
ATOM 2780 C CA . PRO A 1 342 ? 18.462 11.987 -14.924 1.00 89.75 342 PRO A CA 1
ATOM 2781 C C . PRO A 1 342 ? 18.324 10.478 -14.687 1.00 89.75 342 PRO A C 1
ATOM 2783 O O . PRO A 1 342 ? 18.846 9.928 -13.717 1.00 89.75 342 PRO A O 1
ATOM 2786 N N . TYR A 1 343 ? 17.674 9.790 -15.627 1.00 92.81 343 TYR A N 1
ATOM 2787 C CA . TYR A 1 343 ? 17.599 8.330 -15.631 1.00 92.81 343 TYR A CA 1
ATOM 2788 C C . TYR A 1 343 ? 18.990 7.706 -15.815 1.00 92.81 343 TYR A C 1
ATOM 2790 O O . TYR A 1 343 ? 19.698 8.045 -16.766 1.00 92.81 343 TYR A O 1
ATOM 2798 N N . VAL A 1 344 ? 19.352 6.762 -14.944 1.00 94.00 344 VAL A N 1
ATOM 2799 C CA . VAL A 1 344 ? 20.588 5.973 -15.048 1.00 94.00 344 VAL A CA 1
ATOM 2800 C C . VAL A 1 344 ? 20.246 4.577 -15.562 1.00 94.00 344 VAL A C 1
ATOM 2802 O O . VAL A 1 344 ? 19.272 3.976 -15.126 1.00 94.00 344 VAL A O 1
ATOM 2805 N N . GLU A 1 345 ? 21.024 4.059 -16.511 1.00 94.38 345 GLU A N 1
ATOM 2806 C CA . GLU A 1 345 ? 20.760 2.742 -17.100 1.00 94.38 345 GLU A CA 1
ATOM 2807 C C . GLU A 1 345 ? 20.885 1.614 -16.066 1.00 94.38 345 GLU A C 1
ATOM 2809 O O . GLU A 1 345 ? 21.834 1.555 -15.285 1.00 94.38 345 GLU A O 1
ATOM 2814 N N . ILE A 1 346 ? 19.934 0.684 -16.103 1.00 93.88 346 ILE A N 1
ATOM 2815 C CA . ILE A 1 346 ? 19.942 -0.550 -15.320 1.00 93.88 346 ILE A CA 1
ATOM 2816 C C . ILE A 1 346 ? 20.796 -1.585 -16.056 1.00 93.88 346 ILE A C 1
ATOM 2818 O O . ILE A 1 346 ? 20.459 -2.002 -17.168 1.00 93.88 346 ILE A O 1
ATOM 2822 N N . GLU A 1 347 ? 21.871 -2.046 -15.425 1.00 91.50 347 GLU A N 1
ATOM 2823 C CA . GLU A 1 347 ? 22.726 -3.104 -15.963 1.00 91.50 347 GLU A CA 1
ATOM 2824 C C . GLU A 1 347 ? 22.373 -4.463 -15.354 1.00 91.50 347 GLU A C 1
ATOM 2826 O O . GLU A 1 347 ? 22.762 -4.812 -14.242 1.00 91.50 347 GLU A O 1
ATOM 2831 N N . LEU A 1 348 ? 21.633 -5.263 -16.115 1.00 84.25 348 LEU A N 1
ATOM 2832 C CA . LEU A 1 348 ? 21.401 -6.675 -15.831 1.00 84.25 348 LEU A CA 1
ATOM 2833 C C . LEU A 1 348 ? 22.470 -7.502 -16.567 1.00 84.25 348 LEU A C 1
ATOM 2835 O O . LEU A 1 348 ? 22.864 -7.174 -17.683 1.00 84.25 348 LEU A O 1
ATOM 2839 N N . GLY A 1 349 ? 22.950 -8.606 -15.987 1.00 76.06 349 GLY A N 1
ATOM 2840 C CA . GLY A 1 349 ? 24.103 -9.350 -16.534 1.00 76.06 349 GLY A CA 1
ATOM 2841 C C . GLY A 1 349 ? 24.006 -9.799 -18.011 1.00 76.06 349 GLY A C 1
ATOM 2842 O O . GLY A 1 349 ? 25.021 -10.150 -18.605 1.00 76.06 349 GLY A O 1
ATOM 2843 N N . LYS A 1 350 ? 22.814 -9.778 -18.635 1.00 77.75 350 LYS A N 1
ATOM 2844 C CA . LYS A 1 350 ? 22.609 -10.001 -20.079 1.00 77.75 350 LYS A CA 1
ATOM 2845 C C . LYS A 1 350 ? 22.298 -8.680 -20.798 1.00 77.75 350 LYS A C 1
ATOM 2847 O O . LYS A 1 350 ? 21.206 -8.142 -20.632 1.00 77.75 350 LYS A O 1
ATOM 2852 N N . SER A 1 351 ? 23.188 -8.244 -21.696 1.00 79.88 351 SER A N 1
ATOM 2853 C CA . SER A 1 351 ? 23.078 -6.972 -22.445 1.00 79.88 351 SER A CA 1
ATOM 2854 C C . SER A 1 351 ? 21.714 -6.746 -23.128 1.00 79.88 351 SER A C 1
ATOM 2856 O O . SER A 1 351 ? 21.141 -5.665 -23.012 1.00 79.88 351 SER A O 1
ATOM 2858 N N . ALA A 1 352 ? 21.134 -7.772 -23.764 1.00 85.06 352 ALA A N 1
ATOM 2859 C CA . ALA A 1 352 ? 19.827 -7.650 -24.421 1.00 85.06 352 ALA A CA 1
ATOM 2860 C C . ALA A 1 352 ? 18.667 -7.409 -23.433 1.00 85.06 352 ALA A C 1
ATOM 2862 O O . ALA A 1 352 ? 17.743 -6.656 -23.736 1.00 85.06 352 ALA A O 1
ATOM 2863 N N . VAL A 1 353 ? 18.719 -8.021 -22.244 1.00 87.81 353 VAL A N 1
ATOM 2864 C CA . VAL A 1 353 ? 17.705 -7.817 -21.196 1.00 87.81 353 VAL A CA 1
ATOM 2865 C C . VAL A 1 353 ? 17.852 -6.417 -20.602 1.00 87.81 353 VAL A C 1
ATOM 2867 O O . VAL A 1 353 ? 16.844 -5.742 -20.420 1.00 87.81 353 VAL A O 1
ATOM 2870 N N . SER A 1 354 ? 19.088 -5.952 -20.392 1.00 91.44 354 SER A N 1
ATOM 2871 C CA . SER A 1 354 ? 19.389 -4.580 -19.956 1.00 91.44 354 SER A CA 1
ATOM 2872 C C . SER A 1 354 ? 18.843 -3.542 -20.927 1.00 91.44 354 SER A C 1
ATOM 2874 O O . SER A 1 354 ? 18.147 -2.619 -20.524 1.00 91.44 354 SER A O 1
ATOM 2876 N N . SER A 1 355 ? 19.087 -3.699 -22.227 1.00 92.19 355 SER A N 1
ATOM 2877 C CA . SER A 1 355 ? 18.576 -2.747 -23.220 1.00 92.19 355 SER A CA 1
ATOM 2878 C C . SER A 1 355 ? 17.045 -2.659 -23.182 1.00 92.19 355 SER A C 1
ATOM 2880 O O . SER A 1 355 ? 16.488 -1.568 -23.053 1.00 92.19 355 SER A O 1
ATOM 2882 N N . ARG A 1 356 ? 16.360 -3.809 -23.190 1.00 94.62 356 ARG A N 1
ATOM 2883 C CA . ARG A 1 356 ? 14.893 -3.847 -23.191 1.00 94.62 356 ARG A CA 1
ATOM 2884 C C . ARG A 1 356 ? 14.267 -3.373 -21.879 1.00 94.62 356 ARG A C 1
ATOM 2886 O O . ARG A 1 356 ? 13.241 -2.702 -21.926 1.00 94.62 356 ARG A O 1
ATOM 2893 N N . ILE A 1 357 ? 14.837 -3.699 -20.712 1.00 95.81 357 ILE A N 1
ATOM 2894 C CA . ILE A 1 357 ? 14.277 -3.212 -19.440 1.00 95.81 357 ILE A CA 1
ATOM 2895 C C . ILE A 1 357 ? 14.378 -1.688 -19.363 1.00 95.81 357 ILE A C 1
ATOM 2897 O O . ILE A 1 357 ? 13.425 -1.036 -18.954 1.00 95.81 357 ILE A O 1
ATOM 2901 N N . ASN A 1 358 ? 15.481 -1.109 -19.833 1.00 96.62 358 ASN A N 1
ATOM 2902 C CA . ASN A 1 358 ? 15.661 0.336 -19.829 1.00 96.62 358 ASN A CA 1
ATOM 2903 C C . ASN A 1 358 ? 14.709 1.057 -20.789 1.00 96.62 358 ASN A C 1
ATOM 2905 O O . ASN A 1 358 ? 14.198 2.124 -20.455 1.00 96.62 358 ASN A O 1
ATOM 2909 N N . GLU A 1 359 ? 14.419 0.470 -21.952 1.00 96.19 359 GLU A N 1
ATOM 2910 C CA . GLU A 1 359 ? 13.360 0.958 -22.844 1.00 96.19 359 GLU A CA 1
ATOM 2911 C C . GLU A 1 359 ? 11.997 0.971 -22.131 1.00 96.19 359 GLU A C 1
ATOM 2913 O O . GLU A 1 359 ? 11.299 1.989 -22.136 1.00 96.19 359 GLU A O 1
ATOM 2918 N N . VAL A 1 360 ? 11.651 -0.128 -21.450 1.00 96.88 360 VAL A N 1
ATOM 2919 C CA . VAL A 1 360 ? 10.402 -0.246 -20.683 1.00 96.88 360 VAL A CA 1
ATOM 2920 C C . VAL A 1 360 ? 10.311 0.829 -19.604 1.00 96.88 360 VAL A C 1
ATOM 2922 O O . VAL A 1 360 ? 9.292 1.521 -19.539 1.00 96.88 360 VAL A O 1
ATOM 2925 N N . MET A 1 361 ? 11.359 0.995 -18.789 1.00 97.00 361 MET A N 1
ATOM 2926 C CA . MET A 1 361 ? 11.376 1.962 -17.687 1.00 97.00 361 MET A CA 1
ATOM 2927 C C . MET A 1 361 ? 11.243 3.393 -18.188 1.00 97.00 361 MET A C 1
ATOM 2929 O O . MET A 1 361 ? 10.401 4.131 -17.680 1.00 97.00 361 MET A O 1
ATOM 2933 N N . ARG A 1 362 ? 12.015 3.777 -19.215 1.00 96.75 362 ARG A N 1
ATOM 2934 C CA . ARG A 1 362 ? 11.939 5.115 -19.821 1.00 96.75 362 ARG A CA 1
ATOM 2935 C C . ARG A 1 362 ? 10.546 5.429 -20.334 1.00 96.75 362 ARG A C 1
ATOM 2937 O O . ARG A 1 362 ? 10.056 6.534 -20.116 1.00 96.75 362 ARG A O 1
ATOM 2944 N N . LYS A 1 363 ? 9.901 4.453 -20.978 1.00 97.88 363 LYS A N 1
ATOM 2945 C CA . LYS A 1 363 ? 8.524 4.609 -21.440 1.00 97.88 363 LYS A CA 1
ATOM 2946 C C . LYS A 1 363 ? 7.577 4.798 -20.248 1.00 97.88 363 LYS A C 1
ATOM 2948 O O . LYS A 1 363 ? 6.780 5.726 -20.274 1.00 97.88 363 LYS A O 1
ATOM 2953 N N . CYS A 1 364 ? 7.698 4.021 -19.163 1.00 97.81 364 CYS A N 1
ATOM 2954 C CA . CYS A 1 364 ? 6.884 4.227 -17.951 1.00 97.81 364 CYS A CA 1
ATOM 2955 C C . CYS A 1 364 ? 7.006 5.654 -17.393 1.00 97.81 364 CYS A C 1
ATOM 2957 O O . CYS A 1 364 ? 5.993 6.294 -17.119 1.00 97.81 364 CYS A O 1
ATOM 2959 N N . ILE A 1 365 ? 8.236 6.157 -17.245 1.00 96.75 365 ILE A N 1
ATOM 2960 C CA . ILE A 1 365 ? 8.516 7.435 -16.573 1.00 96.75 365 ILE A CA 1
ATOM 2961 C C . ILE A 1 365 ? 8.551 8.642 -17.523 1.00 96.75 365 ILE A C 1
ATOM 2963 O O . ILE A 1 365 ? 9.048 9.704 -17.148 1.00 96.75 365 ILE A O 1
ATOM 2967 N N . SER A 1 366 ? 8.039 8.510 -18.752 1.00 96.69 366 SER A N 1
ATOM 2968 C CA . SER A 1 366 ? 8.017 9.636 -19.688 1.00 96.69 366 SER A CA 1
ATOM 2969 C C . SER A 1 366 ? 7.228 10.819 -19.104 1.00 96.69 366 SER A C 1
ATOM 2971 O O . SER A 1 366 ? 6.117 10.625 -18.587 1.00 96.69 366 SER A O 1
ATOM 2973 N N . PRO A 1 367 ? 7.738 12.063 -19.195 1.00 93.44 367 PRO A N 1
ATOM 2974 C CA . PRO A 1 367 ? 6.986 13.232 -18.767 1.00 93.44 367 PRO A CA 1
ATOM 2975 C C . PRO A 1 367 ? 5.658 13.378 -19.512 1.00 93.44 367 PRO A C 1
ATOM 2977 O O . PRO A 1 367 ? 4.662 13.730 -18.886 1.00 93.44 367 PRO A O 1
ATOM 2980 N N . ASP A 1 368 ? 5.609 13.067 -20.812 1.00 95.06 368 ASP A N 1
ATOM 2981 C CA . ASP A 1 368 ? 4.377 13.105 -21.605 1.00 95.06 368 ASP A CA 1
ATOM 2982 C C . ASP A 1 368 ? 3.612 11.777 -21.486 1.00 95.06 368 ASP A C 1
ATOM 2984 O O . ASP A 1 368 ? 4.120 10.702 -21.807 1.00 95.06 368 ASP A O 1
ATOM 2988 N N . ARG A 1 369 ? 2.353 11.852 -21.040 1.00 94.56 369 ARG A N 1
ATOM 2989 C CA . ARG A 1 369 ? 1.474 10.689 -20.845 1.00 94.56 369 ARG A CA 1
ATOM 2990 C C . ARG A 1 369 ? 1.244 9.890 -22.127 1.00 94.56 369 ARG A C 1
ATOM 2992 O O . ARG A 1 369 ? 1.024 8.681 -22.051 1.00 94.56 369 ARG A O 1
ATOM 2999 N N . LYS A 1 370 ? 1.262 10.539 -23.295 1.00 96.31 370 LYS A N 1
ATOM 3000 C CA . LYS A 1 370 ? 1.032 9.854 -24.580 1.00 96.31 370 LYS A CA 1
ATOM 3001 C C . LYS A 1 370 ? 2.180 8.905 -24.943 1.00 96.31 370 LYS A C 1
ATOM 3003 O O . LYS A 1 370 ? 1.961 7.935 -25.656 1.00 96.31 370 LYS A O 1
ATOM 3008 N N . ASP A 1 371 ? 3.369 9.180 -24.413 1.00 97.06 371 ASP A N 1
ATOM 3009 C CA . ASP A 1 371 ? 4.577 8.406 -24.677 1.00 97.06 371 ASP A CA 1
ATOM 3010 C C . ASP A 1 371 ? 4.747 7.269 -23.658 1.00 97.06 371 ASP A C 1
ATOM 3012 O O . ASP A 1 371 ? 5.669 6.471 -23.787 1.00 97.06 371 ASP A O 1
ATOM 3016 N N . ARG A 1 372 ? 3.861 7.162 -22.655 1.00 97.94 372 ARG A N 1
ATOM 3017 C CA . ARG A 1 372 ? 3.860 6.062 -21.680 1.00 97.94 372 ARG A CA 1
ATOM 3018 C C . ARG A 1 372 ? 3.233 4.790 -22.243 1.00 97.94 372 ARG A C 1
ATOM 3020 O O . ARG A 1 372 ? 2.595 4.793 -23.296 1.00 97.94 372 ARG A O 1
ATOM 3027 N N . TRP A 1 373 ? 3.383 3.682 -21.521 1.00 97.81 373 TRP A N 1
ATOM 3028 C CA . TRP A 1 373 ? 2.450 2.558 -21.660 1.00 97.81 373 TRP A CA 1
ATOM 3029 C C . TRP A 1 373 ? 1.038 3.057 -21.336 1.00 97.81 373 TRP A C 1
ATOM 3031 O O . TRP A 1 373 ? 0.873 3.867 -20.421 1.00 97.81 373 TRP A O 1
ATOM 3041 N N . GLN A 1 374 ? 0.037 2.640 -22.107 1.00 97.31 374 GLN A N 1
ATOM 3042 C CA . GLN A 1 374 ? -1.317 3.182 -21.972 1.00 97.31 374 GLN A CA 1
ATOM 3043 C C . GLN A 1 374 ? -2.178 2.376 -20.993 1.00 97.31 374 GLN A C 1
ATOM 3045 O O . GLN A 1 374 ? -3.128 2.930 -20.446 1.00 97.31 374 GLN A O 1
ATOM 3050 N N . THR A 1 375 ? -1.843 1.106 -20.739 1.00 97.69 375 THR A N 1
ATOM 3051 C CA . THR A 1 375 ? -2.539 0.247 -19.765 1.00 97.69 375 THR A CA 1
ATOM 3052 C C . THR A 1 375 ? -1.569 -0.614 -18.956 1.00 97.69 375 THR A C 1
ATOM 3054 O O . THR A 1 375 ? -0.424 -0.847 -19.368 1.00 97.69 375 THR A O 1
ATOM 3057 N N . GLY A 1 376 ? -2.035 -1.116 -17.808 1.00 95.19 376 GLY A N 1
ATOM 3058 C CA . GLY A 1 376 ? -1.290 -2.093 -17.014 1.00 95.19 376 GLY A CA 1
ATOM 3059 C C . GLY A 1 376 ? -1.082 -3.396 -17.790 1.00 95.19 376 GLY A C 1
ATOM 3060 O O . GLY A 1 376 ? 0.011 -3.962 -17.751 1.00 95.19 376 GLY A O 1
ATOM 3061 N N . ASP A 1 377 ? -2.079 -3.819 -18.573 1.00 97.12 377 ASP A N 1
ATOM 3062 C CA . ASP A 1 377 ? -1.990 -4.991 -19.457 1.00 97.12 377 ASP A CA 1
ATOM 3063 C C . ASP A 1 377 ? -0.895 -4.848 -20.541 1.00 97.12 377 ASP A C 1
ATOM 3065 O O . ASP A 1 377 ? -0.152 -5.802 -20.796 1.00 97.12 377 ASP A O 1
ATOM 3069 N N . GLU A 1 378 ? -0.742 -3.671 -21.167 1.00 97.50 378 GLU A N 1
ATOM 3070 C CA . GLU A 1 378 ? 0.306 -3.414 -22.173 1.00 97.50 378 GLU A CA 1
ATOM 3071 C C . GLU A 1 378 ? 1.703 -3.568 -21.550 1.00 97.50 378 GLU A C 1
ATOM 3073 O O . GLU A 1 378 ? 2.533 -4.339 -22.044 1.00 97.50 378 GLU A O 1
ATOM 3078 N N . LEU A 1 379 ? 1.931 -2.902 -20.413 1.00 98.06 379 LEU A N 1
ATOM 3079 C CA . LEU A 1 379 ? 3.184 -2.971 -19.658 1.00 98.06 379 LEU A CA 1
ATOM 3080 C C . LEU A 1 379 ? 3.492 -4.405 -19.202 1.00 98.06 379 LEU A C 1
ATOM 3082 O O . LEU A 1 379 ? 4.613 -4.897 -19.370 1.00 98.06 379 LEU A O 1
ATOM 3086 N N . ARG A 1 380 ? 2.485 -5.116 -18.687 1.00 97.81 380 ARG A N 1
ATOM 3087 C CA . ARG A 1 380 ? 2.603 -6.510 -18.246 1.00 97.81 380 ARG A CA 1
ATOM 3088 C C . ARG A 1 380 ? 3.076 -7.433 -19.361 1.00 97.81 380 ARG A C 1
ATOM 3090 O O . ARG A 1 380 ? 3.951 -8.268 -19.131 1.00 97.81 380 ARG A O 1
ATOM 3097 N N . ASN A 1 381 ? 2.512 -7.305 -20.560 1.00 97.31 381 ASN A N 1
ATOM 3098 C CA . ASN A 1 381 ? 2.866 -8.150 -21.703 1.00 97.31 381 ASN A CA 1
ATOM 3099 C C . ASN A 1 381 ? 4.326 -7.947 -22.130 1.00 97.31 381 ASN A C 1
ATOM 3101 O O . ASN A 1 381 ? 5.038 -8.915 -22.432 1.00 97.31 381 ASN A O 1
ATOM 3105 N N . VAL A 1 382 ? 4.805 -6.702 -22.093 1.00 96.62 382 VAL A N 1
ATOM 3106 C CA . VAL A 1 382 ? 6.203 -6.399 -22.415 1.00 96.62 382 VAL A CA 1
ATOM 3107 C C . VAL A 1 382 ? 7.140 -6.930 -21.336 1.00 96.62 382 VAL A C 1
ATOM 3109 O O . VAL A 1 382 ? 8.120 -7.589 -21.678 1.00 96.62 382 VAL A O 1
ATOM 3112 N N . LEU A 1 383 ? 6.815 -6.745 -20.053 1.00 96.00 383 LEU A N 1
ATOM 3113 C CA . LEU A 1 383 ? 7.594 -7.302 -18.940 1.00 96.00 383 LEU A CA 1
ATOM 3114 C C . LEU A 1 383 ? 7.643 -8.833 -18.980 1.00 96.00 383 LEU A C 1
ATOM 3116 O O . LEU A 1 383 ? 8.702 -9.431 -18.784 1.00 96.00 383 LEU A O 1
ATOM 3120 N N . ARG A 1 384 ? 6.518 -9.491 -19.283 1.00 94.75 384 ARG A N 1
ATOM 3121 C CA . ARG A 1 384 ? 6.421 -10.956 -19.366 1.00 94.75 384 ARG A CA 1
ATOM 3122 C C . ARG A 1 384 ? 7.365 -11.540 -20.411 1.00 94.75 384 ARG A C 1
ATOM 3124 O O . ARG A 1 384 ? 7.943 -12.598 -20.171 1.00 94.75 384 ARG A O 1
ATOM 3131 N N . SER A 1 385 ? 7.537 -10.855 -21.535 1.00 93.31 385 SER A N 1
ATOM 3132 C CA . SER A 1 385 ? 8.395 -11.310 -22.631 1.00 93.31 385 SER A CA 1
ATOM 3133 C C . SER A 1 385 ? 9.882 -10.985 -22.433 1.00 93.31 385 SER A C 1
ATOM 3135 O O . SER A 1 385 ? 10.669 -11.247 -23.339 1.00 93.31 385 SER A O 1
ATOM 3137 N N . LEU A 1 386 ? 10.287 -10.389 -21.303 1.00 89.75 386 LEU A N 1
ATOM 3138 C CA . LEU A 1 386 ? 11.698 -10.157 -20.979 1.00 89.75 386 LEU A CA 1
ATOM 3139 C C . LEU A 1 386 ? 12.362 -11.413 -20.404 1.00 89.75 386 LEU A C 1
ATOM 3141 O O . LEU A 1 386 ? 11.856 -11.978 -19.435 1.00 89.75 386 LEU A O 1
ATOM 3145 N N . GLY A 1 387 ? 13.540 -11.772 -20.912 1.00 72.38 387 GLY A N 1
ATOM 3146 C CA . GLY A 1 387 ? 14.279 -12.973 -20.497 1.00 72.38 387 GLY A CA 1
ATOM 3147 C C . GLY A 1 387 ? 13.854 -14.194 -21.286 1.00 72.38 387 GLY A C 1
ATOM 3148 O O . GLY A 1 387 ? 13.989 -15.294 -20.710 1.00 72.38 387 GLY A O 1
#

Nearest PDB structures (foldseek):
  4a9t-assembly1_A  TM=7.217E-01  e=4.379E-14  Homo sapiens
  4bdi-assembly1_A  TM=6.899E-01  e=6.636E-14  Homo sapiens
  2yiq-assembly1_A-2  TM=6.908E-01  e=5.118E-14  Homo sapiens
  5z33-assembly1_A  TM=7.537E-01  e=2.392E-12  Pyricularia oryzae P131
  3nie-assembly3_A  TM=7.037E-01  e=2.749E-11  Plasmodium falciparum